Protein AF-A0A6N6ZM08-F1 (afdb_monomer)

Solvent-accessible surface area (backbone atoms only — not comparable to full-atom values): 27248 Å² total; per-residue (Å²): 134,88,54,73,43,80,46,26,15,31,57,34,25,29,55,39,53,45,38,71,24,47,36,36,29,24,38,85,35,72,57,19,32,62,27,51,52,51,48,44,51,41,34,75,71,62,45,54,21,80,83,68,47,56,37,46,71,41,80,42,96,35,34,44,46,14,32,50,53,40,52,53,41,39,45,55,29,48,45,38,37,39,42,27,18,17,71,39,45,61,44,26,45,74,43,42,35,51,39,26,73,65,50,39,52,33,44,38,42,28,20,21,9,22,53,66,71,100,54,81,44,67,30,10,16,39,44,32,59,62,71,43,67,80,36,57,40,25,34,38,42,20,45,42,37,56,38,26,27,53,45,40,45,36,42,47,32,20,9,45,72,42,22,42,16,26,39,37,32,31,30,11,52,77,21,32,63,35,71,43,82,30,76,59,84,49,70,67,58,54,55,72,61,44,56,65,65,38,51,50,54,47,38,74,63,22,62,37,91,93,61,69,73,90,77,91,73,90,71,57,86,89,50,43,62,65,61,64,57,67,51,50,68,46,56,71,47,31,57,59,38,43,42,52,30,29,49,55,44,17,77,74,68,73,54,80,68,54,50,43,43,59,52,56,36,82,67,11,35,38,34,39,37,31,54,27,45,63,36,53,43,40,46,56,41,26,53,60,41,34,77,70,72,42,46,28,27,31,36,37,43,25,43,64,29,63,68,56,50,69,58,47,57,72,46,49,45,90,53,47,46,26,37,39,24,46,28,38,46,82,57,90,92,52,98,60,45,73,63,34,48,54,54,51,50,41,44,51,49,34,31,74,73,68,74,42,83,72,49,52,74,47,75,46,70,47,35,55,53,53,39,84,77,50,52,71,56,49,51,50,54,58,55,70,59,51,82,73,79,74,88,68,94,66,88,67,90,75,76,96,73,92,78,86,90,80,82,94,76,81,95,71,88,83,78,87,86,83,92,83,88,83,85,88,88,88,87,90,84,87,89,84,88,80,88,85,88,88,84,85,88,85,89,82,90,82,89,82,88,87,84,82,86,84,88,81,87,83,80,83,83,86,89,82,82,83,81,83,82,85,85,81,83,84,82,87,84,90,133

Mean predicted aligned error: 10.99 Å

Foldseek 3Di:
DFDKDFFFLLVLLLVLQQQLFQEEEEEDDPPNNVSLVVLVVCLVVCNAHLVSHRHHYHYDPALLRSLVVQLQCLQQLGAYEYEDEAPSLVSNLVSLLQQQLVLGFHEYEYQYFDHADVHDFSFWFNASVLVNQPSQAWEFFDAASQSSNLVSLLSNLLCLVLSHYHYYYATRPLRRVDTDIYGDDDSVLSVVLHDPVSSVVSNVSHADPVDHDDPDDDDDPVCPVVSSCVCVVSQVCSQVSSQVSQVSSCVSPVDHDHQKAKAADLLAQEEEEEEHNLQVQLNVLRVVVVVVVHRYMYIYHGTPPPDPLVSNVVNDRLNHQEYEYEHRHDDPPDPADDRLVSNQVSLVVCCVVVVHPRHHYHYYYDQHSNDDDHSVNSVVSRVVRDDDPDPDPDPPDDDDDDDDDDDDDDDDDDDDDDDDDDDDDDDDDDDDDDDDDDDDDDDDDDDDDDDDDDDDDDDDDDDDDDDDDDDDDDDDDDD

pLDDT: mean 85.56, std 25.7, range [22.48, 98.94]

Secondary structure (DSSP, 8-state):
---EEEE-HHHHHHHHHHHH-SEEEE---TTTHHHHHHHHHHHHTT---TTSPPPEEEE-SSHHHHHHHHHHHHHTT--EEEEE-HHHHHHHHHHHHHHHHTT---EEEEEE-PPPSSS---S--SHHHHHTTTSS-EEEEESSHHHHHHHHHHHHHHHHHH---EEEEEETTTTTT--EEEEPPPHHHHHHHS-HHHHHHHHHTS--TTS----S----TTTHHHHHHTTHHHHHHHHHHHHHHHHHHHHHHS----SEEEEE-TT-SEEEEE-STHHHHHHHHHHHHHTTT--EEEEEESEEES--HHHHHHHS-TT--EEEEEESS--TT-SS-HHHHHHHHHHHHHHHTTSS---EEEEEE--GGG----HHHHHHHHHHTSPPPP---------------------PPPPPPPP---------------------------------------PPPPP-PPPPPP---------

Structure (mmCIF, N/CA/C/O backbone):
da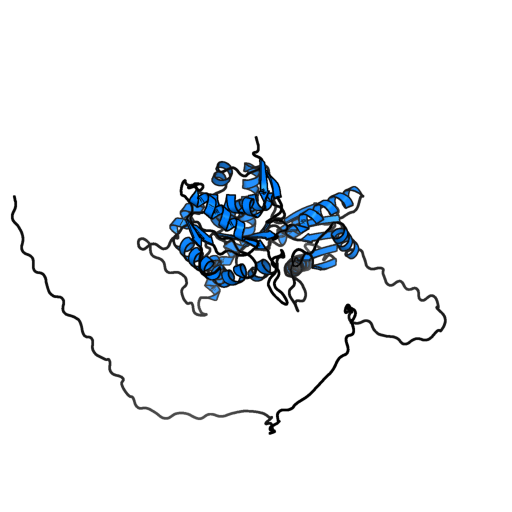ta_AF-A0A6N6ZM08-F1
#
_entry.id   AF-A0A6N6ZM08-F1
#
loop_
_atom_site.group_PDB
_atom_site.id
_atom_site.type_symbol
_atom_site.label_atom_id
_atom_site.label_alt_id
_atom_site.label_comp_id
_atom_site.label_asym_id
_atom_site.label_entity_id
_atom_site.label_seq_id
_atom_site.pdbx_PDB_ins_code
_atom_site.Cartn_x
_atom_site.Cartn_y
_atom_site.Cartn_z
_atom_site.occupancy
_atom_site.B_iso_or_equiv
_atom_site.auth_seq_id
_atom_site.auth_comp_id
_atom_site.auth_asym_id
_atom_site.auth_atom_id
_atom_site.pdbx_PDB_model_num
ATOM 1 N N . MET A 1 1 ? -27.361 -0.158 -12.030 1.00 67.06 1 MET A N 1
ATOM 2 C CA . MET A 1 1 ? -26.776 1.065 -12.622 1.00 67.06 1 MET A CA 1
ATOM 3 C C . MET A 1 1 ? -25.633 1.485 -11.723 1.00 67.06 1 MET A C 1
ATOM 5 O O . MET A 1 1 ? -25.826 1.449 -10.518 1.00 67.06 1 MET A O 1
ATOM 9 N N . SER A 1 2 ? -24.465 1.803 -12.277 1.00 84.75 2 SER A N 1
ATOM 10 C CA . SER A 1 2 ? -23.317 2.241 -11.477 1.00 84.75 2 SER A CA 1
ATOM 11 C C . SER A 1 2 ? -23.476 3.705 -11.074 1.00 84.75 2 SER A C 1
ATOM 13 O O . SER A 1 2 ? -23.732 4.548 -11.936 1.00 84.75 2 SER A O 1
ATOM 15 N N . THR A 1 3 ? -23.317 4.007 -9.787 1.00 95.12 3 THR A N 1
ATOM 16 C CA . THR A 1 3 ? -23.244 5.385 -9.290 1.00 95.12 3 THR A CA 1
ATOM 17 C C . THR A 1 3 ? -21.863 5.948 -9.600 1.00 95.12 3 THR A C 1
ATOM 19 O O . THR A 1 3 ? -20.847 5.297 -9.351 1.00 95.12 3 THR A O 1
ATOM 22 N N . PHE A 1 4 ? -21.816 7.156 -10.155 1.00 97.31 4 PHE A N 1
ATOM 23 C CA . PHE A 1 4 ? -20.567 7.857 -10.436 1.00 97.31 4 PHE A CA 1
ATOM 24 C C . PHE A 1 4 ? -20.397 9.035 -9.486 1.00 97.31 4 PHE A C 1
ATOM 26 O O . PHE A 1 4 ? -21.364 9.740 -9.201 1.00 97.31 4 PHE A O 1
ATOM 33 N N . LEU A 1 5 ? -19.163 9.266 -9.052 1.00 97.69 5 LEU A N 1
ATOM 34 C CA . LEU A 1 5 ? -18.771 10.383 -8.196 1.00 97.69 5 LEU A CA 1
ATOM 35 C C . LEU A 1 5 ? -17.642 11.156 -8.870 1.00 97.69 5 LEU A C 1
ATOM 37 O O . LEU A 1 5 ? -16.822 10.557 -9.562 1.00 97.69 5 LEU A O 1
ATOM 41 N N . THR A 1 6 ? -17.597 12.468 -8.662 1.00 98.44 6 THR A N 1
ATOM 42 C CA . THR A 1 6 ? -16.500 13.328 -9.126 1.00 98.44 6 THR A CA 1
ATOM 43 C C . THR A 1 6 ? -15.793 13.876 -7.898 1.00 98.44 6 THR A C 1
ATOM 45 O O . THR A 1 6 ? -16.205 14.904 -7.368 1.00 98.44 6 THR A O 1
ATOM 48 N N . ILE A 1 7 ? -14.792 13.142 -7.421 1.00 98.44 7 ILE A N 1
ATOM 49 C CA . ILE A 1 7 ? -14.123 13.379 -6.135 1.00 98.44 7 ILE A CA 1
ATOM 50 C C . ILE A 1 7 ? -12.613 13.187 -6.284 1.00 98.44 7 ILE A C 1
ATOM 52 O O . ILE A 1 7 ? -12.157 12.674 -7.311 1.00 98.44 7 ILE A O 1
ATOM 56 N N . ASP A 1 8 ? -11.840 13.611 -5.285 1.00 98.62 8 ASP A N 1
ATOM 57 C CA . ASP A 1 8 ? -10.393 13.388 -5.252 1.00 98.62 8 ASP A CA 1
ATOM 58 C C . ASP A 1 8 ? -9.990 12.084 -4.540 1.00 98.62 8 ASP A C 1
ATOM 60 O O . ASP A 1 8 ? -10.821 11.369 -3.971 1.00 98.62 8 ASP A O 1
ATOM 64 N N . GLY A 1 9 ? -8.697 11.741 -4.600 1.00 98.62 9 GLY A N 1
ATOM 65 C CA . GLY A 1 9 ? -8.162 10.534 -3.962 1.00 98.62 9 GLY A CA 1
ATOM 66 C C . GLY A 1 9 ? -8.294 10.527 -2.437 1.00 98.62 9 GLY A C 1
ATOM 67 O O . GLY A 1 9 ? -8.484 9.461 -1.849 1.00 98.62 9 GLY A O 1
ATOM 68 N N . ASN A 1 10 ? -8.224 11.697 -1.793 1.00 98.75 10 ASN A N 1
ATOM 69 C CA . ASN A 1 10 ? -8.414 11.817 -0.350 1.00 98.75 10 ASN A CA 1
ATOM 70 C C . ASN A 1 10 ? -9.860 11.487 0.038 1.00 98.75 10 ASN A C 1
ATOM 72 O O . ASN A 1 10 ? -10.079 10.623 0.884 1.00 98.75 10 ASN A O 1
ATOM 76 N N . GLU A 1 11 ? -10.850 12.117 -0.590 1.00 98.75 11 GLU A N 1
ATOM 77 C CA . GLU A 1 11 ? -12.266 11.853 -0.329 1.00 98.75 11 GLU A CA 1
ATOM 78 C C . GLU A 1 11 ? -12.625 10.395 -0.660 1.00 98.75 11 GLU A C 1
ATOM 80 O O . GLU A 1 11 ? -13.296 9.720 0.123 1.00 98.75 11 GLU A O 1
ATOM 85 N N . ALA A 1 12 ? -12.107 9.864 -1.772 1.00 98.75 12 ALA A N 1
ATOM 86 C CA . ALA A 1 12 ? -12.284 8.471 -2.174 1.00 98.75 12 ALA A CA 1
ATOM 87 C C . ALA A 1 12 ? -11.826 7.472 -1.093 1.00 98.75 12 ALA A C 1
ATOM 89 O O . ALA A 1 12 ? -12.580 6.559 -0.737 1.00 98.75 12 ALA A O 1
ATOM 90 N N . ALA A 1 13 ? -10.623 7.660 -0.541 1.00 98.81 13 ALA A N 1
ATOM 91 C CA . ALA A 1 13 ? -10.096 6.819 0.531 1.00 98.81 13 ALA A CA 1
ATOM 92 C C . ALA A 1 13 ? -10.826 7.055 1.865 1.00 98.81 13 ALA A C 1
ATOM 94 O O . ALA A 1 13 ? -11.192 6.093 2.546 1.00 98.81 13 ALA A O 1
ATOM 95 N N . ALA A 1 14 ? -11.089 8.318 2.222 1.00 98.75 14 ALA A N 1
ATOM 96 C CA . ALA A 1 14 ? -11.765 8.692 3.462 1.00 98.75 14 ALA A CA 1
ATOM 97 C C . ALA A 1 14 ? -13.173 8.093 3.550 1.00 98.75 14 ALA A C 1
ATOM 99 O O . ALA A 1 14 ? -13.533 7.567 4.601 1.00 98.75 14 ALA A O 1
ATOM 100 N N . ARG A 1 15 ? -13.944 8.083 2.451 1.00 98.50 15 ARG A N 1
ATOM 101 C CA . ARG A 1 15 ? -15.291 7.483 2.406 1.00 98.50 15 ARG A CA 1
ATOM 102 C C . ARG A 1 15 ? -15.273 6.016 2.834 1.00 98.50 15 ARG A C 1
ATOM 104 O O . ARG A 1 15 ? -16.092 5.599 3.650 1.00 98.50 15 ARG A O 1
ATOM 111 N N . MET A 1 16 ? -14.330 5.227 2.316 1.00 98.62 16 MET A N 1
ATOM 112 C CA . MET A 1 16 ? -14.207 3.813 2.689 1.00 98.62 16 MET A CA 1
ATOM 113 C C . MET A 1 16 ? -13.666 3.646 4.110 1.00 98.62 16 MET A C 1
ATOM 115 O O . MET A 1 16 ? -14.196 2.838 4.873 1.00 98.62 16 MET A O 1
ATOM 119 N N . ALA A 1 17 ? -12.663 4.440 4.493 1.00 98.56 17 ALA A N 1
ATOM 120 C CA . ALA A 1 17 ? -12.096 4.428 5.838 1.00 98.56 17 ALA A CA 1
ATOM 121 C C . ALA A 1 17 ? -13.156 4.732 6.912 1.00 98.56 17 ALA A C 1
ATOM 123 O O . ALA A 1 17 ? -13.224 4.032 7.923 1.00 98.56 17 ALA A O 1
ATOM 124 N N . TYR A 1 18 ? -14.018 5.720 6.663 1.00 98.75 18 TYR A N 1
ATOM 125 C CA . TYR A 1 18 ? -15.110 6.124 7.545 1.00 98.75 18 TYR A CA 1
ATOM 126 C C . TYR A 1 18 ? -16.176 5.038 7.686 1.00 98.75 18 TYR A C 1
ATOM 128 O O . TYR A 1 18 ? -16.533 4.647 8.797 1.00 98.75 18 TYR A O 1
ATOM 136 N N . LEU A 1 19 ? -16.644 4.492 6.560 1.00 98.31 19 LEU A N 1
ATOM 137 C CA . LEU A 1 19 ? -17.652 3.431 6.549 1.00 98.31 19 LEU A CA 1
ATOM 138 C C . LEU A 1 19 ? -17.183 2.168 7.289 1.00 98.31 19 LEU A C 1
ATOM 140 O O . LEU A 1 19 ? -17.995 1.488 7.916 1.00 98.31 19 LEU A O 1
ATOM 144 N N . CYS A 1 20 ? -15.888 1.858 7.237 1.00 97.94 20 CYS A N 1
ATOM 145 C CA . CYS A 1 20 ? -15.344 0.602 7.748 1.00 97.94 20 CYS A CA 1
ATOM 146 C C . CYS A 1 20 ? -14.839 0.640 9.200 1.00 97.94 20 CYS A C 1
ATOM 148 O O . CYS A 1 20 ? -14.413 -0.404 9.700 1.00 97.94 20 CYS A O 1
ATOM 150 N N . ASN A 1 21 ? -14.833 1.794 9.874 1.00 98.44 21 ASN A N 1
ATOM 151 C CA . ASN A 1 21 ? -14.195 1.942 11.186 1.00 98.44 21 ASN A CA 1
ATOM 152 C C . ASN A 1 21 ? -15.101 2.621 12.226 1.00 98.44 21 ASN A C 1
ATOM 154 O O . ASN A 1 21 ? -16.093 3.272 11.910 1.00 98.44 21 ASN A O 1
ATOM 158 N N . GLU A 1 22 ? -14.767 2.422 13.500 1.00 98.19 22 GLU A N 1
ATOM 159 C CA . GLU A 1 22 ? -15.479 2.967 14.665 1.00 98.19 22 GLU A CA 1
ATOM 160 C C . GLU A 1 22 ? -14.703 4.122 15.313 1.00 98.19 22 GLU A C 1
ATOM 162 O O . GLU A 1 22 ? -15.303 5.022 15.900 1.00 98.19 22 GLU A O 1
ATOM 167 N N . VAL A 1 23 ? -13.370 4.103 15.218 1.00 98.31 23 VAL A N 1
ATOM 168 C CA . VAL A 1 23 ? -12.476 5.113 15.797 1.00 98.31 23 VAL A CA 1
ATOM 169 C C . VAL A 1 23 ? -11.513 5.629 14.735 1.00 98.31 23 VAL A C 1
ATOM 171 O O . VAL A 1 23 ? -10.851 4.848 14.054 1.00 98.31 23 VAL A O 1
ATOM 174 N N . ILE A 1 24 ? -11.387 6.947 14.624 1.00 98.50 24 ILE A N 1
ATOM 175 C CA . ILE A 1 24 ? -10.445 7.587 13.706 1.00 98.50 24 ILE A CA 1
ATOM 176 C C . ILE A 1 24 ? -9.606 8.579 14.508 1.00 98.50 24 ILE A C 1
ATOM 178 O O . ILE A 1 24 ? -10.067 9.661 14.868 1.00 98.50 24 ILE A O 1
ATOM 182 N N . ALA A 1 25 ? -8.376 8.182 14.836 1.00 98.38 25 ALA A N 1
ATOM 183 C CA . ALA A 1 25 ? -7.432 9.045 15.542 1.00 98.38 25 ALA A CA 1
ATOM 184 C C . ALA A 1 25 ? -6.601 9.814 14.513 1.00 98.38 25 ALA A C 1
ATOM 186 O O . ALA A 1 25 ? -5.943 9.194 13.679 1.00 98.38 25 ALA A O 1
ATOM 187 N N . ILE A 1 26 ? -6.619 11.142 14.554 1.00 98.25 26 ILE A N 1
ATOM 188 C CA . ILE A 1 26 ? -6.033 11.994 13.515 1.00 98.25 26 ILE A CA 1
ATOM 189 C C . ILE A 1 26 ? -5.057 13.020 14.086 1.00 98.25 26 ILE A C 1
ATOM 191 O O . ILE A 1 26 ? -5.063 13.338 15.277 1.00 98.25 26 ILE A O 1
ATOM 195 N N . TYR A 1 27 ? -4.219 13.539 13.197 1.00 98.69 27 TYR A N 1
ATOM 196 C CA . TYR A 1 27 ? -3.485 14.782 13.372 1.00 98.69 27 TYR A CA 1
ATOM 197 C C . TYR A 1 27 ? -3.251 15.391 11.981 1.00 98.69 27 TYR A C 1
ATOM 199 O O . TYR A 1 27 ? -2.894 14.649 11.058 1.00 98.69 27 TYR A O 1
ATOM 207 N N . PRO A 1 28 ? -3.485 16.697 11.784 1.00 98.25 28 PRO A N 1
ATOM 208 C CA . PRO A 1 28 ? -3.449 17.296 10.458 1.00 98.25 28 PRO A CA 1
ATOM 209 C C . PRO A 1 28 ? -2.017 17.415 9.923 1.00 98.25 28 PRO A C 1
ATOM 211 O O . PRO A 1 28 ? -1.143 18.028 10.533 1.00 98.25 28 PRO A O 1
ATOM 214 N N . ILE A 1 29 ? -1.796 16.888 8.719 1.00 98.38 29 ILE A N 1
ATOM 215 C CA . ILE A 1 29 ? -0.562 17.064 7.953 1.00 98.38 29 ILE A CA 1
ATOM 216 C C . ILE A 1 29 ? -0.865 17.023 6.451 1.00 98.38 29 ILE A C 1
ATOM 218 O O . ILE A 1 29 ? -1.464 16.081 5.936 1.00 98.38 29 ILE A O 1
ATOM 222 N N . THR A 1 30 ? -0.452 18.050 5.706 1.00 98.31 30 THR A N 1
ATOM 223 C CA . THR A 1 30 ? -0.605 18.090 4.241 1.00 98.31 30 THR A CA 1
ATOM 224 C C . THR A 1 30 ? 0.185 16.947 3.589 1.00 98.31 30 THR A C 1
ATOM 226 O O . THR A 1 30 ? 1.324 16.729 4.000 1.00 98.31 30 THR A O 1
ATOM 229 N N . PRO A 1 31 ? -0.301 16.259 2.542 1.00 98.19 31 PRO A N 1
ATOM 230 C CA . PRO A 1 31 ? -1.586 16.420 1.860 1.00 98.19 31 PRO A CA 1
ATOM 231 C C . PRO A 1 31 ? -2.680 15.446 2.339 1.00 98.19 31 PRO A C 1
ATOM 233 O O . PRO A 1 31 ? -3.612 15.188 1.583 1.00 98.19 31 PRO A O 1
ATOM 236 N N . SER A 1 32 ? -2.576 14.881 3.549 1.00 98.06 32 SER A N 1
ATOM 237 C CA . SER A 1 32 ? -3.558 13.928 4.093 1.00 98.06 32 SER A CA 1
ATOM 238 C C . SER A 1 32 ? -4.654 14.562 4.958 1.00 98.06 32 SER A C 1
ATOM 240 O O . SER A 1 32 ? -5.632 13.880 5.249 1.00 98.06 32 SER A O 1
ATOM 242 N N . SER A 1 33 ? -4.516 15.831 5.373 1.00 97.62 33 SER A N 1
ATOM 243 C CA . SER A 1 33 ? -5.459 16.503 6.290 1.00 97.62 33 SER A CA 1
ATOM 244 C C . SER A 1 33 ? -6.922 16.398 5.856 1.00 97.62 33 SER A C 1
ATOM 246 O O . SER A 1 33 ? -7.762 16.050 6.682 1.00 97.62 33 SER A O 1
ATOM 248 N N . ASN A 1 34 ? -7.211 16.579 4.561 1.00 97.38 34 ASN A N 1
ATOM 249 C CA . ASN A 1 34 ? -8.570 16.510 4.020 1.00 97.38 34 ASN A CA 1
ATOM 250 C C . ASN A 1 34 ? -9.284 15.192 4.348 1.00 97.38 34 ASN A C 1
ATOM 252 O O . ASN A 1 34 ? -10.486 15.197 4.567 1.00 97.38 34 ASN A O 1
ATOM 256 N N . MET A 1 35 ? -8.568 14.062 4.437 1.00 98.75 35 MET A N 1
ATOM 257 C CA . MET A 1 35 ? -9.201 12.796 4.825 1.00 98.75 35 MET A CA 1
ATOM 258 C C . MET A 1 35 ? -9.759 12.841 6.254 1.00 98.75 35 MET A C 1
ATOM 260 O O . MET A 1 35 ? -10.843 12.321 6.511 1.00 98.75 35 MET A O 1
ATOM 264 N N . GLY A 1 36 ? -9.026 13.472 7.177 1.00 98.19 36 GLY A N 1
ATOM 265 C CA . GLY A 1 36 ? -9.472 13.678 8.554 1.00 98.19 36 GLY A CA 1
ATOM 266 C C . GLY A 1 36 ? -10.593 14.710 8.652 1.00 98.19 36 GLY A C 1
ATOM 267 O O . GLY A 1 36 ? -11.552 14.478 9.377 1.00 98.19 36 GLY A O 1
ATOM 268 N N . GLU A 1 37 ? -10.501 15.798 7.886 1.00 98.44 37 GLU A N 1
ATOM 269 C CA . GLU A 1 37 ? -11.520 16.857 7.829 1.00 98.44 37 GLU A CA 1
ATOM 270 C C . GLU A 1 37 ? -12.865 16.324 7.312 1.00 98.44 37 GLU A C 1
ATOM 272 O O . GLU A 1 37 ? -13.892 16.552 7.946 1.00 98.44 37 GLU A O 1
ATOM 277 N N . TRP A 1 38 ? -12.867 15.538 6.229 1.00 98.31 38 TRP A N 1
ATOM 278 C CA . TRP A 1 38 ? -14.085 14.900 5.719 1.00 98.31 38 TRP A CA 1
ATOM 279 C C . TRP A 1 38 ? -14.696 13.925 6.727 1.00 98.31 38 TRP A C 1
ATOM 281 O O . TRP A 1 38 ? -15.908 13.920 6.935 1.00 98.31 38 TRP A O 1
ATOM 291 N N . ALA A 1 39 ? -13.860 13.117 7.385 1.00 98.38 39 ALA A N 1
ATOM 292 C CA . ALA A 1 39 ? -14.323 12.202 8.419 1.00 98.38 39 ALA A CA 1
ATOM 293 C C . ALA A 1 39 ? -14.948 12.946 9.615 1.00 98.38 39 ALA A C 1
ATOM 295 O O . ALA A 1 39 ? -15.972 12.504 10.139 1.00 98.38 39 ALA A O 1
ATOM 296 N N . ASP A 1 40 ? -14.361 14.072 10.029 1.00 98.44 40 ASP A N 1
ATOM 297 C CA . ASP A 1 40 ? -14.907 14.939 11.078 1.00 98.44 40 ASP A CA 1
ATOM 298 C C . ASP A 1 40 ? -16.241 15.564 10.668 1.00 98.44 40 ASP A C 1
ATOM 300 O O . ASP A 1 40 ? -17.217 15.484 11.415 1.00 98.44 40 ASP A O 1
ATOM 304 N N . GLU A 1 41 ? -16.336 16.076 9.440 1.00 98.62 41 GLU A N 1
ATOM 305 C CA . GLU A 1 41 ? -17.574 16.642 8.913 1.00 98.62 41 GLU A CA 1
ATOM 306 C C . GLU A 1 41 ? -18.710 15.607 8.875 1.00 98.62 41 GLU A C 1
ATOM 308 O O . GLU A 1 41 ? -19.810 15.874 9.370 1.00 98.62 41 GLU A O 1
ATOM 313 N N . TRP A 1 42 ? -18.464 14.404 8.346 1.00 98.69 42 TRP A N 1
ATOM 314 C CA . TRP A 1 42 ? -19.481 13.349 8.301 1.00 98.69 42 TRP A CA 1
ATOM 315 C C . TRP A 1 42 ? -19.917 12.917 9.705 1.00 98.69 42 TRP A C 1
ATOM 317 O O . TRP A 1 42 ? -21.107 12.696 9.941 1.00 98.69 42 TRP A O 1
ATOM 327 N N . ALA A 1 43 ? -18.985 12.844 10.664 1.00 98.50 43 ALA A N 1
ATOM 328 C CA . ALA A 1 43 ? -19.312 12.554 12.059 1.00 98.50 43 ALA A CA 1
ATOM 329 C C . ALA A 1 43 ? -20.153 13.667 12.703 1.00 98.50 43 ALA A C 1
ATOM 331 O O . ALA A 1 43 ? -21.149 13.369 13.366 1.00 98.50 43 ALA A O 1
ATOM 332 N N . ALA A 1 44 ? -19.820 14.937 12.462 1.00 98.44 44 ALA A N 1
ATOM 333 C CA . ALA A 1 44 ? -20.584 16.086 12.947 1.00 98.44 44 ALA A CA 1
ATOM 334 C C . ALA A 1 44 ? -22.009 16.136 12.363 1.00 98.44 44 ALA A C 1
ATOM 336 O O . ALA A 1 44 ? -22.947 16.559 13.041 1.00 98.44 44 ALA A O 1
ATOM 337 N N . GLN A 1 45 ? -22.190 15.651 11.132 1.00 98.50 45 GLN A N 1
ATOM 338 C CA . GLN A 1 45 ? -23.495 15.487 10.482 1.00 98.50 45 GLN A CA 1
ATOM 339 C C . GLN A 1 45 ? -24.274 14.250 10.967 1.00 98.50 45 GLN A C 1
ATOM 341 O O . GLN A 1 45 ? -25.411 14.036 10.543 1.00 98.50 45 GLN A O 1
ATOM 346 N N . GLY A 1 46 ? -23.693 13.430 11.847 1.00 98.19 46 GLY A N 1
ATOM 347 C CA . GLY A 1 46 ? -24.320 12.217 12.365 1.00 98.19 46 GLY A CA 1
ATOM 348 C C . GLY A 1 46 ? -24.421 11.087 11.338 1.00 98.19 46 GLY A C 1
ATOM 349 O O . GLY A 1 46 ? -25.308 10.240 11.459 1.00 98.19 46 GLY A O 1
ATOM 350 N N . GLN A 1 47 ? -23.550 11.066 10.323 1.00 98.31 47 GLN A N 1
ATOM 351 C CA . GLN A 1 47 ? -23.548 9.989 9.337 1.00 98.31 47 GLN A CA 1
ATOM 352 C C . GLN A 1 47 ? -23.097 8.667 9.989 1.00 98.31 47 GLN A C 1
ATOM 354 O O . GLN A 1 47 ? -22.085 8.625 10.688 1.00 98.31 47 GLN A O 1
ATOM 359 N N . PRO A 1 48 ? -23.834 7.560 9.805 1.00 98.25 48 PRO A N 1
ATOM 360 C CA . PRO A 1 48 ? -23.430 6.275 10.356 1.00 98.25 48 PRO A CA 1
ATOM 361 C C . PRO A 1 48 ? -22.390 5.568 9.476 1.00 98.25 48 PRO A C 1
ATOM 363 O O . PRO A 1 48 ? -22.388 5.688 8.251 1.00 98.25 48 PRO A O 1
ATOM 366 N N . ASN A 1 49 ? -21.559 4.739 10.104 1.00 97.94 49 ASN A N 1
ATOM 367 C CA . ASN A 1 49 ? -20.746 3.729 9.434 1.00 97.94 49 ASN A CA 1
ATOM 368 C C . ASN A 1 49 ? -21.589 2.507 9.011 1.00 97.94 49 ASN A C 1
ATOM 370 O O . ASN A 1 49 ? -22.814 2.479 9.172 1.00 97.94 49 ASN A O 1
ATOM 374 N N . LEU A 1 50 ? -20.943 1.448 8.506 1.00 97.25 50 LEU A N 1
ATOM 375 C CA . LEU A 1 50 ? -21.632 0.241 8.017 1.00 97.25 50 LEU A CA 1
ATOM 376 C C . LEU A 1 50 ? -22.496 -0.481 9.066 1.00 97.25 50 LEU A C 1
ATOM 378 O O . LEU A 1 50 ? -23.379 -1.255 8.675 1.00 97.25 50 LEU A O 1
ATOM 382 N N . TRP A 1 51 ? -22.263 -0.230 10.358 1.00 95.44 51 TRP A N 1
ATOM 383 C CA . TRP A 1 51 ? -22.974 -0.835 11.489 1.00 95.44 51 TRP A CA 1
ATOM 384 C C . TRP A 1 51 ? -23.919 0.135 12.209 1.00 95.44 51 TRP A C 1
ATOM 386 O O . TRP A 1 51 ? -24.415 -0.187 13.286 1.00 95.44 51 TRP A O 1
ATOM 396 N N . GLY A 1 52 ? -24.195 1.309 11.634 1.00 96.06 52 GLY A N 1
ATOM 397 C CA . GLY A 1 52 ? -25.146 2.263 12.213 1.00 96.06 52 GLY A CA 1
ATOM 398 C C . GLY A 1 52 ? -24.574 3.139 13.331 1.00 96.06 52 GLY A C 1
ATOM 399 O O . GLY A 1 52 ? -25.317 3.922 13.917 1.00 96.06 52 GLY A O 1
ATOM 400 N N . ALA A 1 53 ? -23.279 3.027 13.638 1.00 95.81 53 ALA A N 1
ATOM 401 C CA . ALA A 1 53 ? -22.614 3.861 14.633 1.00 95.81 53 ALA A CA 1
ATOM 402 C C . ALA A 1 53 ? -21.939 5.058 13.957 1.00 95.81 53 ALA A C 1
ATOM 404 O O . ALA A 1 53 ? -21.362 4.908 12.885 1.00 95.81 53 ALA A O 1
ATOM 405 N N . VAL A 1 54 ? -21.966 6.231 14.589 1.00 98.44 54 VAL A N 1
ATOM 406 C CA . VAL A 1 54 ? -21.182 7.387 14.128 1.00 98.44 54 VAL A CA 1
ATOM 407 C C . VAL A 1 54 ? -19.726 7.187 14.575 1.00 98.44 54 VAL A C 1
ATOM 409 O O . VAL A 1 54 ? -19.496 7.071 15.785 1.00 98.44 54 VAL A O 1
ATOM 412 N N . PRO A 1 55 ? -18.743 7.112 13.654 1.00 98.38 55 PRO A N 1
ATOM 413 C CA . PRO A 1 55 ? -17.331 7.007 14.004 1.00 98.38 55 PRO A CA 1
ATOM 414 C C . PRO A 1 55 ? -16.882 8.127 14.937 1.00 98.38 55 PRO A C 1
ATOM 416 O O . PRO A 1 55 ? -17.219 9.297 14.754 1.00 98.38 55 PRO A O 1
ATOM 419 N N . ARG A 1 56 ? -16.073 7.775 15.935 1.00 98.19 56 ARG A N 1
ATOM 420 C CA . ARG A 1 56 ? -15.487 8.747 16.854 1.00 98.19 56 ARG A CA 1
ATOM 421 C C . ARG A 1 56 ? -14.187 9.289 16.275 1.00 98.19 56 ARG A C 1
ATOM 423 O O . ARG A 1 56 ? -13.194 8.560 16.208 1.00 98.19 56 ARG A O 1
ATOM 430 N N . ILE A 1 57 ? -14.189 10.571 15.932 1.00 98.25 57 ILE A N 1
ATOM 431 C CA . ILE A 1 57 ? -13.003 11.291 15.464 1.00 98.25 57 ILE A CA 1
ATOM 432 C C . ILE A 1 57 ? -12.280 11.894 16.670 1.00 98.25 57 ILE A C 1
ATOM 434 O O . ILE A 1 57 ? -12.911 12.445 17.574 1.00 98.25 57 ILE A O 1
ATOM 438 N N . ILE A 1 58 ? -10.962 11.706 16.742 1.00 97.50 58 ILE A N 1
ATOM 439 C CA . ILE A 1 58 ? -10.141 12.168 17.865 1.00 97.50 58 ILE A CA 1
ATOM 440 C C . ILE A 1 58 ? -8.878 12.818 17.314 1.00 97.50 58 ILE A C 1
ATOM 442 O O . ILE A 1 58 ? -7.979 12.125 16.837 1.00 97.50 58 ILE A O 1
ATOM 446 N N . GLU A 1 59 ? -8.791 14.139 17.414 1.00 98.38 59 GLU A N 1
ATOM 447 C CA . GLU A 1 59 ? -7.548 14.858 17.157 1.00 98.38 59 GLU A CA 1
ATOM 448 C C . GLU A 1 59 ? -6.598 14.707 18.353 1.00 98.38 59 GLU A C 1
ATOM 450 O O . GLU A 1 59 ? -6.966 14.948 19.505 1.00 98.38 59 GLU A O 1
ATOM 455 N N . MET A 1 60 ? -5.371 14.271 18.079 1.00 98.56 60 MET A N 1
ATOM 456 C CA . MET A 1 60 ? -4.328 14.103 19.091 1.00 98.56 60 MET A CA 1
ATOM 457 C C . MET A 1 60 ? -3.353 15.286 19.084 1.00 98.56 60 MET A C 1
ATOM 459 O O . MET A 1 60 ? -3.439 16.185 18.264 1.00 98.56 60 MET A O 1
ATOM 463 N N . GLN A 1 61 ? -2.381 15.302 19.995 1.00 98.25 61 GLN A N 1
ATOM 464 C CA . GLN A 1 61 ? -1.361 16.359 20.053 1.00 98.25 61 GLN A CA 1
ATOM 465 C C . GLN A 1 61 ? -0.266 16.236 18.975 1.00 98.25 61 GLN A C 1
ATOM 467 O O . GLN A 1 61 ? 0.494 17.178 18.761 1.00 98.25 61 GLN A O 1
ATOM 472 N N . SER A 1 62 ? -0.127 15.049 18.376 1.00 98.31 62 SER A N 1
ATOM 473 C CA . SER A 1 62 ? 0.795 14.727 17.280 1.00 98.31 62 SER A CA 1
ATOM 474 C C . SER A 1 62 ? 0.420 13.385 16.650 1.00 98.31 62 SER A C 1
ATOM 476 O O . SER A 1 62 ? -0.316 12.596 17.251 1.00 98.31 62 SER A O 1
ATOM 478 N N . GLU A 1 63 ? 1.002 13.055 15.498 1.00 98.38 63 GLU A N 1
ATOM 479 C CA . GLU A 1 63 ? 0.851 11.745 14.858 1.00 98.38 63 GLU A CA 1
ATOM 480 C C . GLU A 1 63 ? 1.365 10.596 15.734 1.00 98.38 63 GLU A C 1
ATOM 482 O O . GLU A 1 63 ? 0.797 9.508 15.726 1.00 98.38 63 GLU A O 1
ATOM 487 N N . GLY A 1 64 ? 2.389 10.834 16.561 1.00 98.31 64 GLY A N 1
ATOM 488 C CA . GLY A 1 64 ? 2.838 9.848 17.550 1.00 98.31 64 GLY A CA 1
ATOM 489 C C . GLY A 1 64 ? 1.775 9.571 18.622 1.00 98.31 64 GLY A C 1
ATOM 490 O O . GLY A 1 64 ? 1.599 8.427 19.047 1.00 98.31 64 GLY A O 1
ATOM 491 N N . GLY A 1 65 ? 1.026 10.606 19.021 1.00 98.44 65 GLY A N 1
ATOM 492 C CA . GLY A 1 65 ? -0.150 10.482 19.883 1.00 98.44 65 GLY A CA 1
ATOM 493 C C . GLY A 1 65 ? -1.301 9.746 19.196 1.00 98.44 65 GLY A C 1
ATOM 494 O O . GLY A 1 65 ? -1.874 8.838 19.795 1.00 98.44 65 GLY A O 1
ATOM 495 N N . ALA A 1 66 ? -1.584 10.076 17.931 1.00 98.50 66 ALA A N 1
ATOM 496 C CA . ALA A 1 66 ? -2.574 9.383 17.100 1.00 98.50 66 ALA A CA 1
ATOM 497 C C . ALA A 1 66 ? -2.261 7.892 16.969 1.00 98.50 66 ALA A C 1
ATOM 499 O O . ALA A 1 66 ? -3.132 7.058 17.206 1.00 98.50 66 ALA A O 1
ATOM 500 N N . ALA A 1 67 ? -1.002 7.545 16.710 1.00 98.50 67 ALA A N 1
ATOM 501 C CA . ALA A 1 67 ? -0.556 6.166 16.606 1.00 98.50 67 ALA A CA 1
ATOM 502 C C . ALA A 1 67 ? -0.741 5.381 17.917 1.00 98.50 67 ALA A C 1
ATOM 504 O O . ALA A 1 67 ? -1.195 4.238 17.894 1.00 98.50 67 ALA A O 1
ATOM 505 N N . GLY A 1 68 ? -0.430 5.993 19.066 1.00 98.12 68 GLY A N 1
ATOM 506 C CA . GLY A 1 68 ? -0.616 5.370 20.380 1.00 98.12 68 GLY A CA 1
ATOM 507 C C . GLY A 1 68 ? -2.089 5.224 20.777 1.00 98.12 68 GLY A C 1
ATOM 508 O O . GLY A 1 68 ? -2.496 4.169 21.264 1.00 98.12 68 GLY A O 1
ATOM 509 N N . ALA A 1 69 ? -2.907 6.252 20.528 1.00 98.19 69 ALA A N 1
ATOM 510 C CA . ALA A 1 69 ? -4.351 6.196 20.752 1.00 98.19 69 ALA A CA 1
ATOM 511 C C . ALA A 1 69 ? -5.004 5.109 19.889 1.00 98.19 69 ALA A C 1
ATOM 513 O O . ALA A 1 69 ? -5.816 4.328 20.386 1.00 98.19 69 ALA A O 1
ATOM 514 N N . LEU A 1 70 ? -4.587 5.010 18.623 1.00 97.25 70 LEU A N 1
ATOM 515 C CA . LEU A 1 70 ? -5.042 3.974 17.709 1.00 97.25 70 LEU A CA 1
ATOM 516 C C . LEU A 1 70 ? -4.614 2.578 18.177 1.00 97.25 70 LEU A C 1
ATOM 518 O O . LEU A 1 70 ? -5.446 1.677 18.212 1.00 97.25 70 LEU A O 1
ATOM 522 N N . HIS A 1 71 ? -3.362 2.386 18.607 1.00 98.38 71 HIS A N 1
ATOM 523 C CA . HIS A 1 71 ? -2.921 1.101 19.171 1.00 98.38 71 HIS A CA 1
ATOM 524 C C . HIS A 1 71 ? -3.773 0.691 20.386 1.00 98.38 71 HIS A C 1
ATOM 526 O O . HIS A 1 71 ? -4.208 -0.460 20.484 1.00 98.38 71 HIS A O 1
ATOM 532 N N . GLY A 1 72 ? -4.096 1.639 21.269 1.00 97.69 72 GLY A N 1
ATOM 533 C CA . GLY A 1 72 ? -5.022 1.424 22.384 1.00 97.69 72 GLY A CA 1
ATOM 534 C C . GLY A 1 72 ? -6.433 1.020 21.934 1.00 97.69 72 GLY A C 1
ATOM 535 O O . GLY A 1 72 ? -6.972 0.031 22.425 1.00 97.69 72 GLY A O 1
ATOM 536 N N . ALA A 1 73 ? -7.013 1.734 20.966 1.00 97.56 73 ALA A N 1
ATOM 537 C CA . ALA A 1 73 ? -8.348 1.437 20.436 1.00 97.56 73 ALA A CA 1
ATOM 538 C C . ALA A 1 73 ? -8.421 0.061 19.747 1.00 97.56 73 ALA A C 1
ATOM 540 O O . ALA A 1 73 ? -9.364 -0.702 19.944 1.00 97.56 73 ALA A O 1
ATOM 541 N N . LEU A 1 74 ? -7.397 -0.298 18.973 1.00 97.81 74 LEU A N 1
ATOM 542 C CA . LEU A 1 74 ? -7.342 -1.594 18.302 1.00 97.81 74 LEU A CA 1
ATOM 543 C C . LEU A 1 74 ? -7.209 -2.745 19.308 1.00 97.81 74 LEU A C 1
ATOM 545 O O . LEU A 1 74 ? -7.833 -3.794 19.151 1.00 97.81 74 LEU A O 1
ATOM 549 N N . THR A 1 75 ? -6.417 -2.558 20.368 1.00 96.62 75 THR A N 1
ATOM 550 C CA . THR A 1 75 ? -6.245 -3.580 21.413 1.00 96.62 75 THR A CA 1
ATOM 551 C C . THR A 1 75 ? -7.462 -3.722 22.327 1.00 96.62 75 THR A C 1
ATOM 553 O O . THR A 1 75 ? -7.639 -4.795 22.908 1.00 96.62 75 THR A O 1
ATOM 556 N N . SER A 1 76 ? -8.343 -2.718 22.400 1.00 95.62 76 SER A N 1
ATOM 557 C CA . SER A 1 76 ? -9.664 -2.826 23.037 1.00 95.62 76 SER A CA 1
ATOM 558 C C . SER A 1 76 ? -10.747 -3.423 22.126 1.00 95.62 76 SER A C 1
ATOM 560 O O . SER A 1 76 ? -11.891 -3.560 22.551 1.00 95.62 76 SER A O 1
ATOM 562 N N . GLY A 1 77 ? -10.394 -3.835 20.901 1.00 96.00 77 GLY A N 1
ATOM 563 C CA . GLY A 1 77 ? -11.287 -4.534 19.973 1.00 96.00 77 GLY A CA 1
ATOM 564 C C . GLY A 1 77 ? -12.096 -3.631 19.047 1.00 96.00 77 GLY A C 1
ATOM 565 O O . GLY A 1 77 ? -12.893 -4.154 18.269 1.00 96.00 77 GLY A O 1
ATOM 566 N N . ALA A 1 78 ? -11.900 -2.312 19.100 1.00 97.31 78 ALA A N 1
ATOM 567 C CA . ALA A 1 78 ? -12.502 -1.412 18.126 1.00 97.31 78 ALA A CA 1
ATOM 568 C C . ALA A 1 78 ? -11.836 -1.582 16.753 1.00 97.31 78 ALA A C 1
ATOM 570 O O . ALA A 1 78 ? -10.649 -1.918 16.650 1.00 97.31 78 ALA A O 1
ATOM 571 N N . LEU A 1 79 ? -12.598 -1.324 15.695 1.00 98.06 79 LEU A N 1
ATOM 572 C CA . LEU A 1 79 ? -12.049 -1.097 14.362 1.00 98.06 79 LEU A CA 1
ATOM 573 C C . LEU A 1 79 ? -11.598 0.357 14.267 1.00 98.06 79 LEU A C 1
ATOM 575 O O . LEU A 1 79 ? -12.387 1.273 14.513 1.00 98.06 79 LEU A O 1
ATOM 579 N N . GLY A 1 80 ? -10.325 0.569 13.947 1.00 97.94 80 GLY A N 1
ATOM 580 C CA . GLY A 1 80 ? -9.746 1.901 13.920 1.00 97.94 80 GLY A CA 1
ATOM 581 C C . GLY A 1 80 ? -8.840 2.152 12.725 1.00 97.94 80 GLY A C 1
ATOM 582 O O . GLY A 1 80 ? -8.179 1.245 12.219 1.00 97.94 80 GLY A O 1
ATOM 583 N N . THR A 1 81 ? -8.770 3.417 12.321 1.00 98.75 81 THR A N 1
ATOM 584 C CA . THR A 1 81 ? -7.903 3.890 11.236 1.00 98.75 81 THR A CA 1
ATOM 585 C C . THR A 1 81 ? -7.323 5.273 11.549 1.00 98.75 81 THR A C 1
ATOM 587 O O . THR A 1 81 ? -7.633 5.890 12.573 1.00 98.75 81 THR A O 1
ATOM 590 N N . SER A 1 82 ? -6.424 5.735 10.685 1.00 98.75 82 SER A N 1
ATOM 591 C CA . SER A 1 82 ? -5.834 7.067 10.722 1.00 98.75 82 SER A CA 1
ATOM 592 C C . SER A 1 82 ? -5.388 7.491 9.320 1.00 98.75 82 SER A C 1
ATOM 594 O O . SER A 1 82 ? -5.284 6.671 8.401 1.00 98.75 82 SER A O 1
ATOM 596 N N . PHE A 1 83 ? -5.093 8.780 9.188 1.00 98.81 83 PHE A N 1
ATOM 597 C CA . PHE A 1 83 ? -4.624 9.433 7.974 1.00 98.81 83 PHE A CA 1
ATOM 598 C C . PHE A 1 83 ? -3.323 10.168 8.288 1.00 98.81 83 PHE A C 1
ATOM 600 O O . PHE A 1 83 ? -3.252 10.894 9.279 1.00 98.81 83 PHE A O 1
ATOM 607 N N . THR A 1 84 ? -2.281 9.984 7.478 1.00 98.88 84 THR A N 1
ATOM 608 C CA . THR A 1 84 ? -1.001 10.677 7.700 1.00 98.88 84 THR A CA 1
ATOM 609 C C . THR A 1 84 ? -0.163 10.787 6.424 1.00 98.88 84 THR A C 1
ATOM 611 O O . THR A 1 84 ? -0.533 10.269 5.372 1.00 98.88 84 THR A O 1
ATOM 614 N N . ALA A 1 85 ? 0.975 11.472 6.511 1.00 98.81 85 ALA A N 1
ATOM 615 C CA . ALA A 1 85 ? 1.951 11.623 5.439 1.00 98.81 85 ALA A CA 1
ATOM 616 C C . ALA A 1 85 ? 3.321 12.022 6.013 1.00 98.81 85 ALA A C 1
ATOM 618 O O . ALA A 1 85 ? 3.403 12.620 7.086 1.00 98.81 85 ALA A O 1
ATOM 619 N N . SER A 1 86 ? 4.407 11.768 5.279 1.00 98.75 86 SER A N 1
ATOM 620 C CA . SER A 1 86 ? 5.734 12.357 5.513 1.00 98.75 86 SER A CA 1
ATOM 621 C C . SER A 1 86 ? 6.212 12.269 6.969 1.00 98.75 86 SER A C 1
ATOM 623 O O . SER A 1 86 ? 6.368 11.179 7.519 1.00 98.75 86 SER A O 1
ATOM 625 N N . GLN A 1 87 ? 6.464 13.412 7.613 1.00 98.69 87 GLN A N 1
ATOM 626 C CA . GLN A 1 87 ? 6.954 13.482 8.987 1.00 98.69 87 GLN A CA 1
ATOM 627 C C . GLN A 1 87 ? 6.009 12.812 9.976 1.00 98.69 87 GLN A C 1
ATOM 629 O O . GLN A 1 87 ? 6.476 12.179 10.919 1.00 98.69 87 GLN A O 1
ATOM 634 N N . GLY A 1 88 ? 4.707 12.928 9.736 1.00 98.69 88 GLY A N 1
ATOM 635 C CA . GLY A 1 88 ? 3.696 12.303 10.563 1.00 98.69 88 GLY A CA 1
ATOM 636 C C . GLY A 1 88 ? 3.813 10.789 10.542 1.00 98.69 88 GLY A C 1
ATOM 637 O O . GLY A 1 88 ? 3.865 10.153 11.594 1.00 98.69 88 GLY A O 1
ATOM 638 N N . LEU A 1 89 ? 4.008 10.216 9.352 1.00 98.81 89 LEU A N 1
ATOM 639 C CA . LEU A 1 89 ? 4.234 8.783 9.198 1.00 98.81 89 LEU A CA 1
ATOM 640 C C . LEU A 1 89 ? 5.504 8.314 9.933 1.00 98.81 89 LEU A C 1
ATOM 642 O O . LEU A 1 89 ? 5.502 7.240 10.535 1.00 98.81 89 LEU A O 1
ATOM 646 N N . LEU A 1 90 ? 6.568 9.126 9.976 1.00 98.81 90 LEU A N 1
ATOM 647 C CA . LEU A 1 90 ? 7.759 8.787 10.769 1.00 98.81 90 LEU A CA 1
ATOM 648 C C . LEU A 1 90 ? 7.454 8.667 12.269 1.00 98.81 90 LEU A C 1
ATOM 650 O O . LEU A 1 90 ? 8.031 7.813 12.944 1.00 98.81 90 LEU A O 1
ATOM 654 N N . LEU A 1 91 ? 6.532 9.479 12.794 1.00 98.75 91 LEU A N 1
ATOM 655 C CA . LEU A 1 91 ? 6.105 9.405 14.195 1.00 98.75 91 LEU A CA 1
ATOM 656 C C . LEU A 1 91 ? 5.197 8.195 14.478 1.00 98.75 91 LEU A C 1
ATOM 658 O O . LEU A 1 91 ? 5.101 7.766 15.629 1.00 98.75 91 LEU A O 1
ATOM 662 N N . PHE A 1 92 ? 4.592 7.596 13.447 1.00 98.75 92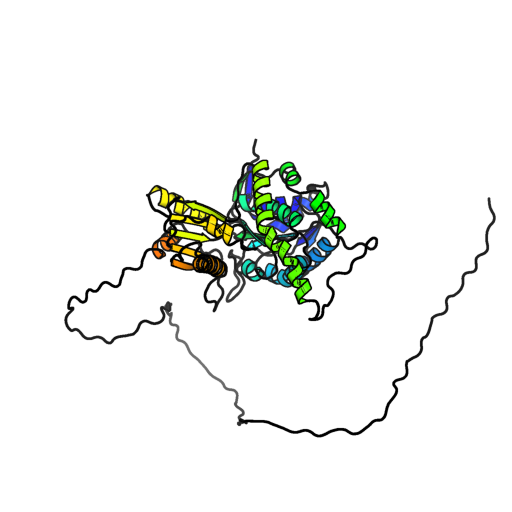 PHE A N 1
ATOM 663 C CA . PHE A 1 92 ? 3.859 6.331 13.562 1.00 98.75 92 PHE A CA 1
ATOM 664 C C . PHE A 1 92 ? 4.785 5.116 13.722 1.00 98.75 92 PHE A C 1
ATOM 666 O O . PHE A 1 92 ? 4.386 4.146 14.373 1.00 98.75 92 PHE A O 1
ATOM 673 N N . ILE A 1 93 ? 6.012 5.152 13.178 1.00 98.88 93 ILE A N 1
ATOM 674 C CA . ILE A 1 93 ? 6.925 3.991 13.081 1.00 98.88 93 ILE A CA 1
ATOM 675 C C . ILE A 1 93 ? 7.021 3.164 14.377 1.00 98.88 93 ILE A C 1
ATOM 677 O O . ILE A 1 93 ? 6.848 1.944 14.292 1.00 98.88 93 ILE A O 1
ATOM 681 N N . PRO A 1 94 ? 7.244 3.748 15.575 1.00 98.75 94 PRO A N 1
ATOM 682 C CA . PRO A 1 94 ? 7.358 2.958 16.802 1.00 98.75 94 PRO A CA 1
ATOM 683 C C . PRO A 1 94 ? 6.106 2.124 17.111 1.00 98.75 94 PRO A C 1
ATOM 685 O O . PRO A 1 94 ? 6.214 0.964 17.507 1.00 98.75 94 PRO A O 1
ATOM 688 N N . ASN A 1 95 ? 4.916 2.690 16.889 1.00 98.69 95 ASN A N 1
ATOM 689 C CA . ASN A 1 95 ? 3.651 1.987 17.094 1.00 98.69 95 ASN A CA 1
ATOM 690 C C . ASN A 1 95 ? 3.363 0.988 15.970 1.00 98.69 95 ASN A C 1
ATOM 692 O O . ASN A 1 95 ? 2.822 -0.076 16.248 1.00 98.69 95 ASN A O 1
ATOM 696 N N . LEU A 1 96 ? 3.778 1.260 14.727 1.00 98.69 96 LEU A N 1
ATOM 697 C CA . LEU A 1 96 ? 3.616 0.307 13.622 1.00 98.69 96 LEU A CA 1
ATOM 698 C C . LEU A 1 96 ? 4.316 -1.027 13.913 1.00 98.69 96 LEU A C 1
ATOM 700 O O . LEU A 1 96 ? 3.716 -2.079 13.705 1.00 98.69 96 LEU A O 1
ATOM 704 N N . TYR A 1 97 ? 5.525 -1.001 14.489 1.00 98.75 97 TYR A N 1
ATOM 705 C CA . TYR A 1 97 ? 6.201 -2.224 14.946 1.00 98.75 97 TYR A CA 1
ATOM 706 C C . TYR A 1 97 ? 5.391 -2.992 16.000 1.00 98.75 97 TYR A C 1
ATOM 708 O O . TYR A 1 97 ? 5.361 -4.223 15.982 1.00 98.75 97 TYR A O 1
ATOM 716 N N . LYS A 1 98 ? 4.729 -2.284 16.924 1.00 98.44 98 LYS A N 1
ATOM 717 C CA . LYS A 1 98 ? 3.900 -2.902 17.969 1.00 98.44 98 LYS A CA 1
ATOM 718 C C . LYS A 1 98 ? 2.627 -3.505 17.390 1.00 98.44 98 LYS A C 1
ATOM 720 O O . LYS A 1 98 ? 2.336 -4.665 17.665 1.00 98.44 98 LYS A O 1
ATOM 725 N N . ILE A 1 99 ? 1.918 -2.756 16.551 1.00 98.38 99 ILE A N 1
ATOM 726 C CA . ILE A 1 99 ? 0.676 -3.194 15.911 1.00 98.38 99 ILE A CA 1
ATOM 727 C C . ILE A 1 99 ? 0.939 -4.410 15.006 1.00 98.38 99 ILE A C 1
ATOM 729 O O . ILE A 1 99 ? 0.220 -5.407 15.097 1.00 98.38 99 ILE A O 1
ATOM 733 N N . ALA A 1 100 ? 2.011 -4.381 14.204 1.00 98.44 100 ALA A N 1
ATOM 734 C CA . ALA A 1 100 ? 2.410 -5.502 13.351 1.00 98.44 100 ALA A CA 1
ATOM 735 C C . ALA A 1 100 ? 2.898 -6.715 14.154 1.00 98.44 100 ALA A C 1
ATOM 737 O O . ALA A 1 100 ? 2.512 -7.846 13.860 1.00 98.44 100 ALA A O 1
ATOM 738 N N . GLY A 1 101 ? 3.703 -6.495 15.198 1.00 97.88 101 GLY A N 1
ATOM 739 C CA . GLY A 1 101 ? 4.181 -7.562 16.083 1.00 97.88 101 GLY A CA 1
ATOM 740 C C . GLY A 1 101 ? 3.062 -8.252 16.871 1.00 97.88 101 GLY A C 1
ATOM 741 O O . GLY A 1 101 ? 3.192 -9.419 17.233 1.00 97.88 101 GLY A O 1
ATOM 742 N N . GLU A 1 102 ? 1.950 -7.558 17.109 1.00 97.69 102 GLU A N 1
ATOM 743 C CA . GLU A 1 102 ? 0.766 -8.098 17.785 1.00 97.69 102 GLU A CA 1
ATOM 744 C C . GLU A 1 102 ? -0.245 -8.746 16.821 1.00 97.69 102 GLU A C 1
ATOM 746 O O . GLU A 1 102 ? -1.235 -9.323 17.281 1.00 97.69 102 GLU A O 1
ATOM 751 N N . LEU A 1 103 ? 0.025 -8.725 15.505 1.00 97.94 103 LEU A N 1
ATOM 752 C CA . LEU A 1 103 ? -0.876 -9.225 14.457 1.00 97.94 103 LEU A CA 1
ATOM 753 C C . LEU A 1 103 ? -2.284 -8.641 14.630 1.00 97.94 103 LEU A C 1
ATOM 755 O O . LEU A 1 103 ? -3.278 -9.372 14.796 1.00 97.94 103 LEU A O 1
ATOM 759 N N . THR A 1 104 ? -2.323 -7.312 14.694 1.00 97.69 104 THR A N 1
ATOM 760 C CA . THR A 1 104 ? -3.532 -6.529 14.925 1.00 97.69 104 THR A CA 1
ATOM 761 C C . THR A 1 104 ? -3.989 -5.904 13.605 1.00 97.69 104 THR A C 1
ATOM 763 O O . THR A 1 104 ? -3.229 -5.129 13.017 1.00 97.69 104 THR A O 1
ATOM 766 N N . PRO A 1 105 ? -5.205 -6.230 13.130 1.00 97.50 105 PRO A N 1
ATOM 767 C CA . PRO A 1 105 ? -5.713 -5.728 11.862 1.00 97.50 105 PRO A CA 1
ATOM 768 C C . PRO A 1 105 ? -5.991 -4.225 11.947 1.00 97.50 105 PRO A C 1
ATOM 770 O O . PRO A 1 105 ? -6.682 -3.774 12.858 1.00 97.50 105 PRO A O 1
ATOM 773 N N . PHE A 1 106 ? -5.451 -3.459 11.003 1.00 96.56 106 PHE A N 1
ATOM 774 C CA . PHE A 1 106 ? -5.757 -2.039 10.821 1.00 96.56 106 PHE A CA 1
ATOM 775 C C . PHE A 1 106 ? -5.260 -1.567 9.455 1.00 96.56 106 PHE A C 1
ATOM 777 O O . PHE A 1 106 ? -4.329 -2.155 8.893 1.00 96.56 106 PHE A O 1
ATOM 784 N N . VAL A 1 107 ? -5.850 -0.483 8.951 1.00 98.88 107 VAL A N 1
ATOM 785 C CA . VAL A 1 107 ? -5.371 0.201 7.747 1.00 98.88 107 VAL A CA 1
ATOM 786 C C . VAL A 1 107 ? -4.961 1.633 8.084 1.00 98.88 107 VAL A C 1
ATOM 788 O O . VAL A 1 107 ? -5.750 2.387 8.655 1.00 98.88 107 VAL A O 1
ATOM 791 N N . LEU A 1 108 ? -3.730 2.004 7.726 1.00 98.94 108 LEU A N 1
ATOM 792 C CA . LEU A 1 108 ? -3.247 3.385 7.704 1.00 98.94 108 LEU A CA 1
ATOM 793 C C . LEU A 1 108 ? -3.342 3.916 6.282 1.00 98.94 108 LEU A C 1
ATOM 795 O O . LEU A 1 108 ? -2.768 3.318 5.372 1.00 98.94 108 LEU A O 1
ATOM 799 N N . HIS A 1 109 ? -4.009 5.047 6.100 1.00 98.94 109 HIS A N 1
ATOM 800 C CA . HIS A 1 109 ? -4.119 5.692 4.799 1.00 98.94 109 HIS A CA 1
ATOM 801 C C . HIS A 1 109 ? -3.093 6.817 4.673 1.00 98.94 109 HIS A C 1
ATOM 803 O O . HIS A 1 109 ? -3.066 7.743 5.487 1.00 98.94 109 HIS A O 1
ATOM 809 N N . VAL A 1 110 ? -2.229 6.723 3.660 1.00 98.94 110 VAL A N 1
ATOM 810 C CA . VAL A 1 110 ? -1.093 7.631 3.483 1.00 98.94 110 VAL A CA 1
ATOM 811 C C . VAL A 1 110 ? -1.140 8.317 2.125 1.00 98.94 110 VAL A C 1
ATOM 813 O O . VAL A 1 110 ? -0.993 7.678 1.085 1.00 98.94 110 VAL A O 1
ATOM 816 N N . ALA A 1 111 ? -1.258 9.643 2.142 1.00 98.81 111 ALA A N 1
ATOM 817 C CA . ALA A 1 111 ? -0.999 10.459 0.961 1.00 98.81 111 ALA A CA 1
ATOM 818 C C . ALA A 1 111 ? 0.520 10.697 0.866 1.00 98.81 111 ALA A C 1
ATOM 820 O O . ALA A 1 111 ? 1.036 11.668 1.422 1.00 98.81 111 ALA A O 1
ATOM 821 N N . ALA A 1 112 ? 1.229 9.765 0.219 1.00 98.88 112 ALA A N 1
ATOM 822 C CA . ALA A 1 112 ? 2.686 9.635 0.253 1.00 98.88 112 ALA A CA 1
ATOM 823 C C . ALA A 1 112 ? 3.384 10.939 -0.147 1.00 98.88 112 ALA A C 1
ATOM 825 O O . ALA A 1 112 ? 3.083 11.526 -1.194 1.00 98.88 112 ALA A O 1
ATOM 826 N N . ARG A 1 113 ? 4.294 11.409 0.708 1.00 98.75 113 ARG A N 1
ATOM 827 C CA . ARG A 1 113 ? 4.896 12.742 0.644 1.00 98.75 113 ARG A CA 1
ATOM 828 C C . ARG A 1 113 ? 6.380 12.705 0.995 1.00 98.75 113 ARG A C 1
ATOM 830 O O . ARG A 1 113 ? 6.805 12.049 1.942 1.00 98.75 113 ARG A O 1
ATOM 837 N N . ALA A 1 114 ? 7.139 13.549 0.300 1.00 98.69 114 ALA A N 1
ATOM 838 C CA . ALA A 1 114 ? 8.549 13.798 0.549 1.00 98.69 114 ALA A CA 1
ATOM 839 C C . ALA A 1 114 ? 8.878 14.033 2.033 1.00 98.69 114 ALA A C 1
ATOM 841 O O . ALA A 1 114 ? 8.224 14.821 2.728 1.00 98.69 114 ALA A O 1
ATOM 842 N N . LEU A 1 115 ? 9.940 13.391 2.516 1.00 98.62 115 LEU A N 1
ATOM 843 C CA . LEU A 1 115 ? 10.560 13.716 3.795 1.00 98.62 115 LEU A CA 1
ATOM 844 C C . LEU A 1 115 ? 11.413 14.984 3.678 1.00 98.62 115 LEU A C 1
ATOM 846 O O . LEU A 1 115 ? 12.167 15.178 2.720 1.00 98.62 115 LEU A O 1
ATOM 850 N N . ALA A 1 116 ? 11.335 15.834 4.698 1.00 98.31 116 ALA A N 1
ATOM 851 C CA . ALA A 1 116 ? 12.208 16.980 4.857 1.00 98.31 116 ALA A CA 1
ATOM 852 C C . ALA A 1 116 ? 13.652 16.498 5.048 1.00 98.31 116 ALA A C 1
ATOM 854 O O . ALA A 1 116 ? 13.972 15.796 6.007 1.00 98.31 116 ALA A O 1
ATOM 855 N N . THR A 1 117 ? 14.523 16.872 4.113 1.00 97.88 117 THR A N 1
ATOM 856 C CA . THR A 1 117 ? 15.951 16.524 4.134 1.00 97.88 117 THR A CA 1
ATOM 857 C C . THR A 1 117 ? 16.791 17.797 4.152 1.00 97.88 117 THR A C 1
ATOM 859 O O . THR A 1 117 ? 16.966 18.407 5.198 1.00 97.88 117 THR A O 1
ATOM 862 N N . HIS A 1 118 ? 17.270 18.241 2.990 1.00 97.81 118 HIS A N 1
ATOM 863 C CA . HIS A 1 118 ? 17.912 19.548 2.827 1.00 97.81 118 HIS A CA 1
ATOM 864 C C . HIS A 1 118 ? 16.897 20.705 2.834 1.00 97.81 118 HIS A C 1
ATOM 866 O O . HIS A 1 118 ? 17.263 21.843 3.107 1.00 97.81 118 HIS A O 1
ATOM 872 N N . ALA A 1 119 ? 15.634 20.408 2.521 1.00 97.94 119 ALA A N 1
ATOM 873 C CA . ALA A 1 119 ? 14.501 21.322 2.549 1.00 97.94 119 ALA A CA 1
ATOM 874 C C . ALA A 1 119 ? 13.215 20.536 2.850 1.00 97.94 119 ALA A C 1
ATOM 876 O O . ALA A 1 119 ? 13.153 19.325 2.613 1.00 97.94 119 ALA A O 1
ATOM 877 N N . LEU A 1 120 ? 12.193 21.230 3.357 1.00 98.38 120 LEU A N 1
ATOM 878 C CA . LEU A 1 120 ? 10.831 20.706 3.451 1.00 98.38 120 LEU A CA 1
ATOM 879 C C . LEU A 1 120 ? 10.201 20.664 2.054 1.00 98.38 120 LEU A C 1
ATOM 881 O O . LEU A 1 120 ? 10.325 21.614 1.284 1.00 98.38 120 LEU A O 1
ATOM 885 N N . SER A 1 121 ? 9.455 19.603 1.770 1.00 98.19 121 SER A N 1
ATOM 886 C CA . SER A 1 121 ? 8.524 19.559 0.650 1.00 98.19 121 SER A CA 1
ATOM 887 C C . SER A 1 121 ? 7.203 18.964 1.117 1.00 98.19 121 SER A C 1
ATOM 889 O O . SER A 1 121 ? 7.179 17.933 1.789 1.00 98.19 121 SER A O 1
ATOM 891 N N . ILE A 1 122 ? 6.101 19.623 0.764 1.00 98.25 122 ILE A N 1
ATOM 892 C CA . ILE A 1 122 ? 4.752 19.093 0.996 1.00 98.25 122 ILE A CA 1
ATOM 893 C C . ILE A 1 122 ? 4.318 18.126 -0.112 1.00 98.25 122 ILE A C 1
ATOM 895 O O . ILE A 1 122 ? 3.274 17.499 0.003 1.00 98.25 122 ILE A O 1
ATOM 899 N N . PHE A 1 123 ? 5.103 18.003 -1.180 1.00 98.62 123 PHE A N 1
ATOM 900 C CA . PHE A 1 123 ? 4.720 17.312 -2.404 1.00 98.62 123 PHE A CA 1
ATOM 901 C C . PHE A 1 123 ? 5.052 15.815 -2.399 1.00 98.62 123 PHE A C 1
ATOM 903 O O . PHE A 1 123 ? 5.854 15.333 -1.598 1.00 98.62 123 PHE A O 1
ATOM 910 N N . GLY A 1 124 ? 4.411 15.079 -3.306 1.00 98.19 124 GLY A N 1
ATOM 911 C CA . GLY A 1 124 ? 4.329 13.625 -3.298 1.00 98.19 124 GLY A CA 1
ATOM 912 C C . GLY A 1 124 ? 5.557 12.898 -3.832 1.00 98.19 124 GLY A C 1
ATOM 913 O O . GLY A 1 124 ? 5.969 13.101 -4.978 1.00 98.19 124 GLY A O 1
ATOM 914 N N . ASP A 1 125 ? 6.086 11.992 -3.017 1.00 98.56 125 ASP A N 1
ATOM 915 C CA . ASP A 1 125 ? 6.993 10.903 -3.380 1.00 98.56 125 ASP A CA 1
ATOM 916 C C . ASP A 1 125 ? 6.889 9.794 -2.313 1.00 98.56 125 ASP A C 1
ATOM 918 O O . ASP A 1 125 ? 6.103 9.927 -1.381 1.00 98.56 125 ASP A O 1
ATOM 922 N N . HIS A 1 126 ? 7.607 8.679 -2.456 1.00 98.88 126 HIS A N 1
ATOM 923 C CA . HIS A 1 126 ? 7.475 7.503 -1.580 1.00 98.88 126 HIS A CA 1
ATOM 924 C C . HIS A 1 126 ? 8.484 7.463 -0.428 1.00 98.88 126 HIS A C 1
ATOM 926 O O . HIS A 1 126 ? 8.612 6.431 0.228 1.00 98.88 126 HIS A O 1
ATOM 932 N N . SER A 1 127 ? 9.259 8.523 -0.185 1.00 98.75 127 SER A N 1
ATOM 933 C CA . SER A 1 127 ? 10.328 8.486 0.829 1.00 98.75 127 SER A CA 1
ATOM 934 C C . SER A 1 127 ? 9.827 8.166 2.243 1.00 98.75 127 SER A C 1
ATOM 936 O O . SER A 1 127 ? 10.518 7.484 3.000 1.00 98.75 127 SER A O 1
ATOM 938 N N . ASP A 1 128 ? 8.614 8.588 2.581 1.00 98.69 128 ASP A N 1
ATOM 939 C CA . ASP A 1 128 ? 7.954 8.321 3.855 1.00 98.69 128 ASP A CA 1
ATOM 940 C C . ASP A 1 128 ? 7.481 6.867 3.993 1.00 98.69 128 ASP A C 1
ATOM 942 O O . ASP A 1 128 ? 7.798 6.194 4.978 1.00 98.69 128 ASP A O 1
ATOM 946 N N . VAL A 1 129 ? 6.799 6.337 2.979 1.00 98.75 129 VAL A N 1
ATOM 947 C CA . VAL A 1 129 ? 6.351 4.939 2.935 1.00 98.75 129 VAL A CA 1
ATOM 948 C C . VAL A 1 129 ? 7.553 3.993 2.931 1.00 98.75 129 VAL A C 1
ATOM 950 O O . VAL A 1 129 ? 7.568 2.996 3.658 1.00 98.75 129 VAL A O 1
ATOM 953 N N . MET A 1 130 ? 8.612 4.327 2.186 1.00 98.75 130 MET A N 1
ATOM 954 C CA . MET A 1 130 ? 9.841 3.529 2.148 1.00 98.75 130 MET A CA 1
ATOM 955 C C . MET A 1 130 ? 10.587 3.515 3.486 1.00 98.75 130 MET A C 1
ATOM 957 O O . MET A 1 130 ? 11.260 2.521 3.782 1.00 98.75 130 MET A O 1
ATOM 961 N N . ALA A 1 131 ? 10.426 4.541 4.330 1.00 98.69 131 ALA A N 1
ATOM 962 C CA . ALA A 1 131 ? 10.945 4.543 5.700 1.00 98.69 131 ALA A CA 1
ATOM 963 C C . ALA A 1 131 ? 10.207 3.548 6.619 1.00 98.69 131 ALA A C 1
ATOM 965 O O . ALA A 1 131 ? 10.760 3.111 7.628 1.00 98.69 131 ALA A O 1
ATOM 966 N N . CYS A 1 132 ? 8.991 3.130 6.251 1.00 98.50 132 CYS A N 1
ATOM 967 C CA . CYS A 1 132 ? 8.180 2.179 7.014 1.00 98.50 132 CYS A CA 1
ATOM 968 C C . CYS A 1 132 ? 8.309 0.724 6.541 1.00 98.50 132 CYS A C 1
ATOM 970 O O . CYS A 1 132 ? 7.747 -0.168 7.168 1.00 98.50 132 CYS A O 1
ATOM 972 N N . ARG A 1 133 ? 9.067 0.427 5.476 1.00 97.88 133 ARG A N 1
ATOM 973 C CA . ARG A 1 133 ? 9.098 -0.919 4.859 1.00 97.88 133 ARG A CA 1
ATOM 974 C C . ARG A 1 133 ? 9.568 -2.065 5.766 1.00 97.88 133 ARG A C 1
ATOM 976 O O . ARG A 1 133 ? 9.392 -3.227 5.410 1.00 97.88 133 ARG A O 1
ATOM 983 N N . ALA A 1 134 ? 10.202 -1.751 6.896 1.00 98.06 134 ALA A N 1
ATOM 984 C CA . ALA A 1 134 ? 10.715 -2.722 7.863 1.00 98.06 134 ALA A CA 1
ATOM 985 C C . ALA A 1 134 ? 9.802 -2.922 9.089 1.00 98.06 134 ALA A C 1
ATOM 987 O O . ALA A 1 134 ? 10.082 -3.794 9.909 1.00 98.06 134 ALA A O 1
ATOM 988 N N . THR A 1 135 ? 8.712 -2.156 9.227 1.00 98.75 135 THR A N 1
ATOM 989 C CA . THR A 1 135 ? 7.839 -2.201 10.418 1.00 98.75 135 THR A CA 1
ATOM 990 C C . THR A 1 135 ? 7.081 -3.519 10.574 1.00 98.75 135 THR A C 1
ATOM 992 O O . THR A 1 135 ? 6.635 -3.839 11.673 1.00 98.75 135 THR A O 1
ATOM 995 N N . GLY A 1 136 ? 6.939 -4.287 9.490 1.00 98.44 136 GLY A N 1
ATOM 996 C CA . GLY A 1 136 ? 6.043 -5.443 9.409 1.00 98.44 136 GLY A CA 1
ATOM 997 C C . GLY A 1 136 ? 4.648 -5.090 8.883 1.00 98.44 136 GLY A C 1
ATOM 998 O O . GLY A 1 136 ? 3.797 -5.962 8.759 1.00 98.44 136 GLY A O 1
ATOM 999 N N . CYS A 1 137 ? 4.380 -3.835 8.528 1.00 98.81 137 CYS A N 1
ATOM 1000 C CA . CYS A 1 137 ? 3.154 -3.525 7.802 1.00 98.81 137 CYS A CA 1
ATOM 1001 C C . CYS A 1 137 ? 3.233 -4.022 6.354 1.00 98.81 137 CYS A C 1
ATOM 1003 O O . CYS A 1 137 ? 4.277 -3.938 5.701 1.00 98.81 137 CYS A O 1
ATOM 1005 N N . ALA A 1 138 ? 2.102 -4.490 5.837 1.00 98.88 138 ALA A N 1
ATOM 1006 C CA . ALA A 1 138 ? 1.916 -4.630 4.406 1.00 98.88 138 ALA A CA 1
ATOM 1007 C C . ALA A 1 138 ? 1.852 -3.241 3.758 1.00 98.88 138 ALA A C 1
ATOM 1009 O O . ALA A 1 138 ? 1.328 -2.304 4.355 1.00 98.88 138 ALA A O 1
ATOM 1010 N N . LEU A 1 139 ? 2.386 -3.103 2.547 1.00 98.94 139 LEU A N 1
ATOM 1011 C CA . LEU A 1 139 ? 2.419 -1.845 1.802 1.00 98.94 139 LEU A CA 1
ATOM 1012 C C . LEU A 1 139 ? 1.635 -2.047 0.502 1.00 98.94 139 LEU A C 1
ATOM 1014 O O . LEU A 1 139 ? 2.098 -2.785 -0.371 1.00 98.94 139 LEU A O 1
ATOM 1018 N N . LEU A 1 140 ? 0.459 -1.423 0.402 1.00 98.94 140 LEU A N 1
ATOM 1019 C CA . LEU A 1 140 ? -0.459 -1.529 -0.736 1.00 98.94 140 LEU A CA 1
ATOM 1020 C C . LEU A 1 140 ? -0.593 -0.165 -1.424 1.00 98.94 140 LEU A C 1
ATOM 1022 O O . LEU A 1 140 ? -1.033 0.800 -0.801 1.00 98.94 140 LEU A O 1
ATOM 1026 N N . SER A 1 141 ? -0.205 -0.090 -2.694 1.00 98.88 141 SER A N 1
ATOM 1027 C CA . SER A 1 141 ? -0.177 1.138 -3.486 1.00 98.88 141 SER A CA 1
ATOM 1028 C C . SER A 1 141 ? -1.350 1.229 -4.448 1.00 98.88 141 SER A C 1
ATOM 1030 O O . SER A 1 141 ? -1.626 0.264 -5.159 1.00 98.88 141 SER A O 1
ATOM 1032 N N . SER A 1 142 ? -1.965 2.407 -4.504 1.00 98.88 142 SER A N 1
ATOM 1033 C CA . SER A 1 142 ? -2.959 2.787 -5.508 1.00 98.88 142 SER A CA 1
ATOM 1034 C C . SER A 1 142 ? -2.356 3.754 -6.523 1.00 98.88 142 SER A C 1
ATOM 1036 O O . SER A 1 142 ? -1.689 4.726 -6.155 1.00 98.88 142 SER A O 1
ATOM 1038 N N . ASN A 1 143 ? -2.626 3.518 -7.804 1.00 98.31 143 ASN A N 1
ATOM 1039 C CA . ASN A 1 143 ? -2.099 4.313 -8.911 1.00 98.31 143 ASN A CA 1
ATOM 1040 C C . ASN A 1 143 ? -3.045 5.453 -9.329 1.00 98.31 143 ASN A C 1
ATOM 1042 O O . ASN A 1 143 ? -2.599 6.433 -9.919 1.00 98.31 143 ASN A O 1
ATOM 1046 N N . SER A 1 144 ? -4.337 5.360 -9.007 1.00 98.75 144 SER A N 1
ATOM 1047 C CA . SER A 1 144 ? -5.367 6.325 -9.415 1.00 98.75 144 SER A CA 1
ATOM 1048 C C . SER A 1 144 ? -6.372 6.617 -8.297 1.00 98.75 144 SER A C 1
ATOM 1050 O O . SER A 1 144 ? -6.388 5.948 -7.263 1.00 98.75 144 SER A O 1
ATOM 1052 N N . VAL A 1 145 ? -7.242 7.608 -8.511 1.00 98.81 145 VAL A N 1
ATOM 1053 C CA . VAL A 1 145 ? -8.339 7.956 -7.586 1.00 98.81 145 VAL A CA 1
ATOM 1054 C C . VAL A 1 145 ? -9.324 6.792 -7.417 1.00 98.81 145 VAL A C 1
ATOM 1056 O O . VAL A 1 145 ? -9.784 6.523 -6.309 1.00 98.81 145 VAL A O 1
ATOM 1059 N N . GLN A 1 146 ? -9.619 6.061 -8.500 1.00 98.81 146 GLN A N 1
ATOM 1060 C CA . GLN A 1 146 ? -10.470 4.866 -8.450 1.00 98.81 146 GLN A CA 1
ATOM 1061 C C . GLN A 1 146 ? -9.824 3.775 -7.589 1.00 98.81 146 GLN A C 1
ATOM 1063 O O . GLN A 1 146 ? -10.480 3.220 -6.709 1.00 98.81 146 GLN A O 1
ATOM 1068 N N . GLU A 1 147 ? -8.532 3.506 -7.803 1.00 98.81 147 GLU A N 1
ATOM 1069 C CA . GLU A 1 147 ? -7.791 2.535 -6.994 1.00 98.81 147 GLU A CA 1
ATOM 1070 C C . GLU A 1 147 ? -7.695 2.977 -5.528 1.00 98.81 147 GLU A C 1
ATOM 1072 O O . GLU A 1 147 ? -7.822 2.137 -4.647 1.00 98.81 147 GLU A O 1
ATOM 1077 N N . ALA A 1 148 ? -7.579 4.279 -5.236 1.00 98.81 148 ALA A N 1
ATOM 1078 C CA . ALA A 1 148 ? -7.567 4.778 -3.860 1.00 98.81 148 ALA A CA 1
ATOM 1079 C C . ALA A 1 148 ? -8.864 4.437 -3.098 1.00 98.81 148 ALA A C 1
ATOM 1081 O O . ALA A 1 148 ? -8.803 4.062 -1.926 1.00 98.81 148 ALA A O 1
ATOM 1082 N N . GLN A 1 149 ? -10.032 4.499 -3.749 1.00 98.88 149 GLN A N 1
ATOM 1083 C CA . GLN A 1 149 ? -11.283 4.006 -3.157 1.00 98.88 149 GLN A CA 1
ATOM 1084 C C . GLN A 1 149 ? -11.238 2.485 -2.969 1.00 98.88 149 GLN A C 1
ATOM 1086 O O . GLN A 1 149 ? -11.505 1.964 -1.886 1.00 98.88 149 GLN A O 1
ATOM 1091 N N . ASP A 1 150 ? -10.918 1.764 -4.038 1.00 98.88 150 ASP A N 1
ATOM 1092 C CA . ASP A 1 150 ? -11.088 0.316 -4.086 1.00 98.88 150 ASP A CA 1
ATOM 1093 C C . ASP A 1 150 ? -10.096 -0.392 -3.145 1.00 98.88 150 ASP A C 1
ATOM 1095 O O . ASP A 1 150 ? -10.473 -1.285 -2.382 1.00 98.88 150 ASP A O 1
ATOM 1099 N N . PHE A 1 151 ? -8.844 0.068 -3.104 1.00 98.94 151 PHE A N 1
ATOM 1100 C CA . PHE A 1 151 ? -7.802 -0.476 -2.235 1.00 98.94 151 PHE A CA 1
ATOM 1101 C C . PHE A 1 151 ? -7.937 -0.044 -0.785 1.00 98.94 151 PHE A C 1
ATOM 1103 O O . PHE A 1 151 ? -7.473 -0.779 0.085 1.00 98.94 151 PHE A O 1
ATOM 1110 N N . ALA A 1 152 ? -8.632 1.057 -0.481 1.00 98.88 152 ALA A N 1
ATOM 1111 C CA . ALA A 1 152 ? -8.993 1.349 0.902 1.00 98.88 152 ALA A CA 1
ATOM 1112 C C . ALA A 1 152 ? -9.898 0.247 1.482 1.00 98.88 152 ALA A C 1
ATOM 1114 O O . ALA A 1 152 ? -9.655 -0.232 2.592 1.00 98.88 152 ALA A O 1
ATOM 1115 N N . LEU A 1 153 ? -10.880 -0.224 0.707 1.00 98.81 153 LEU A N 1
ATOM 1116 C CA . LEU A 1 153 ? -11.767 -1.310 1.122 1.00 98.81 153 LEU A CA 1
ATOM 1117 C C . LEU A 1 153 ? -11.090 -2.693 1.043 1.00 98.81 153 LEU A C 1
ATOM 1119 O O . LEU A 1 153 ? -11.209 -3.486 1.980 1.00 98.81 153 LEU A O 1
ATOM 1123 N N . ILE A 1 154 ? -10.345 -2.988 -0.030 1.00 98.94 154 ILE A N 1
ATOM 1124 C CA . ILE A 1 154 ? -9.600 -4.256 -0.162 1.00 98.94 154 ILE A CA 1
ATOM 1125 C C . ILE A 1 154 ? -8.573 -4.403 0.969 1.00 98.94 154 ILE A C 1
ATOM 1127 O O . ILE A 1 154 ? -8.473 -5.482 1.555 1.00 98.94 154 ILE A O 1
ATOM 1131 N N . ALA A 1 155 ? -7.856 -3.333 1.333 1.00 98.88 155 ALA A N 1
ATOM 1132 C CA . ALA A 1 155 ? -6.928 -3.342 2.464 1.00 98.88 155 ALA A CA 1
ATOM 1133 C C . ALA A 1 155 ? -7.636 -3.693 3.777 1.00 98.88 155 ALA A C 1
ATOM 1135 O O . ALA A 1 155 ? -7.114 -4.502 4.545 1.00 98.88 155 ALA A O 1
ATOM 1136 N N . GLN A 1 156 ? -8.829 -3.136 4.016 1.00 98.81 156 GLN A N 1
ATOM 1137 C CA . GLN A 1 156 ? -9.611 -3.424 5.218 1.00 98.81 156 GLN A CA 1
ATOM 1138 C C . GLN A 1 156 ? -10.033 -4.900 5.269 1.00 98.81 156 GLN A C 1
ATOM 1140 O O . GLN A 1 156 ? -9.866 -5.569 6.291 1.00 98.81 156 GLN A O 1
ATOM 1145 N N . ALA A 1 157 ? -10.541 -5.438 4.160 1.00 98.75 157 ALA A N 1
ATOM 1146 C CA . ALA A 1 157 ? -10.933 -6.842 4.084 1.00 98.75 157 ALA A CA 1
ATOM 1147 C C . ALA A 1 157 ? -9.727 -7.782 4.270 1.00 98.75 157 ALA A C 1
ATOM 1149 O O . ALA A 1 157 ? -9.802 -8.755 5.024 1.00 98.75 157 ALA A O 1
ATOM 1150 N N . ALA A 1 158 ? -8.599 -7.470 3.624 1.00 98.81 158 ALA A N 1
ATOM 1151 C CA . ALA A 1 158 ? -7.384 -8.271 3.704 1.00 98.81 158 ALA A CA 1
ATOM 1152 C C . ALA A 1 158 ? -6.746 -8.225 5.100 1.00 98.81 158 ALA A C 1
ATOM 1154 O O . ALA A 1 158 ? -6.344 -9.268 5.616 1.00 98.81 158 ALA A O 1
ATOM 1155 N N . THR A 1 159 ? -6.680 -7.052 5.744 1.00 98.81 159 THR A N 1
ATOM 1156 C CA . THR A 1 159 ? -6.109 -6.936 7.094 1.00 98.81 159 THR A CA 1
ATOM 1157 C C . THR A 1 159 ? -6.946 -7.701 8.114 1.00 98.81 159 THR A C 1
ATOM 1159 O O . THR A 1 159 ? -6.379 -8.409 8.939 1.00 98.81 159 THR A O 1
ATOM 1162 N N . LEU A 1 160 ? -8.281 -7.663 8.025 1.00 98.44 160 LEU A N 1
ATOM 1163 C CA . LEU A 1 160 ? -9.157 -8.419 8.926 1.00 98.44 160 LEU A CA 1
ATOM 1164 C C . LEU A 1 160 ? -8.954 -9.934 8.790 1.00 98.44 160 LEU A C 1
ATOM 1166 O O . LEU A 1 160 ? -8.825 -10.623 9.803 1.00 98.44 160 LEU A O 1
ATOM 1170 N N . ALA A 1 161 ? -8.866 -10.437 7.556 1.00 98.12 161 ALA A N 1
ATOM 1171 C CA . ALA A 1 161 ? -8.662 -11.858 7.283 1.00 98.12 161 ALA A CA 1
ATOM 1172 C C . ALA A 1 161 ? -7.239 -12.336 7.637 1.00 98.12 161 ALA A C 1
ATOM 1174 O O . ALA A 1 161 ? -7.058 -13.391 8.243 1.00 98.12 161 ALA A O 1
ATOM 1175 N N . GLY A 1 162 ? -6.220 -11.555 7.275 1.00 97.88 162 GLY A N 1
ATOM 1176 C CA . GLY A 1 162 ? -4.810 -11.938 7.384 1.00 97.88 162 GLY A CA 1
ATOM 1177 C C . GLY A 1 162 ? -4.082 -11.401 8.615 1.00 97.88 162 GLY A C 1
ATOM 1178 O O . GLY A 1 162 ? -2.929 -11.754 8.834 1.00 97.88 162 GLY A O 1
ATOM 1179 N N . ARG A 1 163 ? -4.717 -10.539 9.417 1.00 98.00 163 ARG A N 1
ATOM 1180 C CA . ARG A 1 163 ? -4.188 -9.910 10.645 1.00 98.00 163 ARG A CA 1
ATOM 1181 C C . ARG A 1 163 ? -2.911 -9.075 10.498 1.00 98.00 163 ARG A C 1
ATOM 1183 O O . ARG A 1 163 ? -2.413 -8.557 11.499 1.00 98.00 163 ARG A O 1
ATOM 1190 N N . ILE A 1 164 ? -2.381 -8.927 9.287 1.00 98.69 164 ILE A N 1
ATOM 1191 C CA . ILE A 1 164 ? -1.251 -8.044 9.005 1.00 98.69 164 ILE A CA 1
ATOM 1192 C C . ILE A 1 164 ? -1.787 -6.623 8.820 1.00 98.69 164 ILE A C 1
ATOM 1194 O O . ILE A 1 164 ? -2.684 -6.423 7.994 1.00 98.69 164 ILE A O 1
ATOM 1198 N N . PRO A 1 165 ? -1.270 -5.629 9.558 1.00 98.75 165 PRO A N 1
ATOM 1199 C CA . PRO A 1 165 ? -1.667 -4.243 9.359 1.00 98.75 165 PRO A CA 1
ATOM 1200 C C . PRO A 1 165 ? -1.202 -3.724 7.997 1.00 98.75 165 PRO A C 1
ATOM 1202 O O . PRO A 1 165 ? -0.097 -4.043 7.556 1.00 98.75 165 PRO A O 1
ATOM 1205 N N . VAL A 1 166 ? -2.021 -2.905 7.342 1.00 98.94 166 VAL A N 1
ATOM 1206 C CA . VAL A 1 166 ? -1.773 -2.424 5.977 1.00 98.94 166 VAL A CA 1
ATOM 1207 C C . VAL A 1 166 ? -1.554 -0.915 5.983 1.00 98.94 166 VAL A C 1
ATOM 1209 O O . VAL A 1 166 ? -2.360 -0.164 6.517 1.00 98.94 166 VAL A O 1
ATOM 1212 N N . ILE A 1 167 ? -0.486 -0.453 5.344 1.00 98.94 167 ILE A N 1
ATOM 1213 C CA . ILE A 1 167 ? -0.346 0.936 4.910 1.00 98.94 167 ILE A CA 1
ATOM 1214 C C . ILE A 1 167 ? -0.849 0.985 3.468 1.00 98.94 167 ILE A C 1
ATOM 1216 O O . ILE A 1 167 ? -0.168 0.524 2.549 1.00 98.94 167 ILE A O 1
ATOM 1220 N N . HIS A 1 168 ? -2.064 1.499 3.291 1.00 98.94 168 HIS A N 1
ATOM 1221 C CA . HIS A 1 168 ? -2.617 1.822 1.982 1.00 98.94 168 HIS A CA 1
ATOM 1222 C C . HIS A 1 168 ? -2.147 3.228 1.610 1.00 98.94 168 HIS A C 1
ATOM 1224 O O . HIS A 1 168 ? -2.445 4.187 2.322 1.00 98.94 168 HIS A O 1
ATOM 1230 N N . PHE A 1 169 ? -1.413 3.359 0.509 1.00 98.94 169 PHE A N 1
ATOM 1231 C CA . PHE A 1 169 ? -0.862 4.642 0.097 1.00 98.94 169 PHE A CA 1
ATOM 1232 C C . PHE A 1 169 ? -1.099 4.957 -1.375 1.00 98.94 169 PHE A C 1
ATOM 1234 O O . PHE A 1 169 ? -1.180 4.079 -2.232 1.00 98.94 169 PHE A O 1
ATOM 1241 N N . PHE A 1 170 ? -1.164 6.250 -1.651 1.00 98.94 170 PHE A N 1
ATOM 1242 C CA . PHE A 1 170 ? -1.297 6.837 -2.978 1.00 98.94 170 PHE A CA 1
ATOM 1243 C C . PHE A 1 170 ? -0.519 8.147 -3.020 1.00 98.94 170 PHE A C 1
ATOM 1245 O O . PHE A 1 170 ? -0.189 8.724 -1.983 1.00 98.94 170 PHE A O 1
ATOM 1252 N N . ASP A 1 171 ? -0.197 8.623 -4.219 1.00 98.88 171 ASP A N 1
ATOM 1253 C CA . ASP A 1 171 ? 0.756 9.719 -4.369 1.00 98.88 171 ASP A CA 1
ATOM 1254 C C . ASP A 1 171 ? 0.155 11.058 -3.917 1.00 98.88 171 ASP A C 1
ATOM 1256 O O . ASP A 1 171 ? -0.874 11.513 -4.430 1.00 98.88 171 ASP A O 1
ATOM 1260 N N . GLY A 1 172 ? 0.825 11.721 -2.972 1.00 98.69 172 GLY A N 1
ATOM 1261 C CA . GLY A 1 172 ? 0.430 13.032 -2.471 1.00 98.69 172 GLY A CA 1
ATOM 1262 C C . GLY A 1 172 ? 0.353 14.070 -3.591 1.00 98.69 172 GLY A C 1
ATOM 1263 O O . GLY A 1 172 ? 1.242 14.157 -4.442 1.00 98.69 172 GLY A O 1
ATOM 1264 N N . PHE A 1 173 ? -0.719 14.861 -3.594 1.00 98.50 173 PHE A N 1
ATOM 1265 C CA . PHE A 1 173 ? -1.149 15.758 -4.672 1.00 98.50 173 PHE A CA 1
ATOM 1266 C C . PHE A 1 173 ? -1.516 15.042 -5.975 1.00 98.50 173 PHE A C 1
ATOM 1268 O O . PHE A 1 173 ? -2.641 15.184 -6.438 1.00 98.50 173 PHE A O 1
ATOM 1275 N N . ARG A 1 174 ? -0.598 14.260 -6.557 1.00 98.38 174 ARG A N 1
ATOM 1276 C CA . ARG A 1 174 ? -0.764 13.655 -7.888 1.00 98.38 174 ARG A CA 1
ATOM 1277 C C . ARG A 1 174 ? -1.944 12.688 -7.974 1.00 98.38 174 ARG A C 1
ATOM 1279 O O . ARG A 1 174 ? -2.531 12.592 -9.039 1.00 98.38 174 ARG A O 1
ATOM 1286 N N . THR A 1 175 ? -2.283 12.015 -6.878 1.00 98.69 175 THR A N 1
ATOM 1287 C CA . THR A 1 175 ? -3.501 11.203 -6.745 1.00 98.69 175 THR A CA 1
ATOM 1288 C C . THR A 1 175 ? -4.411 11.775 -5.667 1.00 98.69 175 THR A C 1
ATOM 1290 O O . THR A 1 175 ? -5.618 11.855 -5.861 1.00 98.69 175 THR A O 1
ATOM 1293 N N . SER A 1 176 ? -3.850 12.218 -4.535 1.00 98.56 176 SER A N 1
ATOM 1294 C CA . SER A 1 176 ? -4.673 12.651 -3.400 1.00 98.56 176 SER A CA 1
ATOM 1295 C C . SER A 1 176 ? -5.528 13.893 -3.674 1.00 98.56 176 SER A C 1
ATOM 1297 O O . SER A 1 176 ? -6.559 14.042 -3.036 1.00 98.56 176 SER A O 1
ATOM 1299 N N . HIS A 1 177 ? -5.112 14.762 -4.604 1.00 98.62 177 HIS A N 1
ATOM 1300 C CA . HIS A 1 177 ? -5.826 15.991 -4.990 1.00 98.62 177 HIS A CA 1
ATOM 1301 C C . HIS A 1 177 ? -6.264 15.979 -6.464 1.00 98.62 177 HIS A C 1
ATOM 1303 O O . HIS A 1 177 ? -6.769 16.980 -6.974 1.00 98.62 177 HIS A O 1
ATOM 1309 N N . GLU A 1 178 ? -6.033 14.879 -7.184 1.00 98.44 178 GLU A N 1
ATOM 1310 C CA . GLU A 1 178 ? -6.555 14.735 -8.538 1.00 98.44 178 GLU A CA 1
ATOM 1311 C C . GLU A 1 178 ? -8.051 14.461 -8.441 1.00 98.44 178 GLU A C 1
ATOM 1313 O O . GLU A 1 178 ? -8.451 13.467 -7.848 1.00 98.44 178 GLU A O 1
ATOM 1318 N N . VAL A 1 179 ? -8.876 15.338 -9.011 1.00 98.44 179 VAL A N 1
ATOM 1319 C CA . VAL A 1 179 ? -10.321 15.118 -9.099 1.00 98.44 179 VAL A CA 1
ATOM 1320 C C . VAL A 1 179 ? -10.607 14.267 -10.328 1.00 98.44 179 VAL A C 1
ATOM 1322 O O . VAL A 1 179 ? -10.297 14.669 -11.451 1.00 98.44 179 VAL A O 1
ATOM 1325 N N . ALA A 1 180 ? -11.240 13.115 -10.124 1.00 98.31 180 ALA A N 1
ATOM 1326 C CA . ALA A 1 180 ? -11.589 12.192 -11.194 1.00 98.31 180 ALA A CA 1
ATOM 1327 C C . ALA A 1 180 ? -13.045 11.734 -11.084 1.00 98.31 180 ALA A C 1
ATOM 1329 O O . ALA A 1 180 ? -13.632 11.675 -10.003 1.00 98.31 180 ALA A O 1
ATOM 1330 N N . LYS A 1 181 ? -13.630 11.369 -12.229 1.00 98.44 181 LYS A N 1
ATOM 1331 C CA . LYS A 1 181 ? -14.913 10.667 -12.260 1.00 98.44 181 LYS A CA 1
ATOM 1332 C C . LYS A 1 181 ? -14.671 9.186 -11.971 1.00 98.44 181 LYS A C 1
ATOM 1334 O O . LYS A 1 181 ? -14.151 8.480 -12.831 1.00 98.44 181 LYS A O 1
ATOM 1339 N N . ILE A 1 182 ? -15.088 8.718 -10.801 1.00 98.44 182 ILE A N 1
ATOM 1340 C CA . ILE A 1 182 ? -14.950 7.324 -10.367 1.00 98.44 182 ILE A CA 1
ATOM 1341 C C . ILE A 1 182 ? -16.304 6.617 -10.297 1.00 98.44 182 ILE A C 1
ATOM 1343 O O . ILE A 1 182 ? -17.356 7.250 -10.181 1.00 98.44 182 ILE A O 1
ATOM 1347 N N . VAL A 1 183 ? -16.280 5.289 -10.343 1.00 98.38 183 VAL A N 1
ATOM 1348 C CA . VAL A 1 183 ? -17.411 4.431 -9.983 1.00 98.38 183 VAL A CA 1
ATOM 1349 C C . VAL A 1 183 ? -17.412 4.253 -8.469 1.00 98.38 183 VAL A C 1
ATOM 1351 O O . VAL A 1 183 ? -16.437 3.758 -7.898 1.00 98.38 183 VAL A O 1
ATOM 1354 N N . ALA A 1 184 ? -18.503 4.640 -7.815 1.00 97.81 184 ALA A N 1
ATOM 1355 C CA . ALA A 1 184 ? -18.642 4.518 -6.371 1.00 97.81 184 ALA A CA 1
ATOM 1356 C C . ALA A 1 184 ? -18.655 3.048 -5.930 1.00 97.81 184 ALA A C 1
ATOM 1358 O O . ALA A 1 184 ? -19.235 2.185 -6.593 1.00 97.81 184 ALA A O 1
ATOM 1359 N N . VAL A 1 185 ? -18.055 2.776 -4.773 1.00 97.88 185 VAL A N 1
ATOM 1360 C CA . VAL A 1 185 ? -18.369 1.579 -3.990 1.00 97.88 185 VAL A CA 1
ATOM 1361 C C . VAL A 1 185 ? -19.550 1.910 -3.085 1.00 97.88 185 VAL A C 1
ATOM 1363 O O . VAL A 1 185 ? -19.484 2.849 -2.287 1.00 97.88 185 VAL A O 1
ATOM 1366 N N . GLU A 1 186 ? -20.632 1.149 -3.235 1.00 95.69 186 GLU A N 1
ATOM 1367 C CA . GLU A 1 186 ? -21.843 1.301 -2.430 1.00 95.69 186 GLU A CA 1
ATOM 1368 C C . GLU A 1 186 ? -21.683 0.638 -1.048 1.00 95.69 186 GLU A C 1
ATOM 1370 O O . GLU A 1 186 ? -20.954 -0.355 -0.923 1.00 95.69 186 GLU A O 1
ATOM 1375 N N . PRO A 1 187 ? -22.386 1.115 -0.003 1.00 95.81 187 PRO A N 1
ATOM 1376 C CA . PRO A 1 187 ? -22.299 0.541 1.342 1.00 95.81 187 PRO A CA 1
ATOM 1377 C C . PRO A 1 187 ? -22.588 -0.965 1.406 1.00 95.81 187 PRO A C 1
ATOM 1379 O O . PRO A 1 187 ? -21.945 -1.679 2.172 1.00 95.81 187 PRO A O 1
ATOM 1382 N N . ASP A 1 188 ? -23.513 -1.472 0.587 1.00 96.19 188 ASP A N 1
ATOM 1383 C CA . ASP A 1 188 ? -23.837 -2.903 0.554 1.00 96.19 188 ASP A CA 1
ATOM 1384 C C . ASP A 1 188 ? -22.702 -3.740 -0.047 1.00 96.19 188 ASP A C 1
ATOM 1386 O O . ASP A 1 188 ? -22.392 -4.815 0.465 1.00 96.19 188 ASP A O 1
ATOM 1390 N N . THR A 1 189 ? -22.017 -3.219 -1.069 1.00 96.94 189 THR A N 1
ATOM 1391 C CA . THR A 1 189 ? -20.793 -3.818 -1.619 1.00 96.94 189 THR A CA 1
ATOM 1392 C C . THR A 1 189 ? -19.687 -3.841 -0.568 1.00 96.94 189 THR A C 1
ATOM 1394 O O . THR A 1 189 ? -19.040 -4.871 -0.379 1.00 96.94 189 THR A O 1
ATOM 1397 N N . ALA A 1 190 ? -19.493 -2.732 0.155 1.00 97.38 190 ALA A N 1
ATOM 1398 C CA . ALA A 1 190 ? -18.511 -2.663 1.231 1.00 97.38 190 ALA A CA 1
ATOM 1399 C C . ALA A 1 190 ? -18.819 -3.674 2.343 1.00 97.38 190 ALA A C 1
ATOM 1401 O O . ALA A 1 190 ? -17.941 -4.434 2.746 1.00 97.38 190 ALA A O 1
ATOM 1402 N N . ARG A 1 191 ? -20.082 -3.758 2.778 1.00 97.31 191 ARG A N 1
ATOM 1403 C CA . ARG A 1 191 ? -20.531 -4.733 3.779 1.00 97.31 191 ARG A CA 1
ATOM 1404 C C . ARG A 1 191 ? -20.320 -6.176 3.321 1.00 97.31 191 ARG A C 1
ATOM 1406 O O . ARG A 1 191 ? -19.903 -6.992 4.132 1.00 97.31 191 ARG A O 1
ATOM 1413 N N . ALA A 1 192 ? -20.582 -6.485 2.051 1.00 97.62 192 ALA A N 1
ATOM 1414 C CA . ALA A 1 192 ? -20.410 -7.831 1.503 1.00 97.62 192 ALA A CA 1
ATOM 1415 C C . ALA A 1 192 ? -18.938 -8.274 1.422 1.00 97.62 192 ALA A C 1
ATOM 1417 O O . ALA A 1 192 ? -18.660 -9.469 1.505 1.00 97.62 192 ALA A O 1
ATOM 1418 N N . LEU A 1 193 ? -17.993 -7.336 1.274 1.00 98.06 193 LEU A N 1
ATOM 1419 C CA . LEU A 1 193 ? -16.565 -7.666 1.237 1.00 98.06 193 LEU A CA 1
ATOM 1420 C C . LEU A 1 193 ? -15.968 -7.910 2.635 1.00 98.06 193 LEU A C 1
ATOM 1422 O O . LEU A 1 193 ? -14.992 -8.655 2.769 1.00 98.06 193 LEU A O 1
ATOM 1426 N N . LEU A 1 194 ? -16.520 -7.271 3.672 1.00 97.50 194 LEU A N 1
ATOM 1427 C CA . LEU A 1 194 ? -16.021 -7.384 5.042 1.00 97.50 194 LEU A CA 1
ATOM 1428 C C . LEU A 1 194 ? -16.552 -8.645 5.731 1.00 97.50 194 LEU A C 1
ATOM 1430 O O . LEU A 1 194 ? -17.750 -8.814 5.940 1.00 97.50 194 LEU A O 1
ATOM 1434 N N . ASP A 1 195 ? -15.631 -9.510 6.148 1.00 95.06 195 ASP A N 1
ATOM 1435 C CA . ASP A 1 195 ? -15.955 -10.764 6.823 1.00 95.06 195 ASP A CA 1
ATOM 1436 C C . ASP A 1 195 ? -16.375 -10.528 8.287 1.00 95.06 195 ASP A C 1
ATOM 1438 O O . ASP A 1 195 ? -15.580 -10.102 9.134 1.00 95.06 195 ASP A O 1
ATOM 1442 N N . ALA A 1 196 ? -17.641 -10.829 8.587 1.00 95.75 196 ALA A N 1
ATOM 1443 C CA . ALA A 1 196 ? -18.217 -10.700 9.919 1.00 95.75 196 ALA A CA 1
ATOM 1444 C C . ALA A 1 196 ? -17.534 -11.607 10.958 1.00 95.75 196 ALA A C 1
ATOM 1446 O O . ALA A 1 196 ? -17.378 -11.193 12.110 1.00 95.75 196 ALA A O 1
ATOM 1447 N N . GLU A 1 197 ? -17.085 -12.805 10.571 1.00 97.44 197 GLU A N 1
ATOM 1448 C CA . GLU A 1 197 ? -16.363 -13.710 11.469 1.00 97.44 197 GLU A CA 1
ATOM 1449 C C . GLU A 1 197 ? -14.972 -13.162 11.787 1.00 97.44 197 GLU A C 1
ATOM 1451 O O . GLU A 1 197 ? -14.551 -13.179 12.945 1.00 97.44 197 GLU A O 1
ATOM 1456 N N . ALA A 1 198 ? -14.281 -12.588 10.799 1.00 97.50 198 ALA A N 1
ATOM 1457 C CA . ALA A 1 198 ? -12.985 -11.946 11.012 1.00 97.50 198 ALA A CA 1
ATOM 1458 C C . ALA A 1 198 ? -13.085 -10.742 11.971 1.00 97.50 198 ALA A C 1
ATOM 1460 O O . ALA A 1 198 ? -12.243 -10.579 12.863 1.00 97.50 198 ALA A O 1
ATOM 1461 N N . ILE A 1 199 ? -14.147 -9.935 11.845 1.00 97.50 199 ILE A N 1
ATOM 1462 C CA . ILE A 1 199 ? -14.446 -8.825 12.765 1.00 97.50 199 ILE A CA 1
ATOM 1463 C C . ILE A 1 199 ? -14.755 -9.353 14.169 1.00 97.50 199 ILE A C 1
ATOM 1465 O O . ILE A 1 199 ? -14.193 -8.860 15.151 1.00 97.50 199 ILE A O 1
ATOM 1469 N N . ALA A 1 200 ? -15.614 -10.368 14.286 1.00 97.69 200 ALA A N 1
ATOM 1470 C CA . ALA A 1 200 ? -15.927 -10.992 15.568 1.00 97.69 200 ALA A CA 1
ATOM 1471 C C . ALA A 1 200 ? -14.664 -11.567 16.229 1.00 97.69 200 ALA A C 1
ATOM 1473 O O . ALA A 1 200 ? -14.447 -11.381 17.426 1.00 97.69 200 ALA A O 1
ATOM 1474 N N . ALA A 1 201 ? -13.777 -12.183 15.447 1.00 97.62 201 ALA A N 1
ATOM 1475 C CA . ALA A 1 201 ? -12.511 -12.711 15.926 1.00 97.62 201 ALA A CA 1
ATOM 1476 C C . ALA A 1 201 ? -11.563 -11.597 16.408 1.00 97.62 201 ALA A C 1
ATOM 1478 O O . ALA A 1 201 ? -10.862 -11.789 17.403 1.00 97.62 201 ALA A O 1
ATOM 1479 N N . HIS A 1 202 ? -11.529 -10.433 15.742 1.00 97.25 202 HIS A N 1
ATOM 1480 C CA . HIS A 1 202 ? -10.794 -9.250 16.222 1.00 97.25 202 HIS A CA 1
ATOM 1481 C C . HIS A 1 202 ? -11.307 -8.791 17.584 1.00 97.25 202 HIS A C 1
ATOM 1483 O O . HIS A 1 202 ? -10.522 -8.693 18.529 1.00 97.25 202 HIS A O 1
ATOM 1489 N N . ARG A 1 203 ? -12.627 -8.632 17.718 1.00 97.25 203 ARG A N 1
ATOM 1490 C CA . ARG A 1 203 ? -13.276 -8.247 18.981 1.00 97.25 203 ARG A CA 1
ATOM 1491 C C . ARG A 1 203 ? -13.044 -9.272 20.093 1.00 97.25 203 ARG A C 1
ATOM 1493 O O . ARG A 1 203 ? -12.747 -8.890 21.218 1.00 97.25 203 ARG A O 1
ATOM 1500 N N . ALA A 1 204 ? -13.082 -10.569 19.785 1.00 96.75 204 ALA A N 1
ATOM 1501 C CA . ALA A 1 204 ? -12.821 -11.638 20.754 1.00 96.75 204 ALA A CA 1
ATOM 1502 C C . ALA A 1 204 ? -11.381 -11.625 21.304 1.00 96.75 204 ALA A C 1
ATOM 1504 O O . ALA A 1 204 ? -11.111 -12.175 22.369 1.00 96.75 204 ALA A O 1
ATOM 1505 N N . ARG A 1 205 ? -10.442 -10.983 20.595 1.00 95.94 205 ARG A N 1
ATOM 1506 C CA . ARG A 1 205 ? -9.066 -10.755 21.058 1.00 95.94 205 ARG A CA 1
ATOM 1507 C C . ARG A 1 205 ? -8.914 -9.433 21.821 1.00 95.94 205 ARG A C 1
ATOM 1509 O O . ARG A 1 205 ? -7.782 -9.063 22.112 1.00 95.94 205 ARG A O 1
ATOM 1516 N N . ALA A 1 206 ? -9.974 -8.698 22.134 1.00 97.19 206 ALA A N 1
ATOM 1517 C CA . ALA A 1 206 ? -9.860 -7.461 22.900 1.00 97.19 206 ALA A CA 1
ATOM 1518 C C . ALA A 1 206 ? -9.293 -7.694 24.310 1.00 97.19 206 ALA A C 1
ATOM 1520 O O . ALA A 1 206 ? -9.520 -8.736 24.932 1.00 97.19 206 ALA A O 1
ATOM 1521 N N . LEU A 1 207 ? -8.589 -6.694 24.840 1.00 97.06 207 LEU A N 1
ATOM 1522 C CA . LEU A 1 207 ? -8.299 -6.618 26.268 1.00 97.06 207 LEU A CA 1
ATOM 1523 C C . LEU A 1 207 ? -9.613 -6.398 27.031 1.00 97.06 207 LEU A C 1
ATOM 1525 O O . LEU A 1 207 ? -10.283 -5.388 26.837 1.00 97.06 207 LEU A O 1
ATOM 1529 N N . SER A 1 208 ? -9.962 -7.339 27.908 1.00 96.62 208 SER A N 1
ATOM 1530 C CA . SER A 1 208 ? -11.168 -7.285 28.737 1.00 96.62 208 SER A CA 1
ATOM 1531 C C . SER A 1 208 ? -10.879 -7.834 30.136 1.00 96.62 208 SER A C 1
ATOM 1533 O O . SER A 1 208 ? -10.225 -8.875 30.239 1.00 96.62 208 SER A O 1
ATOM 1535 N N . PRO A 1 209 ? -11.376 -7.198 31.212 1.00 96.88 209 PRO A N 1
ATOM 1536 C CA . PRO A 1 209 ? -11.295 -7.748 32.566 1.00 96.88 209 PRO A CA 1
ATOM 1537 C C . PRO A 1 209 ? -11.981 -9.114 32.725 1.00 96.88 209 PRO A C 1
ATOM 1539 O O . PRO A 1 209 ? -11.564 -9.893 33.576 1.00 96.88 209 PRO A O 1
ATOM 1542 N N . GLU A 1 210 ? -12.988 -9.416 31.900 1.00 96.81 210 GLU A N 1
ATOM 1543 C CA . GLU A 1 210 ? -13.738 -10.684 31.941 1.00 96.81 210 GLU A CA 1
ATOM 1544 C C . GLU A 1 210 ? -12.952 -11.862 31.336 1.00 96.81 210 GLU A C 1
ATOM 1546 O O . GLU A 1 210 ? -13.191 -13.022 31.661 1.00 96.81 210 GLU A O 1
ATOM 1551 N N . HIS A 1 211 ? -11.991 -11.575 30.453 1.00 94.75 211 HIS A N 1
ATOM 1552 C CA . HIS A 1 211 ? -11.108 -12.566 29.832 1.00 94.75 211 HIS A CA 1
ATOM 1553 C C . HIS A 1 211 ? -9.694 -11.980 29.635 1.00 94.75 211 HIS A C 1
ATOM 1555 O O . HIS A 1 211 ? -9.259 -11.717 28.506 1.00 94.75 211 HIS A O 1
ATOM 1561 N N . PRO A 1 212 ? -8.966 -11.721 30.738 1.00 96.12 212 PRO A N 1
ATOM 1562 C CA . PRO A 1 212 ? -7.757 -10.915 30.706 1.00 96.12 212 PRO A CA 1
ATOM 1563 C C . PRO A 1 212 ? -6.595 -11.656 30.044 1.00 96.12 212 PRO A C 1
ATOM 1565 O O . PRO A 1 212 ? -6.359 -12.841 30.274 1.00 96.12 212 PRO A O 1
ATOM 1568 N N . VAL A 1 213 ? -5.814 -10.915 29.260 1.00 95.81 213 VAL A N 1
ATOM 1569 C CA . VAL A 1 213 ? -4.559 -11.377 28.655 1.00 95.81 213 VAL A CA 1
ATOM 1570 C C . VAL A 1 213 ? -3.476 -10.320 28.839 1.00 95.81 213 VAL A C 1
ATOM 1572 O O . VAL A 1 213 ? -3.767 -9.128 28.926 1.00 95.81 213 VAL A O 1
ATOM 1575 N N . ILE A 1 214 ? -2.214 -10.745 28.868 1.00 95.50 214 ILE A N 1
ATOM 1576 C CA . ILE A 1 214 ? -1.057 -9.843 28.932 1.00 95.50 214 ILE A CA 1
ATOM 1577 C C . ILE A 1 214 ? -0.465 -9.694 27.527 1.00 95.50 214 ILE A C 1
ATOM 1579 O O . ILE A 1 214 ? -0.299 -10.681 26.809 1.00 95.50 214 ILE A O 1
ATOM 1583 N N . ARG A 1 215 ? -0.124 -8.461 27.136 1.00 94.31 215 ARG A N 1
ATOM 1584 C CA . ARG A 1 215 ? 0.544 -8.124 25.867 1.00 94.31 215 ARG A CA 1
ATOM 1585 C C . ARG A 1 215 ? 1.694 -7.161 26.104 1.00 94.31 215 ARG A C 1
ATOM 1587 O O . ARG A 1 215 ? 1.722 -6.462 27.109 1.00 94.31 215 ARG A O 1
ATOM 1594 N N . GLY A 1 216 ? 2.639 -7.124 25.166 1.00 93.56 216 GLY A N 1
ATOM 1595 C CA . GLY A 1 216 ? 3.772 -6.200 25.240 1.00 93.56 216 GLY A CA 1
ATOM 1596 C C . GLY A 1 216 ? 4.731 -6.484 26.399 1.00 93.56 216 GLY A C 1
ATOM 1597 O O . GLY A 1 216 ? 5.275 -5.551 26.978 1.00 93.56 216 GLY A O 1
ATOM 1598 N N . THR A 1 217 ? 4.929 -7.758 26.746 1.00 97.50 217 THR A N 1
ATOM 1599 C CA . THR A 1 217 ? 5.901 -8.180 27.766 1.00 97.50 217 THR A CA 1
ATOM 1600 C C . THR A 1 217 ? 7.331 -7.796 27.383 1.00 97.50 217 THR A C 1
ATOM 1602 O O . THR A 1 217 ? 7.662 -7.750 26.200 1.00 97.50 217 THR A O 1
ATOM 1605 N N . SER A 1 218 ? 8.207 -7.651 28.377 1.00 97.88 218 SER A N 1
ATOM 1606 C CA . SER A 1 218 ? 9.657 -7.677 28.157 1.00 97.88 218 SER A CA 1
ATOM 1607 C C . SER A 1 218 ? 10.139 -9.127 28.057 1.00 97.88 218 SER A C 1
ATOM 1609 O O . SER A 1 218 ? 9.778 -9.947 28.902 1.00 97.88 218 SER A O 1
ATOM 1611 N N . GLN A 1 219 ? 10.914 -9.454 27.023 1.00 97.81 219 GLN A N 1
ATOM 1612 C CA . GLN A 1 219 ? 11.415 -10.806 26.766 1.00 97.81 219 GLN A CA 1
ATOM 1613 C C . GLN A 1 219 ? 12.941 -10.805 26.695 1.00 97.81 219 GLN A C 1
ATOM 1615 O O . GLN A 1 219 ? 13.540 -9.913 26.095 1.00 97.81 219 GLN A O 1
ATOM 1620 N N . ASN A 1 220 ? 13.553 -11.823 27.296 1.00 98.31 220 ASN A N 1
ATOM 1621 C CA . ASN A 1 220 ? 14.992 -12.042 27.246 1.00 98.31 220 ASN A CA 1
ATOM 1622 C C . ASN A 1 220 ? 15.402 -12.760 25.940 1.00 98.31 220 ASN A C 1
ATOM 1624 O O . ASN A 1 220 ? 14.545 -13.246 25.192 1.00 98.31 220 ASN A O 1
ATOM 1628 N N . PRO A 1 221 ? 16.716 -12.850 25.647 1.00 98.38 221 PRO A N 1
ATOM 1629 C CA . PRO A 1 221 ? 17.218 -13.515 24.440 1.00 98.38 221 PRO A CA 1
ATOM 1630 C C . PRO A 1 221 ? 16.879 -15.009 24.320 1.00 98.38 221 PRO A C 1
ATOM 1632 O O . PRO A 1 221 ? 17.016 -15.571 23.239 1.00 98.38 221 PRO A O 1
ATOM 1635 N N . ASP A 1 222 ? 16.462 -15.655 25.409 1.00 97.81 222 ASP A N 1
ATOM 1636 C CA . ASP A 1 222 ? 16.086 -17.071 25.460 1.00 97.81 222 ASP A CA 1
ATOM 1637 C C . ASP A 1 222 ? 14.807 -17.393 24.669 1.00 97.81 222 ASP A C 1
ATOM 1639 O O . ASP A 1 222 ? 14.692 -18.506 24.152 1.00 97.81 222 ASP A O 1
ATOM 1643 N N . VAL A 1 223 ? 13.876 -16.435 24.549 1.00 97.88 223 VAL A N 1
ATOM 1644 C CA . VAL A 1 223 ? 12.577 -16.628 23.871 1.00 97.88 223 VAL A CA 1
ATOM 1645 C C . VAL A 1 223 ? 12.249 -15.594 22.791 1.00 97.88 223 VAL A C 1
ATOM 1647 O O . VAL A 1 223 ? 11.370 -15.848 21.963 1.00 97.88 223 VAL A O 1
ATOM 1650 N N . PHE A 1 224 ? 12.913 -14.430 22.782 1.00 98.44 224 PHE A N 1
ATOM 1651 C CA . PHE A 1 224 ? 12.547 -13.325 21.886 1.00 98.44 224 PHE A CA 1
ATOM 1652 C C . PHE A 1 224 ? 12.631 -13.712 20.403 1.00 98.44 224 PHE A C 1
ATOM 1654 O O . PHE A 1 224 ? 11.724 -13.399 19.632 1.00 98.44 224 PHE A O 1
ATOM 1661 N N . PHE A 1 225 ? 13.689 -14.423 19.998 1.00 98.44 225 PHE A N 1
ATOM 1662 C CA . PHE A 1 225 ? 13.881 -14.802 18.596 1.00 98.44 225 PHE A CA 1
ATOM 1663 C C . PHE A 1 225 ? 12.764 -15.747 18.123 1.00 98.44 225 PHE A C 1
ATOM 1665 O O . PHE A 1 225 ? 12.094 -15.486 17.127 1.00 98.44 225 PHE A O 1
ATOM 1672 N N . GLN A 1 226 ? 12.475 -16.790 18.895 1.00 98.38 226 GLN A N 1
ATOM 1673 C CA . GLN A 1 226 ? 11.437 -17.772 18.589 1.00 98.38 226 GLN A CA 1
ATOM 1674 C C . GLN A 1 226 ? 10.047 -17.122 18.538 1.00 98.38 226 GLN A C 1
ATOM 1676 O O . GLN A 1 226 ? 9.243 -17.433 17.659 1.00 98.38 226 GLN A O 1
ATOM 1681 N N . ALA A 1 227 ? 9.761 -16.191 19.455 1.00 97.50 227 ALA A N 1
ATOM 1682 C CA . ALA A 1 227 ? 8.513 -15.436 19.445 1.00 97.50 227 ALA A CA 1
ATOM 1683 C C . ALA A 1 227 ? 8.394 -14.532 18.206 1.00 97.50 227 ALA A C 1
ATOM 1685 O O . ALA A 1 227 ? 7.303 -14.416 17.645 1.00 97.50 227 ALA A O 1
ATOM 1686 N N . ARG A 1 228 ? 9.503 -13.929 17.754 1.00 97.94 228 ARG A N 1
ATOM 1687 C CA . ARG A 1 228 ? 9.536 -13.045 16.582 1.00 97.94 228 ARG A CA 1
ATOM 1688 C C . ARG A 1 228 ? 9.301 -13.786 15.262 1.00 97.94 228 ARG A C 1
ATOM 1690 O O . ARG A 1 228 ? 8.606 -13.234 14.408 1.00 97.94 228 ARG A O 1
ATOM 1697 N N . GLU A 1 229 ? 9.818 -15.008 15.128 1.00 98.38 229 GLU A N 1
ATOM 1698 C CA . GLU A 1 229 ? 9.651 -15.872 13.942 1.00 98.38 229 GLU A CA 1
ATOM 1699 C C . GLU A 1 229 ? 8.265 -16.531 13.865 1.00 98.38 229 GLU A C 1
ATOM 1701 O O . GLU A 1 229 ? 7.813 -16.942 12.799 1.00 98.38 229 GLU A O 1
ATOM 1706 N N . ARG A 1 230 ? 7.526 -16.605 14.980 1.00 97.06 230 ARG A N 1
ATOM 1707 C CA . ARG A 1 230 ? 6.180 -17.206 15.007 1.00 97.06 230 ARG A CA 1
ATOM 1708 C C . ARG A 1 230 ? 5.187 -16.510 14.068 1.00 97.06 230 ARG A C 1
ATOM 1710 O O . ARG A 1 230 ? 4.175 -17.103 13.696 1.00 97.06 230 ARG A O 1
ATOM 1717 N N . ALA A 1 231 ? 5.448 -15.256 13.708 1.00 97.81 231 ALA A N 1
ATOM 1718 C CA . ALA A 1 231 ? 4.597 -14.506 12.798 1.00 97.81 231 ALA A CA 1
ATOM 1719 C C . ALA A 1 231 ? 4.768 -14.915 11.322 1.00 97.81 231 ALA A C 1
ATOM 1721 O O . ALA A 1 231 ? 3.875 -14.613 10.537 1.00 97.81 231 ALA A O 1
ATOM 1722 N N . ASN A 1 232 ? 5.845 -15.616 10.941 1.00 98.56 232 ASN A N 1
ATOM 1723 C CA . ASN A 1 232 ? 6.192 -15.882 9.536 1.00 98.56 232 ASN A CA 1
ATOM 1724 C C . ASN A 1 232 ? 5.045 -16.479 8.698 1.00 98.56 232 ASN A C 1
ATOM 1726 O O . ASN A 1 232 ? 4.772 -15.914 7.639 1.00 98.56 232 ASN A O 1
ATOM 1730 N N . PRO A 1 233 ? 4.280 -17.492 9.167 1.00 98.50 233 PRO A N 1
ATOM 1731 C CA . PRO A 1 233 ? 3.190 -18.061 8.369 1.00 98.50 233 PRO A CA 1
ATOM 1732 C C . PRO A 1 233 ? 2.102 -17.044 7.994 1.00 98.50 233 PRO A C 1
ATOM 1734 O O . PRO A 1 233 ? 1.479 -17.161 6.942 1.00 98.50 233 PRO A O 1
ATOM 1737 N N . TRP A 1 234 ? 1.881 -16.020 8.829 1.00 98.44 234 TRP A N 1
ATOM 1738 C CA . TRP A 1 234 ? 0.931 -14.949 8.519 1.00 98.44 234 TRP A CA 1
ATOM 1739 C C . TRP A 1 234 ? 1.423 -14.093 7.354 1.00 98.44 234 TRP A C 1
ATOM 1741 O O . TRP A 1 234 ? 0.643 -13.767 6.467 1.00 98.44 234 TRP A O 1
ATOM 1751 N N . TYR A 1 235 ? 2.716 -13.762 7.333 1.00 98.62 235 TYR A N 1
ATOM 1752 C CA . TYR A 1 235 ? 3.325 -12.966 6.267 1.00 98.62 235 TYR A CA 1
ATOM 1753 C C . TYR A 1 235 ? 3.464 -13.751 4.960 1.00 98.62 235 TYR A C 1
ATOM 1755 O O . TYR A 1 235 ? 3.250 -13.180 3.895 1.00 98.62 235 TYR A O 1
ATOM 1763 N N . GLU A 1 236 ? 3.783 -15.044 5.036 1.00 98.38 236 GLU A N 1
ATOM 1764 C CA . GLU A 1 236 ? 3.864 -15.942 3.877 1.00 98.38 236 GLU A CA 1
ATOM 1765 C C . GLU A 1 236 ? 2.500 -16.108 3.192 1.00 98.38 236 GLU A C 1
ATOM 1767 O O . GLU A 1 236 ? 2.414 -16.070 1.967 1.00 98.38 236 GLU A O 1
ATOM 1772 N N . ALA A 1 237 ? 1.420 -16.227 3.972 1.00 98.44 237 ALA A N 1
ATOM 1773 C CA . ALA A 1 237 ? 0.063 -16.363 3.444 1.00 98.44 237 ALA A CA 1
ATOM 1774 C C . ALA A 1 237 ? -0.547 -15.035 2.957 1.00 98.44 237 ALA A C 1
ATOM 1776 O O . ALA A 1 237 ? -1.455 -15.041 2.121 1.00 98.44 237 ALA A O 1
ATOM 1777 N N . PHE A 1 238 ? -0.077 -13.890 3.468 1.00 98.81 238 PHE A N 1
ATOM 1778 C CA . PHE A 1 238 ? -0.738 -12.599 3.258 1.00 98.81 238 PHE A CA 1
ATOM 1779 C C . PHE A 1 238 ? -0.887 -12.171 1.786 1.00 98.81 238 PHE A C 1
ATOM 1781 O O . PHE A 1 238 ? -1.959 -11.668 1.451 1.00 98.81 238 PHE A O 1
ATOM 1788 N N . PRO A 1 239 ? 0.086 -12.385 0.874 1.00 98.81 239 PRO A N 1
ATOM 1789 C CA . PRO A 1 239 ? -0.119 -12.104 -0.548 1.00 98.81 239 PRO A CA 1
ATOM 1790 C C . PRO A 1 239 ? -1.356 -12.810 -1.122 1.00 98.81 239 PRO A C 1
ATOM 1792 O O . PRO A 1 239 ? -2.159 -12.182 -1.808 1.00 98.81 239 PRO A O 1
ATOM 1795 N N . GLY A 1 240 ? -1.567 -14.084 -0.773 1.00 98.75 240 GLY A N 1
ATOM 1796 C CA . GLY A 1 240 ? -2.757 -14.836 -1.177 1.00 98.75 240 GLY A CA 1
ATOM 1797 C C . GLY A 1 240 ? -4.048 -14.276 -0.574 1.00 98.75 240 GLY A C 1
ATOM 1798 O O . GLY A 1 240 ? -5.067 -14.223 -1.255 1.00 98.75 240 GLY A O 1
ATOM 1799 N N . VAL A 1 241 ? -3.999 -13.784 0.669 1.00 98.81 241 VAL A N 1
ATOM 1800 C CA . VAL A 1 241 ? -5.139 -13.109 1.317 1.00 98.81 241 VAL A CA 1
ATOM 1801 C C . VAL A 1 241 ? -5.512 -11.819 0.582 1.00 98.81 241 VAL A C 1
ATOM 1803 O O . VAL A 1 241 ? -6.693 -11.571 0.344 1.00 98.81 241 VAL A O 1
ATOM 1806 N N . VAL A 1 242 ? -4.523 -11.008 0.192 1.00 98.88 242 VAL A N 1
ATOM 1807 C CA . VAL A 1 242 ? -4.764 -9.768 -0.563 1.00 98.88 242 VAL A CA 1
ATOM 1808 C C . VAL A 1 242 ? -5.320 -10.082 -1.952 1.00 98.88 242 VAL A C 1
ATOM 1810 O O . VAL A 1 242 ? -6.299 -9.456 -2.351 1.00 98.88 242 VAL A O 1
ATOM 1813 N N . GLN A 1 243 ? -4.762 -11.070 -2.661 1.00 98.81 243 GLN A N 1
ATOM 1814 C CA . GLN A 1 243 ? -5.287 -11.477 -3.968 1.00 98.81 243 GLN A CA 1
ATOM 1815 C C . GLN A 1 243 ? -6.727 -11.994 -3.848 1.00 98.81 243 GLN A C 1
ATOM 1817 O O . GLN A 1 243 ? -7.591 -11.535 -4.581 1.00 98.81 243 GLN A O 1
ATOM 1822 N N . GLY A 1 244 ? -7.031 -12.837 -2.855 1.00 98.75 244 GLY A N 1
ATOM 1823 C CA . GLY A 1 244 ? -8.402 -13.293 -2.613 1.00 98.75 244 GLY A CA 1
ATOM 1824 C C . GLY A 1 244 ? -9.372 -12.150 -2.277 1.00 98.75 244 GLY A C 1
ATOM 1825 O O . GLY A 1 244 ? -10.539 -12.190 -2.662 1.00 98.75 244 GLY A O 1
ATOM 1826 N N . ALA A 1 245 ? -8.910 -11.094 -1.598 1.00 98.81 245 ALA A N 1
ATOM 1827 C CA . ALA A 1 245 ? -9.715 -9.893 -1.381 1.00 98.81 245 ALA A CA 1
ATOM 1828 C C . ALA A 1 245 ? -9.953 -9.102 -2.683 1.00 98.81 245 ALA A C 1
ATOM 1830 O O . ALA A 1 245 ? -11.069 -8.624 -2.885 1.00 98.81 245 ALA A O 1
ATOM 1831 N N . MET A 1 246 ? -8.954 -9.004 -3.570 1.00 98.81 246 MET A N 1
ATOM 1832 C CA . MET A 1 246 ? -9.104 -8.421 -4.912 1.00 98.81 246 MET A CA 1
ATOM 1833 C C . MET A 1 246 ? -10.079 -9.226 -5.782 1.00 98.81 246 MET A C 1
ATOM 1835 O O . MET A 1 246 ? -10.931 -8.637 -6.443 1.00 98.81 246 MET A O 1
ATOM 1839 N N . ASP A 1 247 ? -10.008 -10.557 -5.738 1.00 98.75 247 ASP A N 1
ATOM 1840 C CA . ASP A 1 247 ? -10.874 -11.443 -6.522 1.00 98.75 247 ASP A CA 1
ATOM 1841 C C . ASP A 1 247 ? -12.341 -11.308 -6.078 1.00 98.75 247 ASP A C 1
ATOM 1843 O O . ASP A 1 247 ? -13.219 -11.048 -6.898 1.00 98.75 247 ASP A O 1
ATOM 1847 N N . ARG A 1 248 ? -12.610 -11.341 -4.763 1.00 98.56 248 ARG A N 1
ATOM 1848 C CA . ARG A 1 248 ? -13.966 -11.091 -4.232 1.00 98.56 248 ARG A CA 1
ATOM 1849 C C . ARG A 1 248 ? -14.472 -9.687 -4.557 1.00 98.56 248 ARG A C 1
ATOM 1851 O O . ARG A 1 248 ? -15.662 -9.490 -4.786 1.00 98.56 248 ARG A O 1
ATOM 1858 N N . PHE A 1 249 ? -13.587 -8.691 -4.567 1.00 98.69 249 PHE A N 1
ATOM 1859 C CA . PHE A 1 249 ? -13.954 -7.341 -4.982 1.00 98.69 249 PHE A CA 1
ATOM 1860 C C . PHE A 1 249 ? -14.356 -7.298 -6.462 1.00 98.69 249 PHE A C 1
ATOM 1862 O O . PHE A 1 249 ? -15.331 -6.630 -6.814 1.00 98.69 249 PHE A O 1
ATOM 1869 N N . CYS A 1 250 ? -13.659 -8.049 -7.318 1.00 98.44 250 CYS A N 1
ATOM 1870 C CA . CYS A 1 250 ? -14.025 -8.226 -8.718 1.00 98.44 250 CYS A CA 1
ATOM 1871 C C . CYS A 1 250 ? -15.398 -8.891 -8.861 1.00 98.44 250 CYS A C 1
ATOM 1873 O O . CYS A 1 250 ? -16.223 -8.386 -9.618 1.00 98.44 250 CYS A O 1
ATOM 1875 N N . ASP A 1 251 ? -15.694 -9.944 -8.098 1.00 98.31 251 ASP A N 1
ATOM 1876 C CA . ASP A 1 251 ? -17.009 -10.605 -8.134 1.00 98.31 251 ASP A CA 1
ATOM 1877 C C . ASP A 1 251 ? -18.160 -9.641 -7.800 1.00 98.31 251 ASP A C 1
ATOM 1879 O O . ASP A 1 251 ? -19.243 -9.718 -8.380 1.00 98.31 251 ASP A O 1
ATOM 1883 N N . LEU A 1 252 ? -17.919 -8.697 -6.884 1.00 97.62 252 LEU A N 1
ATOM 1884 C CA . LEU A 1 252 ? -18.920 -7.726 -6.441 1.00 97.62 252 LEU A CA 1
ATOM 1885 C C . LEU A 1 252 ? -19.040 -6.492 -7.349 1.00 97.62 252 LEU A C 1
ATOM 1887 O O . LEU A 1 252 ? -20.091 -5.850 -7.368 1.00 97.62 252 LEU A O 1
ATOM 1891 N N . THR A 1 253 ? -17.974 -6.113 -8.059 1.00 97.25 253 THR A N 1
ATOM 1892 C CA . THR A 1 253 ? -17.894 -4.806 -8.745 1.00 97.25 253 THR A CA 1
ATOM 1893 C C . THR A 1 253 ? -17.559 -4.872 -10.233 1.00 97.25 253 THR A C 1
ATOM 1895 O O . THR A 1 253 ? -17.707 -3.870 -10.936 1.00 97.25 253 THR A O 1
ATOM 1898 N N . GLY A 1 254 ? -17.076 -6.017 -10.712 1.00 97.31 254 GLY A N 1
ATOM 1899 C CA . GLY A 1 254 ? -16.515 -6.217 -12.047 1.00 97.31 254 GLY A CA 1
ATOM 1900 C C . GLY A 1 254 ? -15.115 -5.626 -12.255 1.00 97.31 254 GLY A C 1
ATOM 1901 O O . GLY A 1 254 ? -14.586 -5.730 -13.360 1.00 97.31 254 GLY A O 1
ATOM 1902 N N . ARG A 1 255 ? -14.507 -4.989 -11.242 1.00 97.69 255 ARG A N 1
ATOM 1903 C CA . ARG A 1 255 ? -13.157 -4.412 -11.341 1.00 97.69 255 ARG A CA 1
ATOM 1904 C C . ARG A 1 255 ? -12.118 -5.405 -10.843 1.00 97.69 255 ARG A C 1
ATOM 1906 O O . ARG A 1 255 ? -12.126 -5.792 -9.678 1.00 97.69 255 ARG A O 1
ATOM 1913 N N . HIS A 1 256 ? -11.236 -5.806 -11.747 1.00 97.62 256 HIS A N 1
ATOM 1914 C CA . HIS A 1 256 ? -10.232 -6.830 -11.513 1.00 97.62 256 HIS A CA 1
ATOM 1915 C C . HIS A 1 256 ? -8.873 -6.205 -11.180 1.00 97.62 256 HIS A C 1
ATOM 1917 O O . HIS A 1 256 ? -8.441 -5.280 -11.861 1.00 97.62 256 HIS A O 1
ATOM 1923 N N . TYR A 1 257 ? -8.177 -6.767 -10.190 1.00 98.50 257 TYR A N 1
ATOM 1924 C CA . TYR A 1 257 ? -6.841 -6.337 -9.781 1.00 98.50 257 TYR A CA 1
ATOM 1925 C C . TYR A 1 257 ? -5.930 -7.539 -9.532 1.00 98.50 257 TYR A C 1
ATOM 1927 O O . TYR A 1 257 ? -6.380 -8.617 -9.142 1.00 98.50 257 TYR A O 1
ATOM 1935 N N . ARG A 1 258 ? -4.623 -7.344 -9.722 1.00 98.44 258 ARG A N 1
ATOM 1936 C CA . ARG A 1 258 ? -3.590 -8.299 -9.293 1.00 98.44 258 ARG A CA 1
ATOM 1937 C C . ARG A 1 258 ? -2.560 -7.601 -8.425 1.00 98.44 258 ARG A C 1
ATOM 1939 O O . ARG A 1 258 ? -2.313 -6.408 -8.591 1.00 98.44 258 ARG A O 1
ATOM 1946 N N . LEU A 1 259 ? -1.883 -8.362 -7.566 1.00 98.69 259 LEU A N 1
ATOM 1947 C CA . LEU A 1 259 ? -0.753 -7.844 -6.776 1.00 98.69 259 LEU A CA 1
ATOM 1948 C C . LEU A 1 259 ? 0.338 -7.225 -7.666 1.00 98.69 259 LEU A C 1
ATOM 1950 O O . LEU A 1 259 ? 0.898 -6.173 -7.344 1.00 98.69 259 LEU A O 1
ATOM 1954 N N . TYR A 1 260 ? 0.595 -7.884 -8.797 1.00 98.75 260 TYR A N 1
ATOM 1955 C CA . TYR A 1 260 ? 1.472 -7.449 -9.875 1.00 98.75 260 TYR A CA 1
ATOM 1956 C C . TYR A 1 260 ? 0.721 -7.659 -11.183 1.00 98.75 260 TYR A C 1
ATOM 1958 O O . TYR A 1 260 ? 0.339 -8.781 -11.515 1.00 98.75 260 TYR A O 1
ATOM 1966 N N . GLU A 1 261 ? 0.475 -6.582 -11.912 1.00 98.25 261 GLU A N 1
ATOM 1967 C CA . GLU A 1 261 ? -0.277 -6.630 -13.164 1.00 98.25 261 GLU A CA 1
ATOM 1968 C C . GLU A 1 261 ? 0.513 -5.943 -14.269 1.00 98.25 261 GLU A C 1
ATOM 1970 O O . GLU A 1 261 ? 1.071 -4.851 -14.095 1.00 98.25 261 GLU A O 1
ATOM 1975 N N . TYR A 1 262 ? 0.591 -6.677 -15.371 1.00 98.69 262 TYR A N 1
ATOM 1976 C CA . TYR A 1 262 ? 1.366 -6.381 -16.553 1.00 98.69 262 TYR A CA 1
ATOM 1977 C C . TYR A 1 262 ? 0.450 -5.838 -17.647 1.00 98.69 262 TYR A C 1
ATOM 1979 O O . TYR A 1 262 ? -0.607 -6.407 -17.912 1.00 98.69 262 TYR A O 1
ATOM 1987 N N . GLU A 1 263 ? 0.896 -4.783 -18.318 1.00 98.31 263 GLU A N 1
ATOM 1988 C CA . GLU A 1 263 ? 0.243 -4.196 -19.485 1.00 98.31 263 GLU A CA 1
ATOM 1989 C C . GLU A 1 263 ? 1.298 -3.963 -20.576 1.00 98.31 263 GLU A C 1
ATOM 1991 O O . GLU A 1 263 ? 2.389 -3.463 -20.297 1.00 98.31 263 GLU A O 1
ATOM 1996 N N . GLY A 1 264 ? 0.997 -4.318 -21.827 1.00 98.19 264 GLY A N 1
ATOM 1997 C CA . GLY A 1 264 ? 1.915 -4.142 -22.956 1.00 98.19 264 GLY A CA 1
ATOM 1998 C C . GLY A 1 264 ? 1.909 -5.308 -23.937 1.00 98.19 264 GLY A C 1
ATOM 1999 O O . GLY A 1 264 ? 0.979 -6.117 -23.961 1.00 98.19 264 GLY A O 1
ATOM 2000 N N . ALA A 1 265 ? 2.949 -5.381 -24.766 1.00 98.19 265 ALA A N 1
ATOM 2001 C CA . ALA A 1 265 ? 3.105 -6.440 -25.756 1.00 98.19 265 ALA A CA 1
ATOM 2002 C C . ALA A 1 265 ? 3.311 -7.818 -25.082 1.00 98.19 265 ALA A C 1
ATOM 2004 O O . ALA A 1 265 ? 4.236 -7.965 -24.287 1.00 98.19 265 ALA A O 1
ATOM 2005 N N . PRO A 1 266 ? 2.544 -8.870 -25.427 1.00 97.94 266 PRO A N 1
ATOM 2006 C CA . PRO A 1 266 ? 2.742 -10.210 -24.857 1.00 97.94 266 PRO A CA 1
ATOM 2007 C C . PRO A 1 266 ? 4.157 -10.776 -25.058 1.00 97.94 266 PRO A C 1
ATOM 2009 O O . PRO A 1 266 ? 4.601 -11.619 -24.283 1.00 97.94 266 PRO A O 1
ATOM 2012 N N . ASP A 1 267 ? 4.862 -10.305 -26.090 1.00 97.88 267 ASP A N 1
ATOM 2013 C CA . ASP A 1 267 ? 6.247 -10.633 -26.419 1.00 97.88 267 ASP A CA 1
ATOM 2014 C C . ASP A 1 267 ? 7.224 -9.477 -26.117 1.00 97.88 267 ASP A C 1
ATOM 2016 O O . ASP A 1 267 ? 8.261 -9.346 -26.772 1.00 97.88 267 ASP A O 1
ATOM 2020 N N . ALA A 1 268 ? 6.918 -8.626 -25.129 1.00 98.38 268 ALA A N 1
ATOM 2021 C CA . ALA A 1 268 ? 7.773 -7.499 -24.766 1.00 98.38 268 ALA A CA 1
ATOM 2022 C C . ALA A 1 268 ? 9.206 -7.933 -24.427 1.00 98.38 268 ALA A C 1
ATOM 2024 O O . ALA A 1 268 ? 9.438 -8.882 -23.676 1.00 98.38 268 ALA A O 1
ATOM 2025 N N . GLU A 1 269 ? 10.173 -7.179 -24.946 1.00 98.06 269 GLU A N 1
ATOM 2026 C CA . GLU A 1 269 ? 11.605 -7.383 -24.704 1.00 98.06 269 GLU A CA 1
ATOM 2027 C C . GLU A 1 269 ? 12.127 -6.412 -23.634 1.00 98.06 269 GLU A C 1
ATOM 2029 O O . GLU A 1 269 ? 13.102 -6.702 -22.937 1.00 98.06 269 GLU A O 1
ATOM 2034 N N . ARG A 1 270 ? 11.454 -5.264 -23.475 1.00 98.50 270 ARG A N 1
ATOM 2035 C CA . ARG A 1 270 ? 11.800 -4.195 -22.531 1.00 98.50 270 ARG A CA 1
ATOM 2036 C C . ARG A 1 270 ? 10.611 -3.899 -21.623 1.00 98.50 270 ARG A C 1
ATOM 2038 O O . ARG A 1 270 ? 9.531 -3.584 -22.119 1.00 98.50 270 ARG A O 1
ATOM 2045 N N . VAL A 1 271 ? 10.809 -3.957 -20.308 1.00 98.88 271 VAL A N 1
ATOM 2046 C CA . VAL A 1 271 ? 9.739 -3.725 -19.325 1.00 98.88 271 VAL A CA 1
ATOM 2047 C C . VAL A 1 271 ? 10.136 -2.647 -18.319 1.00 98.88 271 VAL A C 1
ATOM 2049 O O . VAL A 1 271 ? 11.269 -2.620 -17.841 1.00 98.88 271 VAL A O 1
ATOM 2052 N N . VAL A 1 272 ? 9.203 -1.760 -17.975 1.00 98.88 272 VAL A N 1
ATOM 2053 C CA . VAL A 1 272 ? 9.345 -0.826 -16.848 1.00 98.88 272 VAL A CA 1
ATOM 2054 C C . VAL A 1 272 ? 8.564 -1.362 -15.649 1.00 98.88 272 VAL A C 1
ATOM 2056 O O . VAL A 1 272 ? 7.404 -1.735 -15.787 1.00 98.88 272 VAL A O 1
ATOM 2059 N N . VAL A 1 273 ? 9.184 -1.393 -14.471 1.00 98.94 273 VAL A N 1
ATOM 2060 C CA . VAL A 1 273 ? 8.562 -1.794 -13.200 1.00 98.94 273 VAL A CA 1
ATOM 2061 C C . VAL A 1 273 ? 8.494 -0.577 -12.286 1.00 98.94 273 VAL A C 1
ATOM 2063 O O . VAL A 1 273 ? 9.522 0.049 -12.028 1.00 98.94 273 VAL A O 1
ATOM 2066 N N . LEU A 1 274 ? 7.302 -0.231 -11.805 1.00 98.88 274 LEU A N 1
ATOM 2067 C CA . LEU A 1 274 ? 7.085 0.938 -10.947 1.00 98.88 274 LEU A CA 1
ATOM 2068 C C . LEU A 1 274 ? 5.788 0.828 -10.135 1.00 98.88 274 LEU A C 1
ATOM 2070 O O . LEU A 1 274 ? 5.030 -0.134 -10.272 1.00 98.88 274 LEU A O 1
ATOM 2074 N N . MET A 1 275 ? 5.547 1.820 -9.282 1.00 98.62 275 MET A N 1
ATOM 2075 C CA . MET A 1 275 ? 4.440 1.861 -8.326 1.00 98.62 275 MET A CA 1
ATOM 2076 C C . MET A 1 275 ? 3.833 3.267 -8.236 1.00 98.62 275 MET A C 1
ATOM 2078 O O . MET A 1 275 ? 4.529 4.256 -8.472 1.00 98.62 275 MET A O 1
ATOM 2082 N N . GLY A 1 276 ? 2.559 3.369 -7.861 1.00 98.38 276 GLY A N 1
ATOM 2083 C CA . GLY A 1 276 ? 1.842 4.637 -7.746 1.00 98.38 276 GLY A CA 1
ATOM 2084 C C . GLY A 1 276 ? 1.493 5.260 -9.101 1.00 98.38 276 GLY A C 1
ATOM 2085 O O . GLY A 1 276 ? 1.627 4.647 -10.159 1.00 98.38 276 GLY A O 1
ATOM 2086 N N . SER A 1 277 ? 1.083 6.528 -9.080 1.00 98.50 277 SER A N 1
ATOM 2087 C CA . SER A 1 277 ? 0.543 7.268 -10.238 1.00 98.50 277 SER A CA 1
ATOM 2088 C C . SER A 1 277 ? 1.432 7.279 -11.482 1.00 98.50 277 SER A C 1
ATOM 2090 O O . SER A 1 277 ? 0.931 7.343 -12.602 1.00 98.50 277 SER A O 1
ATOM 2092 N N . GLY A 1 278 ? 2.754 7.153 -11.322 1.00 98.25 278 GLY A N 1
ATOM 2093 C CA . GLY A 1 278 ? 3.669 7.047 -12.463 1.00 98.25 278 GLY A CA 1
ATOM 2094 C C . GLY A 1 278 ? 3.364 5.846 -13.364 1.00 98.25 278 GLY A C 1
ATOM 2095 O O . GLY A 1 278 ? 3.647 5.894 -14.562 1.00 98.25 278 GLY A O 1
ATOM 2096 N N . ALA A 1 279 ? 2.764 4.792 -12.806 1.00 98.44 279 ALA A N 1
ATOM 2097 C CA . ALA A 1 279 ? 2.366 3.604 -13.540 1.00 98.44 279 ALA A CA 1
ATOM 2098 C C . ALA A 1 279 ? 1.223 3.852 -14.535 1.00 98.44 279 ALA A C 1
ATOM 2100 O O . ALA A 1 279 ? 1.203 3.196 -15.574 1.00 98.44 279 ALA A O 1
ATOM 2101 N N . GLU A 1 280 ? 0.338 4.822 -14.280 1.00 98.44 280 GLU A N 1
ATOM 2102 C CA . GLU A 1 280 ? -0.718 5.208 -15.228 1.00 98.44 280 GLU A CA 1
ATOM 2103 C C . GLU A 1 280 ? -0.116 5.906 -16.451 1.00 98.44 280 GLU A C 1
ATOM 2105 O O . GLU A 1 280 ? -0.341 5.478 -17.583 1.00 98.44 280 GLU A O 1
ATOM 2110 N N . THR A 1 281 ? 0.766 6.893 -16.238 1.00 98.56 281 THR A N 1
ATOM 2111 C CA . THR A 1 281 ? 1.507 7.540 -17.336 1.00 98.56 281 THR A CA 1
ATOM 2112 C C . THR A 1 281 ? 2.334 6.527 -18.132 1.00 98.56 281 THR A C 1
ATOM 2114 O O . THR A 1 281 ? 2.421 6.602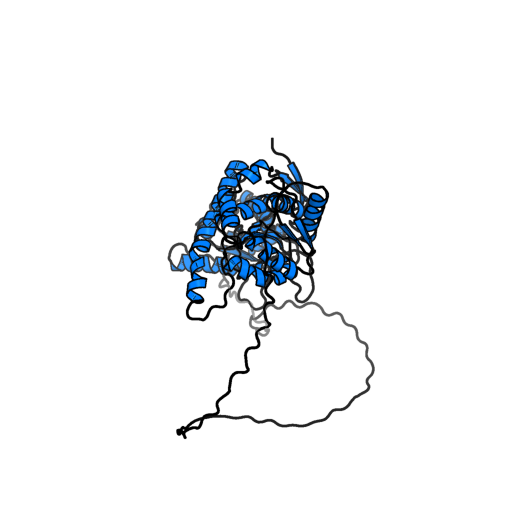 -19.362 1.00 98.56 281 THR A O 1
ATOM 2117 N N . ALA A 1 282 ? 2.962 5.567 -17.444 1.00 98.69 282 ALA A N 1
ATOM 2118 C CA . ALA A 1 282 ? 3.727 4.515 -18.097 1.00 98.69 282 ALA A CA 1
ATOM 2119 C C . ALA A 1 282 ? 2.833 3.579 -18.924 1.00 98.69 282 ALA A C 1
ATOM 2121 O O . ALA A 1 282 ? 3.201 3.263 -20.054 1.00 98.69 282 ALA A O 1
ATOM 2122 N N . GLY A 1 283 ? 1.659 3.199 -18.411 1.00 98.56 283 GLY A N 1
ATOM 2123 C CA . GLY A 1 283 ? 0.658 2.410 -19.135 1.00 98.56 283 GLY A CA 1
ATOM 2124 C C . GLY A 1 283 ? 0.173 3.099 -20.408 1.00 98.56 283 GLY A C 1
ATOM 2125 O O . GLY A 1 283 ? 0.221 2.499 -21.482 1.00 98.56 283 GLY A O 1
ATOM 2126 N N . GLU A 1 284 ? -0.182 4.386 -20.334 1.00 98.50 284 GLU A N 1
ATOM 2127 C CA . GLU A 1 284 ? -0.590 5.169 -21.511 1.00 98.50 284 GLU A CA 1
ATOM 2128 C C . GLU A 1 284 ? 0.531 5.238 -22.563 1.00 98.50 284 GLU A C 1
ATOM 2130 O O . GLU A 1 284 ? 0.308 5.026 -23.760 1.00 98.50 284 GLU A O 1
ATOM 2135 N N . THR A 1 285 ? 1.768 5.466 -22.115 1.00 98.75 285 THR A N 1
ATOM 2136 C CA . THR A 1 285 ? 2.935 5.520 -23.007 1.00 98.75 285 THR A CA 1
ATOM 2137 C C . THR A 1 285 ? 3.203 4.162 -23.661 1.00 98.75 285 THR A C 1
ATOM 2139 O O . THR A 1 285 ? 3.439 4.088 -24.868 1.00 98.75 285 THR A O 1
ATOM 2142 N N . VAL A 1 286 ? 3.125 3.071 -22.892 1.00 98.69 286 VAL A N 1
ATOM 2143 C CA . VAL A 1 286 ? 3.281 1.700 -23.397 1.00 98.69 286 VAL A CA 1
ATOM 2144 C C . VAL A 1 286 ? 2.195 1.365 -24.411 1.00 98.69 286 VAL A C 1
ATOM 2146 O O . VAL A 1 286 ? 2.518 0.802 -25.457 1.00 98.69 286 VAL A O 1
ATOM 2149 N N . ALA A 1 287 ? 0.940 1.748 -24.170 1.00 98.50 287 ALA A N 1
ATOM 2150 C CA . ALA A 1 287 ? -0.143 1.555 -25.132 1.00 98.50 287 ALA A CA 1
ATOM 2151 C C . ALA A 1 287 ? 0.152 2.280 -26.458 1.00 98.50 287 ALA A C 1
ATOM 2153 O O . ALA A 1 287 ? 0.033 1.693 -27.536 1.00 98.50 287 ALA A O 1
ATOM 2154 N N . HIS A 1 288 ? 0.630 3.527 -26.389 1.00 98.38 288 HIS A N 1
ATOM 2155 C CA . HIS A 1 288 ? 1.008 4.317 -27.563 1.00 98.38 288 HIS A CA 1
ATOM 2156 C C . HIS A 1 288 ? 2.177 3.715 -28.366 1.00 98.38 288 HIS A C 1
ATOM 2158 O O . HIS A 1 288 ? 2.162 3.749 -29.602 1.00 98.38 288 HIS A O 1
ATOM 2164 N N . MET A 1 289 ? 3.193 3.189 -27.676 1.00 98.25 289 MET A N 1
ATOM 2165 C CA . MET A 1 289 ? 4.370 2.553 -28.283 1.00 98.25 289 MET A CA 1
ATOM 2166 C C . MET A 1 289 ? 4.029 1.173 -28.864 1.00 98.25 289 MET A C 1
ATOM 2168 O O . MET A 1 289 ? 4.420 0.854 -29.986 1.00 98.25 289 MET A O 1
ATOM 2172 N N . THR A 1 290 ? 3.222 0.382 -28.154 1.00 97.94 290 THR A N 1
ATOM 2173 C CA . THR A 1 290 ? 2.764 -0.940 -28.613 1.00 97.94 290 THR A CA 1
ATOM 2174 C C . THR A 1 290 ? 1.896 -0.819 -29.866 1.00 97.94 290 THR A C 1
ATOM 2176 O O . THR A 1 290 ? 2.070 -1.585 -30.811 1.00 97.94 290 THR A O 1
ATOM 2179 N N . ALA A 1 291 ? 1.040 0.208 -29.954 1.00 97.81 291 ALA A N 1
ATOM 2180 C CA . ALA A 1 291 ? 0.271 0.512 -31.167 1.00 97.81 291 ALA A CA 1
ATOM 2181 C C . ALA A 1 291 ? 1.150 0.834 -32.398 1.00 97.81 291 ALA A C 1
ATOM 2183 O O . ALA A 1 291 ? 0.665 0.800 -33.527 1.00 97.81 291 ALA A O 1
ATOM 2184 N N . ARG A 1 292 ? 2.442 1.132 -32.197 1.00 97.31 292 ARG A N 1
ATOM 2185 C CA . ARG A 1 292 ? 3.453 1.347 -33.251 1.00 97.31 292 ARG A CA 1
ATOM 2186 C C . ARG A 1 292 ? 4.347 0.127 -33.490 1.00 97.31 292 ARG A C 1
ATOM 2188 O O . ARG A 1 292 ? 5.315 0.224 -34.238 1.00 97.31 292 ARG A O 1
ATOM 2195 N N . GLY A 1 293 ? 4.025 -1.009 -32.876 1.00 97.00 293 GLY A N 1
ATOM 2196 C CA . GLY A 1 293 ? 4.768 -2.258 -33.020 1.00 97.00 293 GLY A CA 1
ATOM 2197 C C . GLY A 1 293 ? 5.995 -2.373 -32.116 1.00 97.00 293 GLY A C 1
ATOM 2198 O O . GLY A 1 293 ? 6.800 -3.281 -32.311 1.00 97.00 293 GLY A O 1
ATOM 2199 N N . GLU A 1 294 ? 6.172 -1.485 -31.131 1.00 97.88 294 GLU A N 1
ATOM 2200 C CA . GLU A 1 294 ? 7.251 -1.651 -30.159 1.00 97.88 294 GLU A CA 1
ATOM 2201 C C . GLU A 1 294 ? 6.932 -2.747 -29.135 1.00 97.88 294 GLU A C 1
ATOM 2203 O O . GLU A 1 294 ? 5.855 -2.789 -28.546 1.00 97.88 294 GLU A O 1
ATOM 2208 N N . LYS A 1 295 ? 7.925 -3.595 -28.860 1.00 98.19 295 LYS A N 1
ATOM 2209 C CA . LYS A 1 295 ? 7.849 -4.689 -27.884 1.00 98.19 295 LYS A CA 1
ATOM 2210 C C . LYS A 1 295 ? 8.173 -4.215 -26.470 1.00 98.19 295 LYS A C 1
ATOM 2212 O O . LYS A 1 295 ? 9.231 -4.536 -25.916 1.00 98.19 295 LYS A O 1
ATOM 2217 N N . VAL A 1 296 ? 7.290 -3.397 -25.912 1.00 98.75 296 VAL A N 1
ATOM 2218 C CA . VAL A 1 296 ? 7.449 -2.800 -24.582 1.00 98.75 296 VAL A CA 1
ATOM 2219 C C . VAL A 1 296 ? 6.310 -3.183 -23.647 1.00 98.75 296 VAL A C 1
ATOM 2221 O O . VAL A 1 296 ? 5.209 -3.508 -24.089 1.00 98.75 296 VAL A O 1
ATOM 2224 N N . GLY A 1 297 ? 6.579 -3.140 -22.345 1.00 98.75 297 GLY A N 1
ATOM 2225 C CA . GLY A 1 297 ? 5.567 -3.357 -21.319 1.00 98.75 297 GLY A CA 1
ATOM 2226 C C . GLY A 1 297 ? 5.816 -2.574 -20.041 1.00 98.75 297 GLY A C 1
ATOM 2227 O O . GLY A 1 297 ? 6.918 -2.082 -19.789 1.00 98.75 297 GLY A O 1
ATOM 2228 N N . VAL A 1 298 ? 4.783 -2.495 -19.216 1.00 98.88 298 VAL A N 1
ATOM 2229 C CA . VAL A 1 298 ? 4.829 -1.966 -17.859 1.00 98.88 298 VAL A CA 1
ATOM 2230 C C . VAL A 1 298 ? 4.304 -3.020 -16.891 1.00 98.88 298 VAL A C 1
ATOM 2232 O O . VAL A 1 298 ? 3.315 -3.693 -17.158 1.00 98.88 298 VAL A O 1
ATOM 2235 N N . LEU A 1 299 ? 4.974 -3.168 -15.755 1.00 98.88 299 LEU A N 1
ATOM 2236 C CA . LEU A 1 299 ? 4.502 -3.949 -14.623 1.00 98.88 299 LEU A CA 1
ATOM 2237 C C . LEU A 1 299 ? 4.227 -2.985 -13.468 1.00 98.88 299 LEU A C 1
ATOM 2239 O O . LEU A 1 299 ? 5.164 -2.407 -12.909 1.00 98.88 299 LEU A O 1
ATOM 2243 N N . LYS A 1 300 ? 2.954 -2.821 -13.096 1.00 98.75 300 LYS A N 1
ATOM 2244 C CA . LYS A 1 300 ? 2.592 -1.993 -11.936 1.00 98.75 300 LYS A CA 1
ATOM 2245 C C . LYS A 1 300 ? 2.609 -2.843 -10.661 1.00 98.75 300 LYS A C 1
ATOM 2247 O O . LYS A 1 300 ? 2.057 -3.947 -10.610 1.00 98.75 300 LYS A O 1
ATOM 2252 N N . VAL A 1 301 ? 3.261 -2.348 -9.621 1.00 98.81 301 VAL A N 1
ATOM 2253 C CA . VAL A 1 301 ? 3.351 -3.020 -8.321 1.00 98.81 301 VAL A CA 1
ATOM 2254 C C . VAL A 1 301 ? 2.260 -2.468 -7.414 1.00 98.81 301 VAL A C 1
ATOM 2256 O O . VAL A 1 301 ? 2.278 -1.283 -7.104 1.00 98.81 301 VAL A O 1
ATOM 2259 N N . ARG A 1 302 ? 1.311 -3.315 -6.998 1.00 98.56 302 ARG A N 1
ATOM 2260 C CA . ARG A 1 302 ? 0.243 -2.934 -6.060 1.00 98.56 302 ARG A CA 1
ATOM 2261 C C . ARG A 1 302 ? 0.645 -3.334 -4.648 1.00 98.56 302 ARG A C 1
ATOM 2263 O O . ARG A 1 302 ? 0.750 -2.483 -3.773 1.00 98.56 302 ARG A O 1
ATOM 2270 N N . LEU A 1 303 ? 0.950 -4.617 -4.424 1.00 98.81 303 LEU A N 1
ATOM 2271 C CA . LEU A 1 303 ? 1.455 -5.098 -3.134 1.00 98.81 303 LEU A CA 1
ATOM 2272 C C . LEU A 1 303 ? 2.990 -5.081 -3.113 1.00 98.81 303 LEU A C 1
ATOM 2274 O O . LEU A 1 303 ? 3.653 -5.969 -3.653 1.00 98.81 303 LEU A O 1
ATOM 2278 N N . PHE A 1 304 ? 3.566 -4.074 -2.459 1.00 98.81 304 PHE A N 1
ATOM 2279 C CA . PHE A 1 304 ? 5.015 -3.961 -2.289 1.00 98.81 304 PHE A CA 1
ATOM 2280 C C . PHE A 1 304 ? 5.532 -4.769 -1.093 1.00 98.81 304 PHE A C 1
ATOM 2282 O O . PHE A 1 304 ? 6.643 -5.306 -1.131 1.00 98.81 304 PHE A O 1
ATOM 2289 N N . ARG A 1 305 ? 4.734 -4.887 -0.025 1.00 98.69 305 ARG A N 1
ATOM 2290 C CA . ARG A 1 305 ? 5.031 -5.754 1.125 1.00 98.69 305 ARG A CA 1
ATOM 2291 C C . ARG A 1 305 ? 3.781 -6.506 1.582 1.00 98.69 305 ARG A C 1
ATOM 2293 O O . ARG A 1 305 ? 2.742 -5.861 1.690 1.00 98.69 305 ARG A O 1
ATOM 2300 N N . PRO A 1 306 ? 3.886 -7.796 1.944 1.00 98.50 306 PRO A N 1
ATOM 2301 C CA . PRO A 1 306 ? 5.022 -8.692 1.705 1.00 98.50 306 PRO A CA 1
ATOM 2302 C C . PRO A 1 306 ? 5.316 -8.844 0.206 1.00 98.50 306 PRO A C 1
ATOM 2304 O O . PRO A 1 306 ? 4.402 -8.828 -0.612 1.00 98.50 306 PRO A O 1
ATOM 2307 N N . PHE A 1 307 ? 6.596 -8.923 -0.156 1.00 98.44 307 PHE A N 1
ATOM 2308 C CA . PHE A 1 307 ? 7.012 -8.970 -1.558 1.00 98.44 307 PHE A CA 1
ATOM 2309 C C . PHE A 1 307 ? 6.936 -10.411 -2.077 1.00 98.44 307 PHE A C 1
ATOM 2311 O O . PHE A 1 307 ? 7.762 -11.248 -1.713 1.00 98.44 307 PHE A O 1
ATOM 2318 N N . ALA A 1 308 ? 5.945 -10.710 -2.917 1.00 98.00 308 ALA A N 1
ATOM 2319 C CA . ALA A 1 308 ? 5.733 -12.034 -3.492 1.00 98.00 308 ALA A CA 1
ATOM 2320 C C . ALA A 1 308 ? 6.480 -12.169 -4.829 1.00 98.00 308 ALA A C 1
ATOM 2322 O O . ALA A 1 308 ? 5.903 -12.026 -5.908 1.00 98.00 308 ALA A O 1
ATOM 2323 N N . ALA A 1 309 ? 7.784 -12.446 -4.735 1.00 97.56 309 ALA A N 1
ATOM 2324 C CA . ALA A 1 309 ? 8.696 -12.558 -5.875 1.00 97.56 309 ALA A CA 1
ATOM 2325 C C . ALA A 1 309 ? 8.172 -13.483 -6.988 1.00 97.56 309 ALA A C 1
ATOM 2327 O O . ALA A 1 309 ? 8.187 -13.083 -8.150 1.00 97.56 309 ALA A O 1
ATOM 2328 N N . ASP A 1 310 ? 7.653 -14.664 -6.651 1.00 97.12 310 ASP A N 1
ATOM 2329 C CA . ASP A 1 310 ? 7.181 -15.633 -7.650 1.00 97.12 310 ASP A CA 1
ATOM 2330 C C . ASP A 1 310 ? 6.007 -15.091 -8.476 1.00 97.12 310 ASP A C 1
ATOM 2332 O O . ASP A 1 310 ? 5.979 -15.238 -9.699 1.00 97.12 310 ASP A O 1
ATOM 2336 N N . LEU A 1 311 ? 5.068 -14.391 -7.828 1.00 98.00 311 LEU A N 1
ATOM 2337 C CA . LEU A 1 311 ? 3.923 -13.773 -8.501 1.00 98.00 311 LEU A CA 1
ATOM 2338 C C . LEU A 1 311 ? 4.357 -12.599 -9.385 1.00 98.00 311 LEU 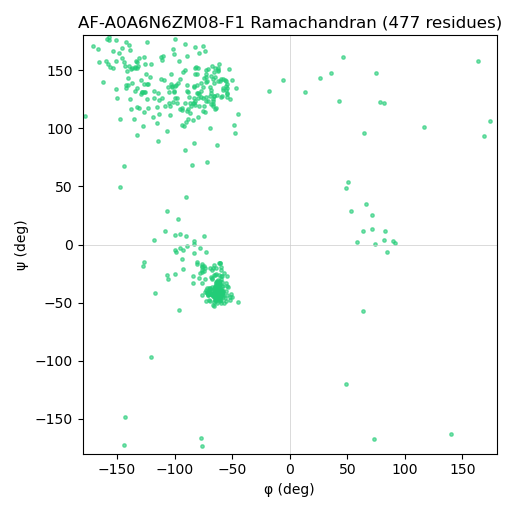A C 1
ATOM 2340 O O . LEU A 1 311 ? 3.832 -12.434 -10.485 1.00 98.00 311 LEU A O 1
ATOM 2344 N N . LEU A 1 312 ? 5.338 -11.806 -8.938 1.00 98.31 312 LEU A N 1
ATOM 2345 C CA . LEU A 1 312 ? 5.904 -10.723 -9.743 1.00 98.31 312 LEU A CA 1
ATOM 2346 C C . LEU A 1 312 ? 6.603 -11.270 -10.990 1.00 98.31 312 LEU A C 1
ATOM 2348 O O . LEU A 1 312 ? 6.391 -10.771 -12.093 1.00 98.31 312 LEU A O 1
ATOM 2352 N N . LEU A 1 313 ? 7.432 -12.302 -10.824 1.00 98.06 313 LEU A N 1
ATOM 2353 C CA . LEU A 1 313 ? 8.174 -12.907 -11.926 1.00 98.06 313 LEU A CA 1
ATOM 2354 C C . LEU A 1 313 ? 7.251 -13.622 -12.914 1.00 98.06 313 LEU A C 1
ATOM 2356 O O . LEU A 1 313 ? 7.505 -13.546 -14.115 1.00 98.06 313 LEU A O 1
ATOM 2360 N N . GLY A 1 314 ? 6.186 -14.264 -12.425 1.00 97.44 314 GLY A N 1
ATOM 2361 C CA . GLY A 1 314 ? 5.162 -14.904 -13.252 1.00 97.44 314 GLY A CA 1
ATOM 2362 C C . GLY A 1 314 ? 4.310 -13.921 -14.060 1.00 97.44 314 GLY A C 1
ATOM 2363 O O . GLY A 1 314 ? 3.753 -14.304 -15.085 1.00 97.44 314 GLY A O 1
ATOM 2364 N N . ALA A 1 315 ? 4.232 -12.654 -13.642 1.00 97.94 315 ALA A N 1
ATOM 2365 C CA . ALA A 1 315 ? 3.557 -11.600 -14.398 1.00 97.94 315 ALA A CA 1
ATOM 2366 C C . ALA A 1 315 ? 4.419 -11.016 -15.537 1.00 97.94 315 ALA A C 1
ATOM 2368 O O . ALA A 1 315 ? 3.885 -10.358 -16.428 1.00 97.94 315 ALA A O 1
ATOM 2369 N N . LEU A 1 316 ? 5.738 -11.239 -15.534 1.00 98.06 316 LEU A N 1
ATOM 2370 C CA . LEU A 1 316 ? 6.636 -10.751 -16.584 1.00 98.06 316 LEU A CA 1
ATOM 2371 C C . LEU A 1 316 ? 6.640 -11.692 -17.803 1.00 98.06 316 LEU A C 1
ATOM 2373 O O . LEU A 1 316 ? 6.839 -12.896 -17.628 1.00 98.06 316 LEU A O 1
ATOM 2377 N N . PRO A 1 317 ? 6.567 -11.170 -19.044 1.00 97.75 317 PRO A N 1
ATOM 2378 C CA . PRO A 1 317 ? 6.749 -11.979 -20.245 1.00 97.75 317 PRO A CA 1
ATOM 2379 C C . PRO A 1 317 ? 8.080 -12.739 -20.249 1.00 97.75 317 PRO A C 1
ATOM 2381 O O . PRO A 1 317 ? 9.130 -12.190 -19.890 1.00 97.75 317 PRO A O 1
ATOM 2384 N N . ALA A 1 318 ? 8.060 -13.987 -20.725 1.00 96.12 318 ALA A N 1
ATOM 2385 C CA . ALA A 1 318 ? 9.262 -14.815 -20.859 1.00 96.12 318 ALA A CA 1
ATOM 2386 C C . ALA A 1 318 ? 10.298 -14.207 -21.825 1.00 96.12 318 ALA A C 1
ATOM 2388 O O . ALA A 1 318 ? 11.495 -14.434 -21.674 1.00 96.12 318 ALA A O 1
ATOM 2389 N N . SER A 1 319 ? 9.842 -13.389 -22.777 1.00 97.38 319 SER A N 1
ATOM 2390 C CA . SER A 1 319 ? 10.661 -12.636 -23.733 1.00 97.38 319 SER A CA 1
ATOM 2391 C C . SER A 1 319 ? 11.409 -11.446 -23.124 1.00 97.38 319 SER A C 1
ATOM 2393 O O . SER A 1 319 ? 12.197 -10.820 -23.825 1.00 97.38 319 SER A O 1
ATOM 2395 N N . THR A 1 320 ? 11.183 -11.106 -21.851 1.00 98.06 320 THR A N 1
ATOM 2396 C CA . THR A 1 320 ? 11.782 -9.916 -21.229 1.00 98.06 320 THR A CA 1
ATOM 2397 C C . THR A 1 320 ? 13.305 -10.045 -21.142 1.00 98.06 320 THR A C 1
ATOM 2399 O O . THR A 1 320 ? 13.818 -10.885 -20.402 1.00 98.06 320 THR A O 1
ATOM 2402 N N . GLN A 1 321 ? 14.027 -9.165 -21.840 1.00 97.38 321 GLN A N 1
ATOM 2403 C CA . GLN A 1 321 ? 15.495 -9.123 -21.886 1.00 97.38 321 GLN A CA 1
ATOM 2404 C C . GLN A 1 321 ? 16.082 -7.959 -21.082 1.00 97.38 321 GLN A C 1
ATOM 2406 O O . GLN A 1 321 ? 17.221 -8.042 -20.615 1.00 97.38 321 GLN A O 1
ATOM 2411 N N . ALA A 1 322 ? 15.322 -6.874 -20.912 1.00 98.31 322 ALA A N 1
ATOM 2412 C CA . ALA A 1 322 ? 15.763 -5.691 -20.187 1.00 98.31 322 ALA A CA 1
ATOM 2413 C C . ALA A 1 322 ? 14.643 -5.096 -19.322 1.00 98.31 322 ALA A C 1
ATOM 2415 O O . ALA A 1 322 ? 13.497 -4.984 -19.758 1.00 98.31 322 ALA A O 1
ATOM 2416 N N . ILE A 1 323 ? 14.984 -4.696 -18.097 1.00 98.81 323 ILE A N 1
ATOM 2417 C CA . ILE A 1 323 ? 14.053 -4.152 -17.108 1.00 98.81 323 ILE A CA 1
ATOM 2418 C C . ILE A 1 323 ? 14.591 -2.831 -16.556 1.00 98.81 323 ILE A C 1
ATOM 2420 O O . ILE A 1 323 ? 15.738 -2.758 -16.113 1.00 98.81 323 ILE A O 1
ATOM 2424 N N . ALA A 1 324 ? 13.758 -1.792 -16.549 1.00 98.81 324 ALA A N 1
ATOM 2425 C CA . ALA A 1 324 ? 14.007 -0.571 -15.789 1.00 98.81 324 ALA A CA 1
ATOM 2426 C C . ALA A 1 324 ? 13.101 -0.560 -14.561 1.00 98.81 324 ALA A C 1
ATOM 2428 O O . ALA A 1 324 ? 11.882 -0.604 -14.701 1.00 98.81 324 ALA A O 1
ATOM 2429 N N . VAL A 1 325 ? 13.684 -0.483 -13.370 1.00 98.88 325 VAL A N 1
ATOM 2430 C CA . VAL A 1 325 ? 12.924 -0.350 -12.124 1.00 98.88 325 VAL A CA 1
ATOM 2431 C C . VAL A 1 325 ? 12.974 1.102 -11.679 1.00 98.88 325 VAL A C 1
ATOM 2433 O O . VAL A 1 325 ? 14.062 1.660 -11.530 1.00 98.88 325 VAL A O 1
ATOM 2436 N N . LEU A 1 326 ? 11.807 1.726 -11.525 1.00 98.88 326 LEU A N 1
ATOM 2437 C CA . LEU A 1 326 ? 11.686 3.137 -11.183 1.00 98.88 326 LEU A CA 1
ATOM 2438 C C . LEU A 1 326 ? 11.192 3.309 -9.751 1.00 98.88 326 LEU A C 1
ATOM 2440 O O . LEU A 1 326 ? 10.075 2.925 -9.410 1.00 98.88 326 LEU A O 1
ATOM 2444 N N . ASP A 1 327 ? 12.013 3.963 -8.941 1.00 98.88 327 ASP A N 1
ATOM 2445 C CA . ASP A 1 327 ? 11.715 4.284 -7.556 1.00 98.88 327 ASP A CA 1
ATOM 2446 C C . ASP A 1 327 ? 11.372 5.769 -7.408 1.00 98.88 327 ASP A C 1
ATOM 2448 O O . ASP A 1 327 ? 12.108 6.661 -7.846 1.00 98.88 327 ASP A O 1
ATOM 2452 N N . ARG A 1 328 ? 10.264 6.053 -6.722 1.00 98.56 328 ARG A N 1
ATOM 2453 C CA . ARG A 1 328 ? 9.854 7.418 -6.376 1.00 98.56 328 ARG A CA 1
ATOM 2454 C C . ARG A 1 328 ? 10.435 7.843 -5.026 1.00 98.56 328 ARG A C 1
ATOM 2456 O O . ARG A 1 328 ? 9.753 8.430 -4.201 1.00 98.56 328 ARG A O 1
ATOM 2463 N N . CYS A 1 329 ? 11.689 7.501 -4.753 1.00 98.50 329 CYS A N 1
ATOM 2464 C CA . CYS A 1 329 ? 12.389 7.897 -3.533 1.00 98.50 329 CYS A CA 1
ATOM 2465 C C . CYS A 1 329 ? 13.899 8.011 -3.788 1.00 98.50 329 CYS A C 1
ATOM 2467 O O . CYS A 1 329 ? 14.392 7.745 -4.886 1.00 98.50 329 CYS A O 1
ATOM 2469 N N . LYS A 1 330 ? 14.649 8.448 -2.776 1.00 98.56 330 LYS A N 1
ATOM 2470 C CA . LYS A 1 330 ? 16.111 8.473 -2.815 1.00 98.56 330 LYS A CA 1
ATOM 2471 C C . LYS A 1 330 ? 16.664 8.027 -1.471 1.00 98.56 330 LYS A C 1
ATOM 2473 O O . LYS A 1 330 ? 16.381 8.669 -0.465 1.00 98.56 330 LYS A O 1
ATOM 2478 N N . GLU A 1 331 ? 17.533 7.020 -1.483 1.00 98.12 331 GLU A N 1
ATOM 2479 C CA . GLU A 1 331 ? 18.324 6.605 -0.319 1.00 98.12 331 GLU A CA 1
ATOM 2480 C C . GLU A 1 331 ? 19.791 7.042 -0.516 1.00 98.12 331 GLU A C 1
ATOM 2482 O O . GLU A 1 331 ? 20.542 6.405 -1.260 1.00 98.12 331 GLU A O 1
ATOM 2487 N N . PRO A 1 332 ? 20.237 8.178 0.061 1.00 97.88 332 PRO A N 1
ATOM 2488 C CA . PRO A 1 332 ? 21.606 8.652 -0.122 1.00 97.88 332 PRO A CA 1
ATOM 2489 C C . PRO A 1 332 ? 22.639 7.635 0.381 1.00 97.88 332 PRO A C 1
ATOM 2491 O O . PRO A 1 332 ? 22.586 7.206 1.527 1.00 97.88 332 PRO A O 1
ATOM 2494 N N . GLY A 1 333 ? 23.600 7.282 -0.475 1.00 97.81 333 GLY A N 1
ATOM 2495 C CA . GLY A 1 333 ? 24.658 6.320 -0.148 1.00 97.81 333 GLY A CA 1
ATOM 2496 C C . GLY A 1 333 ? 24.272 4.853 -0.346 1.00 97.81 333 GLY A C 1
ATOM 2497 O O . GLY A 1 333 ? 25.146 3.997 -0.252 1.00 97.81 333 GLY A O 1
ATOM 2498 N N . ALA A 1 334 ? 23.009 4.556 -0.665 1.00 97.19 334 ALA A N 1
ATOM 2499 C CA . ALA A 1 334 ? 22.600 3.216 -1.052 1.00 97.19 334 ALA A CA 1
ATOM 2500 C C . ALA A 1 334 ? 23.113 2.863 -2.460 1.00 97.19 334 ALA A C 1
ATOM 2502 O O . ALA A 1 334 ? 23.165 3.702 -3.359 1.00 97.19 334 ALA A O 1
ATOM 2503 N N . ASP A 1 335 ? 23.426 1.589 -2.659 1.00 95.69 335 ASP A N 1
ATOM 2504 C CA . ASP A 1 335 ? 23.761 0.938 -3.934 1.00 95.69 335 ASP A CA 1
ATOM 2505 C C . ASP A 1 335 ? 22.539 0.691 -4.845 1.00 95.69 335 ASP A C 1
ATOM 2507 O O . ASP A 1 335 ? 22.641 0.051 -5.889 1.00 95.69 335 ASP A O 1
ATOM 2511 N N . GLY A 1 336 ? 21.375 1.215 -4.459 1.00 97.12 336 GLY A N 1
ATOM 2512 C CA . GLY A 1 336 ? 20.120 1.135 -5.194 1.00 97.12 336 GLY A CA 1
ATOM 2513 C C . GLY A 1 336 ? 18.928 1.469 -4.301 1.00 97.12 336 GLY A C 1
ATOM 2514 O O . GLY A 1 336 ? 19.016 1.366 -3.073 1.00 97.12 336 GLY A O 1
ATOM 2515 N N . GLU A 1 337 ? 17.825 1.869 -4.917 1.00 98.69 337 GLU A N 1
ATOM 2516 C CA .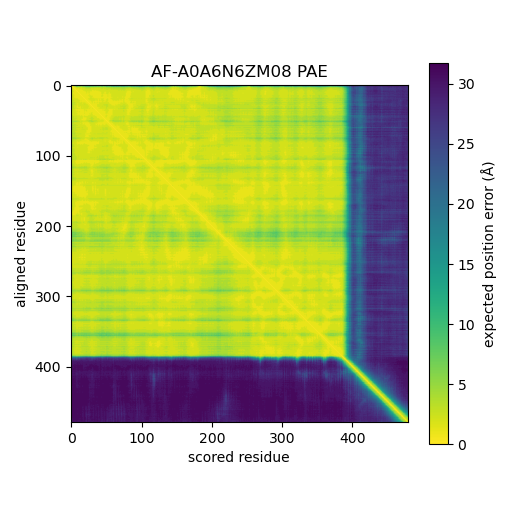 GLU A 1 337 ? 16.564 2.150 -4.233 1.00 98.69 337 GLU A CA 1
ATOM 2517 C C . GLU A 1 337 ? 15.776 0.864 -3.877 1.00 98.69 337 GLU A C 1
ATOM 2519 O O . GLU A 1 337 ? 16.112 -0.221 -4.368 1.00 98.69 337 GLU A O 1
ATOM 2524 N N . PRO A 1 338 ? 14.767 0.942 -2.982 1.00 98.69 338 PRO A N 1
ATOM 2525 C CA . PRO A 1 338 ? 14.093 -0.233 -2.431 1.00 98.69 338 PRO A CA 1
ATOM 2526 C C . PRO A 1 338 ? 13.462 -1.168 -3.469 1.00 98.69 338 PRO A C 1
ATOM 2528 O O . PRO A 1 338 ? 13.736 -2.368 -3.425 1.00 98.69 338 PRO A O 1
ATOM 2531 N N . LEU A 1 339 ? 12.654 -0.656 -4.406 1.00 98.81 339 LEU A N 1
ATOM 2532 C CA . LEU A 1 339 ? 11.978 -1.506 -5.387 1.00 98.81 339 LEU A CA 1
ATOM 2533 C C . LEU A 1 339 ? 12.984 -2.122 -6.359 1.00 98.81 339 LEU A C 1
ATOM 2535 O O . LEU A 1 339 ? 12.917 -3.323 -6.629 1.00 98.81 339 LEU A O 1
ATOM 2539 N N . TYR A 1 340 ? 13.954 -1.332 -6.830 1.00 98.81 340 TYR A N 1
ATOM 2540 C CA . TYR A 1 340 ? 15.067 -1.833 -7.635 1.00 98.81 340 TYR A CA 1
ATOM 2541 C C . TYR A 1 340 ? 15.775 -3.016 -6.968 1.00 98.81 340 TYR A C 1
ATOM 2543 O O . TYR A 1 340 ? 15.980 -4.048 -7.609 1.00 98.81 340 TYR A O 1
ATOM 2551 N N . LYS A 1 341 ? 16.102 -2.908 -5.676 1.00 98.69 341 LYS A N 1
ATOM 2552 C CA . LYS A 1 341 ? 16.780 -3.978 -4.931 1.00 98.69 341 LYS A CA 1
ATOM 2553 C C . LYS A 1 341 ? 15.940 -5.240 -4.796 1.00 98.69 341 LYS A C 1
ATOM 2555 O O . LYS A 1 341 ? 16.481 -6.334 -4.966 1.00 98.69 341 LYS A O 1
ATOM 2560 N N . ASP A 1 342 ? 14.646 -5.113 -4.519 1.00 98.69 342 ASP A N 1
ATOM 2561 C CA . ASP A 1 342 ? 13.759 -6.273 -4.384 1.00 98.69 342 ASP A CA 1
ATOM 2562 C C . ASP A 1 342 ? 13.591 -7.006 -5.721 1.00 98.69 342 ASP A C 1
ATOM 2564 O O . ASP A 1 342 ? 13.725 -8.229 -5.782 1.00 98.69 342 ASP A O 1
ATOM 2568 N N . VAL A 1 343 ? 13.378 -6.261 -6.811 1.00 98.75 343 VAL A N 1
ATOM 2569 C CA . VAL A 1 343 ? 13.253 -6.824 -8.164 1.00 98.75 343 VAL A CA 1
ATOM 2570 C C . VAL A 1 343 ? 14.562 -7.473 -8.610 1.00 98.75 343 VAL A C 1
ATOM 2572 O O . VAL A 1 343 ? 14.550 -8.602 -9.102 1.00 98.75 343 VAL A O 1
ATOM 2575 N N . LEU A 1 344 ? 15.701 -6.804 -8.403 1.00 98.56 344 LEU A N 1
ATOM 2576 C CA . LEU A 1 344 ? 17.017 -7.356 -8.725 1.00 98.56 344 LEU A CA 1
ATOM 2577 C C . LEU A 1 344 ? 17.277 -8.652 -7.949 1.00 98.56 344 LEU A C 1
ATOM 2579 O O . LEU A 1 344 ? 17.747 -9.629 -8.529 1.00 98.56 344 LEU A O 1
ATOM 2583 N N . THR A 1 345 ? 16.933 -8.680 -6.660 1.00 98.56 345 THR A N 1
ATOM 2584 C CA . THR A 1 345 ? 17.088 -9.868 -5.809 1.00 98.56 345 THR A CA 1
ATOM 2585 C C . THR A 1 345 ? 16.194 -11.015 -6.278 1.00 98.56 345 THR A C 1
ATOM 2587 O O . THR A 1 345 ? 16.660 -12.152 -6.349 1.00 98.56 345 THR A O 1
ATOM 2590 N N . ALA A 1 346 ? 14.936 -10.738 -6.634 1.00 98.50 346 ALA A N 1
ATOM 2591 C CA . ALA A 1 346 ? 14.017 -11.747 -7.158 1.00 98.50 346 ALA A CA 1
ATOM 2592 C C . ALA A 1 346 ? 14.531 -12.359 -8.470 1.00 98.50 346 ALA A C 1
ATOM 2594 O O . ALA A 1 346 ? 14.582 -13.581 -8.605 1.00 98.50 346 ALA A O 1
ATOM 2595 N N . LEU A 1 347 ? 14.980 -11.520 -9.409 1.00 98.56 347 LEU A N 1
ATOM 2596 C CA . LEU A 1 347 ? 15.553 -11.965 -10.682 1.00 98.56 347 LEU A CA 1
ATOM 2597 C C . LEU A 1 347 ? 16.841 -12.769 -10.482 1.00 98.56 347 LEU A C 1
ATOM 2599 O O . LEU A 1 347 ? 17.006 -13.814 -11.106 1.00 98.56 347 LEU A O 1
ATOM 2603 N N . ALA A 1 348 ? 17.729 -12.317 -9.594 1.00 98.38 348 ALA A N 1
ATOM 2604 C CA . ALA A 1 348 ? 18.986 -13.001 -9.311 1.00 98.38 348 ALA A CA 1
ATOM 2605 C C . ALA A 1 348 ? 18.763 -14.388 -8.691 1.00 98.38 348 ALA A C 1
ATOM 2607 O O . ALA A 1 348 ? 19.430 -15.340 -9.090 1.00 98.38 348 ALA A O 1
ATOM 2608 N N . ARG A 1 349 ? 17.806 -14.523 -7.760 1.00 98.12 349 ARG A N 1
ATOM 2609 C CA . ARG A 1 349 ? 17.422 -15.826 -7.192 1.00 98.12 349 ARG A CA 1
ATOM 2610 C C . ARG A 1 349 ? 16.854 -16.751 -8.260 1.00 98.12 349 ARG A C 1
ATOM 2612 O O . ARG A 1 349 ? 17.358 -17.850 -8.435 1.00 98.12 349 ARG A O 1
ATOM 2619 N N . ALA A 1 350 ? 15.898 -16.266 -9.048 1.00 97.69 350 ALA A N 1
ATOM 2620 C CA . ALA A 1 350 ? 15.308 -17.058 -10.122 1.00 97.69 350 ALA A CA 1
ATOM 2621 C C . ALA A 1 350 ? 16.337 -17.485 -11.185 1.00 97.69 350 ALA A C 1
ATOM 2623 O O . ALA A 1 350 ? 16.221 -18.571 -11.749 1.00 97.69 350 ALA A O 1
ATOM 2624 N N . ALA A 1 351 ? 17.360 -16.667 -11.443 1.00 97.44 351 ALA A N 1
ATOM 2625 C CA . ALA A 1 351 ? 18.476 -17.041 -12.306 1.00 97.44 351 ALA A CA 1
ATOM 2626 C C . ALA A 1 351 ? 19.396 -18.089 -11.674 1.00 97.44 351 ALA A C 1
ATOM 2628 O O . ALA A 1 351 ? 19.782 -19.039 -12.355 1.00 97.44 351 ALA A O 1
ATOM 2629 N N . ALA A 1 352 ? 19.719 -17.950 -10.387 1.00 97.75 352 ALA A N 1
ATOM 2630 C CA . ALA A 1 352 ? 20.517 -18.931 -9.655 1.00 97.75 352 ALA A CA 1
ATOM 2631 C C . ALA A 1 352 ? 19.821 -20.302 -9.575 1.00 97.75 352 ALA A C 1
ATOM 2633 O O . ALA A 1 352 ? 20.483 -21.328 -9.714 1.00 97.75 352 ALA A O 1
ATOM 2634 N N . ASP A 1 353 ? 18.494 -20.308 -9.440 1.00 97.31 353 ASP A N 1
ATOM 2635 C CA . ASP A 1 353 ? 17.667 -21.518 -9.378 1.00 97.31 353 ASP A CA 1
ATOM 2636 C C . ASP A 1 353 ? 17.322 -22.090 -10.770 1.00 97.31 353 ASP A C 1
ATOM 2638 O O . ASP A 1 353 ? 16.625 -23.097 -10.881 1.00 97.31 353 ASP A O 1
ATOM 2642 N N . GLY A 1 354 ? 17.792 -21.461 -11.856 1.00 95.31 354 GLY A N 1
ATOM 2643 C CA . GLY A 1 354 ? 17.545 -21.912 -13.231 1.00 95.31 354 GLY A CA 1
ATOM 2644 C C . GLY A 1 354 ? 16.107 -21.707 -13.729 1.00 95.31 354 GLY A C 1
ATOM 2645 O O . GLY A 1 354 ? 15.741 -22.253 -14.767 1.00 95.31 354 GLY A O 1
ATOM 2646 N N . ILE A 1 355 ? 15.297 -20.913 -13.022 1.00 94.94 355 ILE A N 1
ATOM 2647 C CA . ILE A 1 355 ? 13.896 -20.618 -13.361 1.00 94.94 355 ILE A CA 1
ATOM 2648 C C . ILE A 1 355 ? 13.810 -19.692 -14.583 1.00 94.94 355 ILE A C 1
ATOM 2650 O O . ILE A 1 355 ? 12.960 -19.884 -15.451 1.00 94.94 355 ILE A O 1
ATOM 2654 N N . ARG A 1 356 ? 14.680 -18.674 -14.671 1.00 94.12 356 ARG A N 1
ATOM 2655 C CA . ARG A 1 356 ? 14.753 -17.756 -15.824 1.00 94.12 356 ARG A CA 1
ATOM 2656 C C . ARG A 1 356 ? 16.148 -17.148 -15.985 1.00 94.12 356 ARG A C 1
ATOM 2658 O O . ARG A 1 356 ? 16.822 -16.950 -14.982 1.00 94.12 356 ARG A O 1
ATOM 2665 N N . PRO A 1 357 ? 16.585 -16.771 -17.198 1.00 94.81 357 PRO A N 1
ATOM 2666 C CA . PRO A 1 357 ? 17.837 -16.037 -17.360 1.00 94.81 357 PRO A CA 1
ATOM 2667 C C . PRO A 1 357 ? 17.763 -14.650 -16.705 1.00 94.81 357 PRO A C 1
ATOM 2669 O O . PRO A 1 357 ? 16.692 -14.040 -16.630 1.00 94.81 357 PRO A O 1
ATOM 2672 N N . MET A 1 358 ? 18.918 -14.141 -16.271 1.00 97.38 358 MET A N 1
ATOM 2673 C CA . MET A 1 358 ? 19.047 -12.794 -15.715 1.00 97.38 358 MET A CA 1
ATOM 2674 C C . MET A 1 358 ? 18.943 -11.747 -16.839 1.00 97.38 358 MET A C 1
ATOM 2676 O O . MET A 1 358 ? 19.836 -11.701 -17.691 1.00 97.38 358 MET A O 1
ATOM 2680 N N . PRO A 1 359 ? 17.897 -10.900 -16.872 1.00 96.75 359 PRO A N 1
ATOM 2681 C CA . PRO A 1 359 ? 17.825 -9.808 -17.834 1.00 96.75 359 PRO A CA 1
ATOM 2682 C C . PRO A 1 359 ? 18.799 -8.689 -17.447 1.00 96.75 359 PRO A C 1
ATOM 2684 O O . PRO A 1 359 ? 19.276 -8.606 -16.312 1.00 96.75 359 PRO A O 1
ATOM 2687 N N . ARG A 1 360 ? 19.049 -7.757 -18.368 1.00 97.38 360 ARG A N 1
ATOM 2688 C CA . ARG A 1 360 ? 19.690 -6.487 -18.008 1.00 97.38 360 ARG A CA 1
ATOM 2689 C C . ARG A 1 360 ? 18.738 -5.696 -17.111 1.00 97.38 360 ARG A C 1
ATOM 2691 O O . ARG A 1 360 ? 17.621 -5.409 -17.525 1.00 97.38 360 ARG A O 1
ATOM 2698 N N . VAL A 1 361 ? 19.181 -5.290 -15.925 1.00 98.19 361 VAL A N 1
ATOM 2699 C CA . VAL A 1 361 ? 18.369 -4.482 -14.999 1.00 98.19 361 VAL A CA 1
ATOM 2700 C C . VAL A 1 361 ? 19.042 -3.135 -14.765 1.00 98.19 361 VAL A C 1
ATOM 2702 O O . VAL A 1 361 ? 20.240 -3.083 -14.493 1.00 98.19 361 VAL A O 1
ATOM 2705 N N . ILE A 1 362 ? 18.281 -2.046 -14.868 1.00 98.19 362 ILE A N 1
ATOM 2706 C CA . ILE A 1 362 ? 18.717 -0.703 -14.464 1.00 98.19 362 ILE A CA 1
ATOM 2707 C C . ILE A 1 362 ? 17.771 -0.138 -13.403 1.00 98.19 362 ILE A C 1
ATOM 2709 O O . ILE A 1 362 ? 16.563 -0.364 -13.460 1.00 98.19 362 ILE A O 1
ATOM 2713 N N . GLY A 1 363 ? 18.324 0.605 -12.446 1.00 98.31 363 GLY A N 1
ATOM 2714 C CA . GLY A 1 363 ? 17.557 1.386 -11.476 1.00 98.31 363 GLY A CA 1
ATOM 2715 C C . GLY A 1 363 ? 17.445 2.845 -11.915 1.00 98.31 363 GLY A C 1
ATOM 2716 O O . GLY A 1 363 ? 18.416 3.430 -12.401 1.00 98.31 363 GLY A O 1
ATOM 2717 N N . GLY A 1 364 ? 16.268 3.438 -11.743 1.00 98.38 364 GLY A N 1
ATOM 2718 C CA . GLY A 1 364 ? 15.999 4.843 -12.022 1.00 98.38 364 GLY A CA 1
ATOM 2719 C C . GLY A 1 364 ? 15.222 5.497 -10.887 1.00 98.38 364 GLY A C 1
ATOM 2720 O O . GLY A 1 364 ? 14.451 4.850 -10.189 1.00 98.38 364 GLY A O 1
ATOM 2721 N N . ARG A 1 365 ? 15.409 6.807 -10.719 1.00 98.69 365 ARG A N 1
ATOM 2722 C CA . ARG A 1 365 ? 14.611 7.624 -9.799 1.00 98.69 365 ARG A CA 1
ATOM 2723 C C . ARG A 1 365 ? 13.753 8.594 -10.584 1.00 98.69 365 ARG A C 1
ATOM 2725 O O . ARG A 1 365 ? 14.229 9.171 -11.562 1.00 98.69 365 ARG A O 1
ATOM 2732 N N . TYR A 1 366 ? 12.537 8.831 -10.118 1.00 98.62 366 TYR A N 1
ATOM 2733 C CA . TYR A 1 366 ? 11.626 9.795 -10.728 1.00 98.62 366 TYR A CA 1
ATOM 2734 C C . TYR A 1 366 ? 10.763 10.482 -9.670 1.00 98.62 366 TYR A C 1
ATOM 2736 O O . TYR A 1 366 ? 10.746 10.077 -8.510 1.00 98.62 366 TYR A O 1
ATOM 2744 N N . GLY A 1 367 ? 10.058 11.542 -10.067 1.00 98.19 367 GLY A N 1
ATOM 2745 C CA . GLY A 1 367 ? 8.895 12.028 -9.324 1.00 98.19 367 GLY A CA 1
ATOM 2746 C C . GLY A 1 367 ? 9.127 12.553 -7.905 1.00 98.19 367 GLY A C 1
ATOM 2747 O O . GLY A 1 367 ? 8.143 12.739 -7.192 1.00 98.19 367 GLY A O 1
ATOM 2748 N N . LEU A 1 368 ? 10.378 12.776 -7.476 1.00 98.56 368 LEU A N 1
ATOM 2749 C CA . LEU A 1 368 ? 10.680 13.290 -6.134 1.00 98.56 368 LEU A CA 1
ATOM 2750 C C . LEU A 1 368 ? 9.994 14.640 -5.924 1.00 98.56 368 LEU A C 1
ATOM 2752 O O . LEU A 1 368 ? 10.094 15.510 -6.793 1.00 98.56 368 LEU A O 1
ATOM 2756 N N . ALA A 1 369 ? 9.322 14.812 -4.784 1.00 97.94 369 ALA A N 1
ATOM 2757 C CA . ALA A 1 369 ? 8.566 16.020 -4.456 1.00 97.94 369 ALA A CA 1
ATOM 2758 C C . ALA A 1 369 ? 7.612 16.490 -5.582 1.00 97.94 369 ALA A C 1
ATOM 2760 O O . ALA A 1 369 ? 7.618 17.660 -5.959 1.00 97.94 369 ALA A O 1
ATOM 2761 N N . SER A 1 370 ? 6.807 15.579 -6.139 1.00 98.25 370 SER A N 1
ATOM 2762 C CA . SER A 1 370 ? 5.913 15.823 -7.288 1.00 98.25 370 SER A CA 1
ATOM 2763 C C . SER A 1 370 ? 6.594 16.431 -8.515 1.00 98.25 370 SER A C 1
ATOM 2765 O O . SER A 1 370 ? 5.952 17.124 -9.303 1.00 98.25 370 SER A O 1
ATOM 2767 N N . LYS A 1 371 ? 7.889 16.167 -8.729 1.00 98.50 371 LYS A N 1
ATOM 2768 C CA . LYS A 1 371 ? 8.506 16.460 -10.023 1.00 98.50 371 LYS A CA 1
ATOM 2769 C C . LYS A 1 371 ? 7.713 15.750 -11.123 1.00 98.50 371 LYS A C 1
ATOM 2771 O O . LYS A 1 371 ? 7.423 14.564 -11.005 1.00 98.50 371 LYS A O 1
ATOM 2776 N N . GLU A 1 372 ? 7.399 16.478 -12.189 1.00 98.12 372 GLU A N 1
ATOM 2777 C CA . GLU A 1 372 ? 6.670 15.926 -13.330 1.00 98.12 372 GLU A CA 1
ATOM 2778 C C . GLU A 1 372 ? 7.285 14.625 -13.853 1.00 98.12 372 GLU A C 1
ATOM 2780 O O . GLU A 1 372 ? 8.510 14.486 -13.929 1.00 98.12 372 GLU A O 1
ATOM 2785 N N . PHE A 1 373 ? 6.410 13.700 -14.242 1.00 98.56 373 PHE A N 1
ATOM 2786 C CA . PHE A 1 373 ? 6.753 12.439 -14.883 1.00 98.56 373 PHE A CA 1
ATOM 2787 C C . PHE A 1 373 ? 5.844 12.255 -16.093 1.00 98.56 373 PHE A C 1
ATOM 2789 O O . PHE A 1 373 ? 4.702 11.820 -15.971 1.00 98.56 373 PHE A O 1
ATOM 2796 N N . THR A 1 374 ? 6.342 12.675 -17.255 1.00 98.56 374 THR A N 1
ATOM 2797 C CA . THR A 1 374 ? 5.564 12.775 -18.495 1.00 98.56 374 THR A CA 1
ATOM 2798 C C . THR A 1 374 ? 5.827 11.587 -19.428 1.00 98.56 374 THR A C 1
ATOM 2800 O O . THR A 1 374 ? 6.861 10.923 -19.289 1.00 98.56 374 THR A O 1
ATOM 2803 N N . PRO A 1 375 ? 4.975 11.347 -20.444 1.00 98.50 375 PRO A N 1
ATOM 2804 C CA . PRO A 1 375 ? 5.207 10.294 -21.436 1.00 98.50 375 PRO A CA 1
ATOM 2805 C C . PRO A 1 375 ? 6.580 10.367 -22.123 1.00 98.50 375 PRO A C 1
ATOM 2807 O O . PRO A 1 375 ? 7.232 9.347 -22.334 1.00 98.50 375 PRO A O 1
ATOM 2810 N N . GLY A 1 376 ? 7.088 11.576 -22.396 1.00 98.50 376 GLY A N 1
ATOM 2811 C CA . GLY A 1 376 ? 8.430 11.756 -22.964 1.00 98.50 376 GLY A CA 1
ATOM 2812 C C . GLY A 1 376 ? 9.554 11.272 -22.036 1.00 98.50 376 GLY A C 1
ATOM 2813 O O . GLY A 1 376 ? 10.566 10.753 -22.504 1.00 98.50 376 GLY A O 1
ATOM 2814 N N . MET A 1 377 ? 9.373 11.377 -20.714 1.00 98.69 377 MET A N 1
ATOM 2815 C CA . MET A 1 377 ? 10.321 10.820 -19.742 1.00 98.69 377 MET A CA 1
ATOM 2816 C C . MET A 1 377 ? 10.240 9.292 -19.696 1.00 98.69 377 MET A C 1
ATOM 2818 O O . MET A 1 377 ? 11.279 8.639 -19.644 1.00 98.69 377 MET A O 1
ATOM 2822 N N . VAL A 1 378 ? 9.037 8.714 -19.777 1.00 98.69 378 VAL A N 1
ATOM 2823 C CA . VAL A 1 378 ? 8.851 7.254 -19.882 1.00 98.69 378 VAL A CA 1
ATOM 2824 C C . VAL A 1 378 ? 9.531 6.715 -21.144 1.00 98.69 378 VAL A C 1
ATOM 2826 O O . VAL A 1 378 ? 10.274 5.735 -21.081 1.00 98.69 378 VAL A O 1
ATOM 2829 N N . GLN A 1 379 ? 9.360 7.388 -22.285 1.00 98.19 379 GLN A N 1
ATOM 2830 C CA . GLN A 1 379 ? 10.047 7.029 -23.525 1.00 98.19 379 GLN A CA 1
ATOM 2831 C C . GLN A 1 379 ? 11.575 7.073 -23.361 1.00 98.19 379 GLN A C 1
ATOM 2833 O O . GLN A 1 379 ? 12.271 6.166 -23.821 1.00 98.19 379 GLN A O 1
ATOM 2838 N N . ALA A 1 380 ? 12.111 8.081 -22.665 1.00 98.38 380 ALA A N 1
ATOM 2839 C CA . ALA A 1 380 ? 13.542 8.164 -22.373 1.00 98.38 380 ALA A CA 1
ATOM 2840 C C . ALA A 1 380 ? 14.037 6.990 -21.506 1.00 98.38 380 ALA A C 1
ATOM 2842 O O . ALA A 1 380 ? 15.144 6.492 -21.723 1.00 98.38 380 ALA A O 1
ATOM 2843 N N . VAL A 1 381 ? 13.215 6.491 -20.575 1.00 98.50 381 VAL A N 1
ATOM 2844 C CA . VAL A 1 381 ? 13.519 5.272 -19.805 1.00 98.50 381 VAL A CA 1
ATOM 2845 C C . VAL A 1 381 ? 13.599 4.051 -20.727 1.00 98.50 381 VAL A C 1
ATOM 2847 O O . VAL A 1 381 ? 14.572 3.300 -20.659 1.00 98.50 381 VAL A O 1
ATOM 2850 N N . PHE A 1 382 ? 12.645 3.872 -21.647 1.00 98.38 382 PHE A N 1
ATOM 2851 C CA . PHE A 1 382 ? 12.711 2.785 -22.634 1.00 98.38 382 PHE A CA 1
ATOM 2852 C C . PHE A 1 382 ? 13.901 2.909 -23.592 1.00 98.38 382 PHE A C 1
ATOM 2854 O O . PHE A 1 382 ? 14.465 1.889 -23.999 1.00 98.38 382 PHE A O 1
ATOM 2861 N N . ALA A 1 383 ? 14.313 4.131 -23.936 1.00 97.06 383 ALA A N 1
ATOM 2862 C CA . ALA A 1 383 ? 15.513 4.372 -24.729 1.00 97.06 383 ALA A CA 1
ATOM 2863 C C . ALA A 1 383 ? 16.788 3.958 -23.970 1.00 97.06 383 ALA A C 1
ATOM 2865 O O . ALA A 1 383 ? 17.670 3.338 -24.557 1.00 97.06 383 ALA A O 1
ATOM 2866 N N . ALA A 1 384 ? 16.863 4.196 -22.654 1.00 97.12 384 ALA A N 1
ATOM 2867 C CA . ALA A 1 384 ? 17.979 3.745 -21.811 1.00 97.12 384 ALA A CA 1
ATOM 2868 C C . ALA A 1 384 ? 18.081 2.207 -21.680 1.00 97.12 384 ALA A C 1
ATOM 2870 O O . ALA A 1 384 ? 19.136 1.672 -21.307 1.00 97.12 384 ALA A O 1
ATOM 2871 N N . LEU A 1 385 ? 17.001 1.482 -21.997 1.00 96.62 385 LEU A N 1
ATOM 2872 C CA . LEU A 1 385 ? 16.980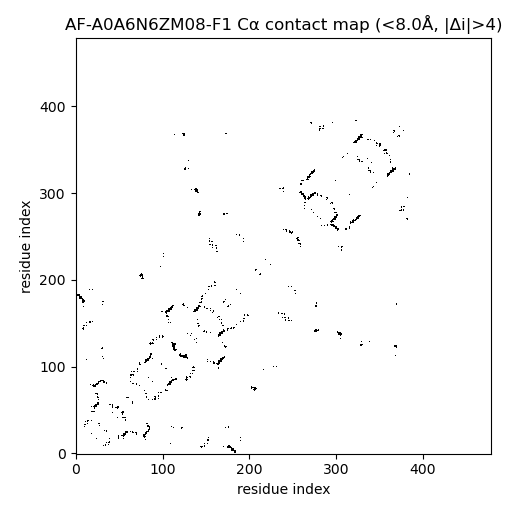 0.019 -22.043 1.00 96.62 385 LEU A CA 1
ATOM 2873 C C . LEU A 1 385 ? 17.557 -0.572 -23.333 1.00 96.62 385 LEU A C 1
ATOM 2875 O O . LEU A 1 385 ? 17.889 -1.758 -23.336 1.00 96.62 385 LEU A O 1
ATOM 2879 N N . LEU A 1 386 ? 17.731 0.229 -24.387 1.00 92.12 386 LEU A N 1
ATOM 2880 C CA . LEU A 1 386 ? 18.378 -0.236 -25.610 1.00 92.12 38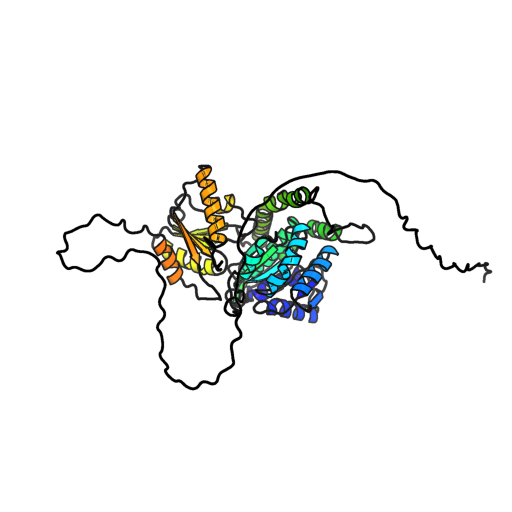6 LEU A CA 1
ATOM 2881 C C . LEU A 1 386 ? 19.832 -0.661 -25.332 1.00 92.12 386 LEU A C 1
ATOM 2883 O O . LEU A 1 386 ? 20.474 -0.116 -24.424 1.00 92.12 386 LEU A O 1
ATOM 2887 N N . PRO A 1 387 ? 20.366 -1.637 -26.090 1.00 79.94 387 PRO A N 1
ATOM 2888 C CA . PRO A 1 387 ? 21.773 -1.994 -26.010 1.00 79.94 387 PRO A CA 1
ATOM 2889 C C . PRO A 1 387 ? 22.641 -0.754 -26.227 1.00 79.94 387 PRO A C 1
ATOM 2891 O O . PRO A 1 387 ? 22.395 0.031 -27.145 1.00 79.94 387 PRO A O 1
ATOM 2894 N N . LEU A 1 388 ? 23.669 -0.577 -25.393 1.00 70.06 388 LEU A N 1
ATOM 2895 C CA . LEU A 1 388 ? 24.690 0.425 -25.683 1.00 70.06 388 LEU A CA 1
ATOM 2896 C C . LEU A 1 388 ? 25.345 0.059 -27.024 1.00 70.06 388 LEU A C 1
ATOM 2898 O O . LEU A 1 388 ? 25.571 -1.133 -27.263 1.00 70.06 388 LEU A O 1
ATOM 2902 N N . PRO A 1 389 ? 25.669 1.040 -27.887 1.00 60.00 389 PRO A N 1
ATOM 2903 C CA . PRO A 1 389 ? 26.466 0.765 -29.069 1.00 60.00 389 PRO A CA 1
ATOM 2904 C C . PRO A 1 389 ? 27.724 0.024 -28.620 1.00 60.00 389 PRO A C 1
ATOM 2906 O O . PRO A 1 389 ? 28.431 0.496 -27.724 1.00 60.00 389 PRO A O 1
ATOM 2909 N N . GLN A 1 390 ? 27.988 -1.148 -29.199 1.00 53.19 390 GLN A N 1
ATOM 2910 C CA . GLN A 1 390 ? 29.289 -1.779 -29.023 1.00 53.19 390 GLN A CA 1
ATOM 2911 C C . GLN A 1 390 ? 30.325 -0.742 -29.455 1.00 53.19 390 GLN A C 1
ATOM 2913 O O . GLN A 1 390 ? 30.162 -0.121 -30.508 1.00 53.19 390 GLN A O 1
ATOM 2918 N N . ALA A 1 391 ? 31.339 -0.498 -28.623 1.00 48.75 391 ALA A N 1
ATOM 2919 C CA . ALA A 1 391 ? 32.474 0.328 -29.006 1.00 48.75 391 ALA A CA 1
ATOM 2920 C C . ALA A 1 391 ? 33.178 -0.388 -30.166 1.00 48.75 391 ALA A C 1
ATOM 2922 O O . ALA A 1 391 ? 34.053 -1.222 -29.956 1.00 48.75 391 ALA A O 1
ATOM 2923 N N . GLY A 1 392 ? 32.693 -0.139 -31.380 1.00 43.59 392 GLY A N 1
ATOM 2924 C CA . GLY A 1 392 ? 33.162 -0.778 -32.589 1.00 43.59 392 GLY A CA 1
ATOM 2925 C C . GLY A 1 392 ? 34.615 -0.412 -32.815 1.00 43.59 392 GLY A C 1
ATOM 2926 O O . GLY A 1 392 ? 34.987 0.764 -32.797 1.00 43.59 392 GLY A O 1
ATOM 2927 N N . GLU A 1 393 ? 35.417 -1.448 -33.024 1.00 45.66 393 GLU A N 1
ATOM 2928 C CA . GLU A 1 393 ? 36.730 -1.402 -33.643 1.00 45.66 393 GLU A CA 1
ATOM 2929 C C . GLU A 1 393 ? 36.660 -0.568 -34.926 1.00 45.66 393 GLU A C 1
ATOM 2931 O O . GLU A 1 393 ? 36.265 -1.017 -35.996 1.00 45.66 393 GLU A O 1
ATOM 2936 N N . GLY A 1 394 ? 37.018 0.699 -34.779 1.00 42.19 394 GLY A N 1
ATOM 2937 C CA . GLY A 1 394 ? 37.068 1.687 -35.839 1.00 42.19 394 GLY A CA 1
ATOM 2938 C C . GLY A 1 394 ? 38.193 2.664 -35.554 1.00 42.19 394 GLY A C 1
ATOM 2939 O O . GLY A 1 394 ? 37.989 3.873 -35.580 1.00 42.19 394 GLY A O 1
ATOM 2940 N N . ARG A 1 395 ? 39.399 2.156 -35.257 1.00 42.06 395 ARG A N 1
ATOM 2941 C CA . ARG A 1 395 ? 40.624 2.950 -35.423 1.00 42.06 395 ARG A CA 1
ATOM 2942 C C . ARG A 1 395 ? 40.902 3.083 -36.922 1.00 42.06 395 ARG A C 1
ATOM 2944 O O . ARG A 1 395 ? 41.827 2.477 -37.445 1.00 42.06 395 ARG A O 1
ATOM 2951 N N . GLY A 1 396 ? 40.068 3.864 -37.602 1.00 37.59 396 GLY A N 1
ATOM 2952 C CA . GLY A 1 396 ? 40.480 4.554 -38.814 1.00 37.59 396 GLY A CA 1
ATOM 2953 C C . GLY A 1 396 ? 41.441 5.657 -38.391 1.00 37.59 396 GLY A C 1
ATOM 2954 O O . GLY A 1 396 ? 41.122 6.452 -37.509 1.00 37.59 396 GLY A O 1
ATOM 2955 N N . GLU A 1 397 ? 42.643 5.633 -38.952 1.00 45.72 397 GLU A N 1
ATOM 2956 C CA . GLU A 1 397 ? 43.724 6.581 -38.706 1.00 45.72 397 GLU A CA 1
ATOM 2957 C C . GLU A 1 397 ? 43.228 8.032 -38.785 1.00 45.72 397 GLU A C 1
ATOM 2959 O O . GLU A 1 397 ? 43.046 8.591 -39.864 1.00 45.72 397 GLU A O 1
ATOM 2964 N N . CYS A 1 398 ? 43.031 8.669 -37.630 1.00 34.03 398 CYS A N 1
ATOM 2965 C CA . CYS A 1 398 ? 42.956 10.119 -37.553 1.00 34.03 398 CYS A CA 1
ATOM 2966 C C . CYS A 1 398 ? 44.359 10.629 -37.224 1.00 34.03 398 CYS A C 1
ATOM 2968 O O . CYS A 1 398 ? 44.938 10.293 -36.187 1.00 34.03 398 CYS A O 1
ATOM 2970 N N . GLY A 1 399 ? 44.918 11.378 -38.173 1.00 33.56 399 GLY A N 1
ATOM 2971 C CA . GLY A 1 399 ? 46.275 11.897 -38.153 1.00 33.56 399 GLY A CA 1
ATOM 2972 C C . GLY A 1 399 ? 46.624 12.666 -36.880 1.00 33.56 399 GLY A C 1
ATOM 2973 O O . GLY A 1 399 ? 45.786 13.280 -36.224 1.00 33.56 399 GLY A O 1
ATOM 2974 N N . ARG A 1 400 ? 47.919 12.611 -36.562 1.00 39.16 400 ARG A N 1
ATOM 2975 C CA . ARG A 1 400 ? 48.581 13.289 -35.447 1.00 39.16 400 ARG A CA 1
ATOM 2976 C C . ARG A 1 400 ? 48.137 14.753 -35.315 1.00 39.16 400 ARG A C 1
ATOM 2978 O O . ARG A 1 400 ? 48.527 15.595 -36.115 1.00 39.16 400 ARG A O 1
ATOM 2985 N N . GLY A 1 401 ? 47.429 15.046 -34.233 1.00 31.45 401 GLY A N 1
ATOM 2986 C CA . GLY A 1 401 ? 47.269 16.375 -33.653 1.00 31.45 401 GLY A CA 1
ATOM 2987 C C . GLY A 1 401 ? 47.143 16.188 -32.147 1.00 31.45 401 GLY A C 1
ATOM 2988 O O . GLY A 1 401 ? 46.180 15.587 -31.686 1.00 31.45 401 GLY A O 1
ATOM 2989 N N . GLY A 1 402 ? 48.181 16.563 -31.399 1.00 38.34 402 GLY A N 1
ATOM 2990 C CA . GLY A 1 402 ? 48.298 16.246 -29.979 1.00 38.34 402 GLY A CA 1
ATOM 2991 C C . GLY A 1 402 ? 47.239 16.930 -29.119 1.00 38.34 402 GLY A C 1
ATOM 2992 O O . GLY A 1 402 ? 46.968 18.111 -29.307 1.00 38.34 402 GLY A O 1
ATOM 2993 N N . GLN A 1 403 ? 46.708 16.191 -28.144 1.00 32.91 403 GLN A N 1
ATOM 2994 C CA . GLN A 1 403 ? 46.194 16.714 -26.880 1.00 32.91 403 GLN A CA 1
ATOM 2995 C C . GLN A 1 403 ? 46.084 15.574 -25.856 1.00 32.91 403 GLN A C 1
ATOM 2997 O O . GLN A 1 403 ? 45.777 14.434 -26.200 1.00 32.91 403 GLN A O 1
ATOM 3002 N N . GLU A 1 404 ? 46.447 15.897 -24.616 1.00 32.56 404 GLU A N 1
ATOM 3003 C CA . GLU A 1 404 ? 46.600 15.001 -23.470 1.00 32.56 404 GLU A CA 1
ATOM 3004 C C . GLU A 1 404 ? 45.344 14.186 -23.141 1.00 32.56 404 GLU A C 1
ATOM 3006 O O . GLU A 1 404 ? 44.213 14.668 -23.181 1.00 32.56 404 GLU A O 1
ATOM 3011 N N . ALA A 1 405 ? 45.577 12.932 -22.759 1.00 31.97 405 ALA A N 1
ATOM 3012 C CA . ALA A 1 405 ? 44.562 11.997 -22.309 1.00 31.97 405 ALA A CA 1
ATOM 3013 C C . ALA A 1 405 ? 44.096 12.318 -20.878 1.00 31.97 405 ALA A C 1
ATOM 3015 O O . ALA A 1 405 ? 44.899 12.328 -19.946 1.00 31.97 405 ALA A O 1
ATOM 3016 N N . ALA A 1 406 ? 42.783 12.472 -20.691 1.00 31.80 406 ALA A N 1
ATOM 3017 C CA . ALA A 1 406 ? 42.127 12.402 -19.388 1.00 31.80 406 ALA A CA 1
ATOM 3018 C C . ALA A 1 406 ? 41.252 11.138 -19.315 1.00 31.80 406 ALA A C 1
ATOM 3020 O O . ALA A 1 406 ? 40.429 10.870 -20.188 1.00 31.80 406 ALA A O 1
ATOM 3021 N N . SER A 1 407 ? 41.482 10.343 -18.271 1.00 27.02 407 SER A N 1
ATOM 3022 C CA . SER A 1 407 ? 40.776 9.092 -17.953 1.00 27.02 407 SER A CA 1
ATOM 3023 C C . SER A 1 407 ? 39.297 9.308 -17.567 1.00 27.02 407 SER A C 1
ATOM 3025 O O . SER A 1 407 ? 38.962 10.371 -17.040 1.00 27.02 407 SER A O 1
ATOM 3027 N N . PRO A 1 408 ? 38.394 8.323 -17.768 1.00 31.83 408 PRO A N 1
ATOM 3028 C CA . PRO A 1 408 ? 36.982 8.494 -17.458 1.00 31.83 408 PRO A CA 1
ATOM 3029 C C . PRO A 1 408 ? 36.690 8.065 -16.014 1.00 31.83 408 PRO A C 1
ATOM 3031 O O . PRO A 1 408 ? 36.601 6.879 -15.703 1.00 31.83 408 PRO A O 1
ATOM 3034 N N . SER A 1 409 ? 36.485 9.033 -15.122 1.00 29.17 409 SER A N 1
ATOM 3035 C CA . SER A 1 409 ? 35.762 8.798 -13.871 1.00 29.17 409 SER A CA 1
ATOM 3036 C C . SER A 1 409 ? 34.883 10.003 -13.525 1.00 29.17 409 SER A C 1
ATOM 3038 O O . SER A 1 409 ? 35.314 11.146 -13.619 1.00 29.17 409 SER A O 1
ATOM 3040 N N . ALA A 1 410 ? 33.641 9.708 -13.132 1.00 30.73 410 ALA A N 1
ATOM 3041 C CA . ALA A 1 410 ? 32.662 10.601 -12.508 1.00 30.73 410 ALA A CA 1
ATOM 3042 C C . ALA A 1 410 ? 32.140 11.801 -13.336 1.00 30.73 410 ALA A C 1
ATOM 3044 O O . ALA A 1 410 ? 32.658 12.912 -13.281 1.00 30.73 410 ALA A O 1
ATOM 3045 N N . PHE A 1 411 ? 30.978 11.618 -13.975 1.00 27.53 411 PHE A N 1
ATOM 3046 C CA . PHE A 1 411 ? 30.113 12.731 -14.380 1.00 27.53 411 PHE A CA 1
ATOM 3047 C C . PHE A 1 411 ? 29.503 13.390 -13.125 1.00 27.53 411 PHE A C 1
ATOM 3049 O O . PHE A 1 411 ? 28.541 12.887 -12.545 1.00 27.53 411 PHE A O 1
ATOM 3056 N N . ARG A 1 412 ? 30.077 14.518 -12.687 1.00 30.02 412 ARG A N 1
ATOM 3057 C CA . ARG A 1 412 ? 29.421 15.499 -11.806 1.00 30.02 412 ARG A CA 1
ATOM 3058 C C . ARG A 1 412 ? 28.904 16.648 -12.666 1.00 30.02 412 ARG A C 1
ATOM 3060 O O . ARG A 1 412 ? 29.663 17.259 -13.408 1.00 30.02 412 ARG A O 1
ATOM 3067 N N . THR A 1 413 ? 27.618 16.948 -12.542 1.00 28.81 413 THR A N 1
ATOM 3068 C CA . THR A 1 413 ? 26.972 18.123 -13.135 1.00 28.81 413 THR A CA 1
ATOM 3069 C C . THR A 1 413 ? 27.502 19.402 -12.486 1.00 28.81 413 THR A C 1
ATOM 3071 O O . THR A 1 413 ? 27.370 19.575 -11.274 1.00 28.81 413 THR A O 1
ATOM 3074 N N . THR A 1 414 ? 28.088 20.297 -13.277 1.00 28.70 414 THR A N 1
ATOM 3075 C CA . THR A 1 414 ? 28.472 21.653 -12.871 1.00 28.70 414 THR A CA 1
ATOM 3076 C C . THR A 1 414 ? 27.301 22.618 -13.073 1.00 28.70 414 THR A C 1
ATOM 3078 O O . THR A 1 414 ? 26.711 22.695 -14.147 1.00 28.70 414 THR A O 1
ATOM 3081 N N . SER A 1 415 ? 26.951 23.356 -12.021 1.00 26.91 415 SER A N 1
ATOM 3082 C CA . SER A 1 415 ? 26.045 24.512 -12.046 1.00 26.91 415 SER A CA 1
ATOM 3083 C C . SER A 1 415 ? 26.844 25.817 -12.222 1.00 26.91 415 SER A C 1
ATOM 3085 O O . SER A 1 415 ? 27.977 25.883 -11.736 1.00 26.91 415 SER A O 1
ATOM 3087 N N . PRO A 1 416 ? 26.298 26.862 -12.875 1.00 34.66 416 PRO A N 1
ATOM 3088 C CA . PRO A 1 416 ? 27.039 28.088 -13.160 1.00 34.66 416 PRO A CA 1
ATOM 3089 C C . PRO A 1 416 ? 27.046 29.050 -11.960 1.00 34.66 416 PRO A C 1
ATOM 3091 O O . PRO A 1 416 ? 26.032 29.272 -11.302 1.00 34.66 416 PRO A O 1
ATOM 3094 N N .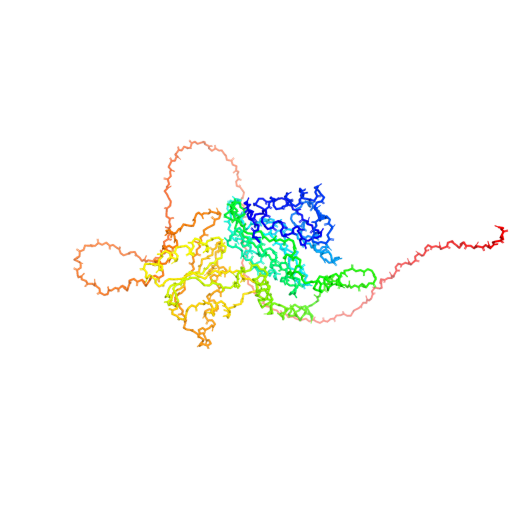 THR A 1 417 ? 28.212 29.630 -11.687 1.00 29.98 417 THR A N 1
ATOM 3095 C CA . THR A 1 417 ? 28.465 30.641 -10.652 1.00 29.98 417 THR A CA 1
ATOM 3096 C C . THR A 1 417 ? 28.054 32.043 -11.108 1.00 29.98 417 THR A C 1
ATOM 3098 O O . THR A 1 417 ? 28.393 32.454 -12.216 1.00 29.98 417 THR A O 1
ATOM 3101 N N . CYS A 1 418 ? 27.404 32.803 -10.223 1.00 25.81 418 CYS A N 1
ATOM 3102 C CA . CYS A 1 418 ? 27.130 34.238 -10.367 1.00 25.81 418 CYS A CA 1
ATOM 3103 C C . CYS A 1 418 ? 28.109 35.040 -9.474 1.00 25.81 418 CYS A C 1
ATOM 3105 O O . CYS A 1 418 ? 28.342 34.599 -8.344 1.00 25.81 418 CYS A O 1
ATOM 3107 N N . PRO A 1 419 ? 28.697 36.174 -9.912 1.00 34.56 419 PRO A N 1
ATOM 3108 C CA . PRO A 1 419 ? 29.684 36.905 -9.123 1.00 34.56 419 PRO A CA 1
ATOM 3109 C C . PRO A 1 419 ? 29.064 38.122 -8.425 1.00 34.56 419 PRO A C 1
ATOM 3111 O O . PRO A 1 419 ? 28.424 38.945 -9.071 1.00 34.56 419 PRO A O 1
ATOM 3114 N N . TRP A 1 420 ? 29.323 38.289 -7.128 1.00 25.50 420 TRP A N 1
ATOM 3115 C CA . TRP A 1 420 ? 29.227 39.591 -6.463 1.00 25.50 420 TRP A CA 1
ATOM 3116 C C . TRP A 1 420 ? 30.409 39.769 -5.508 1.00 25.50 420 TRP A C 1
ATOM 3118 O O . TRP A 1 420 ? 30.601 39.014 -4.557 1.00 25.50 420 TRP A O 1
ATOM 3128 N N . THR A 1 421 ? 31.228 40.766 -5.822 1.00 31.06 421 THR A N 1
ATOM 3129 C CA . THR A 1 421 ? 32.356 41.282 -5.046 1.00 31.06 421 THR A CA 1
ATOM 3130 C C . THR A 1 421 ? 31.886 42.381 -4.094 1.00 31.06 421 THR A C 1
ATOM 3132 O O . THR A 1 421 ? 31.162 43.276 -4.525 1.00 31.06 421 THR A O 1
ATOM 3135 N N . GLY A 1 422 ? 32.366 42.375 -2.846 1.00 25.73 422 GLY A N 1
ATOM 3136 C CA . GLY A 1 422 ? 32.238 43.515 -1.930 1.00 25.73 422 GLY A CA 1
ATOM 3137 C C . GLY A 1 422 ? 32.601 43.201 -0.472 1.00 25.73 422 GLY A C 1
ATOM 3138 O O . GLY A 1 422 ? 31.760 42.748 0.293 1.00 25.73 422 GLY A O 1
ATOM 3139 N N . THR A 1 423 ? 33.854 43.448 -0.088 1.00 28.14 423 THR A N 1
ATOM 3140 C CA . THR A 1 423 ? 34.354 43.682 1.295 1.00 28.14 423 THR A CA 1
ATOM 3141 C C . THR A 1 423 ? 33.963 45.106 1.769 1.00 28.14 423 THR A C 1
ATOM 3143 O O . THR A 1 423 ? 33.564 45.870 0.886 1.00 28.14 423 THR A O 1
ATOM 3146 N N . PRO A 1 424 ? 34.115 45.573 3.050 1.00 38.78 424 PRO A N 1
ATOM 3147 C CA . PRO A 1 424 ? 34.888 45.095 4.235 1.00 38.78 424 PRO A CA 1
ATOM 3148 C C . PRO A 1 424 ? 34.111 45.322 5.593 1.00 38.78 424 PRO A C 1
ATOM 3150 O O . PRO A 1 424 ? 32.886 45.368 5.529 1.00 38.78 424 PRO A O 1
ATOM 3153 N N . PRO A 1 425 ? 34.695 45.572 6.806 1.00 41.09 425 PRO A N 1
ATOM 3154 C CA . PRO A 1 425 ? 36.005 45.259 7.407 1.00 41.09 425 PRO A CA 1
ATOM 3155 C C . PRO A 1 425 ? 35.944 44.483 8.759 1.00 41.09 425 PRO A C 1
ATOM 3157 O O . PRO A 1 425 ? 34.908 44.250 9.370 1.00 41.09 425 PRO A O 1
ATOM 3160 N N . SER A 1 426 ? 37.145 44.121 9.210 1.00 30.28 426 SER A N 1
ATOM 3161 C CA . SER A 1 426 ? 37.596 43.383 10.398 1.00 30.28 426 SER A CA 1
ATOM 3162 C C . SER A 1 426 ? 37.515 44.095 11.763 1.00 30.28 426 SER A C 1
ATOM 3164 O O . SER A 1 426 ? 37.839 45.277 11.845 1.00 30.28 426 SER A O 1
ATOM 3166 N N . ALA A 1 427 ? 37.322 43.320 12.845 1.00 28.08 427 ALA A N 1
ATOM 3167 C CA . ALA A 1 427 ? 37.961 43.523 14.161 1.00 28.08 427 ALA A CA 1
ATOM 3168 C C . ALA A 1 427 ? 38.019 42.194 14.976 1.00 28.08 427 ALA A C 1
ATOM 3170 O O . ALA A 1 427 ? 37.199 41.312 14.720 1.00 28.08 427 ALA A O 1
ATOM 3171 N N . PRO A 1 428 ? 38.984 42.001 15.907 1.00 34.97 428 PRO A N 1
ATOM 3172 C CA . PRO A 1 428 ? 39.498 40.679 16.301 1.00 34.97 428 PRO A CA 1
ATOM 3173 C C . PRO A 1 428 ? 39.136 40.234 17.736 1.00 34.97 428 PRO A C 1
ATOM 3175 O O . PRO A 1 428 ? 38.887 41.064 18.605 1.00 34.97 428 PRO A O 1
ATOM 3178 N N . MET A 1 429 ? 39.223 38.926 18.021 1.00 28.64 429 MET A N 1
ATOM 3179 C CA . MET A 1 429 ? 39.331 38.387 19.391 1.00 28.64 429 MET A CA 1
ATOM 3180 C C . MET A 1 429 ? 40.264 37.159 19.465 1.00 28.64 429 MET A C 1
ATOM 3182 O O . MET A 1 429 ? 40.487 36.501 18.446 1.00 28.64 429 MET A O 1
ATOM 3186 N N . PRO A 1 430 ? 40.888 36.896 20.633 1.00 34.69 430 PRO A N 1
ATOM 3187 C CA . PRO A 1 430 ? 42.215 36.295 20.707 1.00 34.69 430 PRO A CA 1
ATOM 3188 C C . PRO A 1 430 ? 42.223 34.774 20.906 1.00 34.69 430 PRO A C 1
ATOM 3190 O O . PRO A 1 430 ? 41.289 34.168 21.423 1.00 34.69 430 PRO A O 1
ATOM 3193 N N . ARG A 1 431 ? 43.356 34.182 20.515 1.00 27.34 431 ARG A N 1
ATOM 3194 C CA . ARG A 1 431 ? 43.739 32.782 20.729 1.00 27.34 431 ARG A CA 1
ATOM 3195 C C . ARG A 1 431 ? 44.285 32.566 22.141 1.00 27.34 431 ARG A C 1
ATOM 3197 O O . ARG A 1 431 ? 45.064 33.385 22.623 1.00 27.34 431 ARG A O 1
ATOM 3204 N N . THR A 1 432 ? 44.038 31.384 22.698 1.00 28.61 432 THR A N 1
ATOM 3205 C CA . THR A 1 432 ? 44.930 30.741 23.672 1.00 28.61 432 THR A CA 1
ATOM 3206 C C . THR A 1 432 ? 45.271 29.323 23.200 1.00 28.61 432 THR A C 1
ATOM 3208 O O . THR A 1 432 ? 44.415 28.567 22.749 1.00 28.61 432 THR A O 1
ATOM 3211 N N . ASN A 1 433 ? 46.571 29.020 23.232 1.00 28.11 433 ASN A N 1
ATOM 3212 C CA . ASN A 1 433 ? 47.221 27.765 22.848 1.00 28.11 433 ASN A CA 1
ATOM 3213 C C . ASN A 1 433 ? 47.341 26.807 24.047 1.00 28.11 433 ASN A C 1
ATOM 3215 O O . ASN A 1 433 ? 47.584 27.261 25.163 1.00 28.11 433 ASN A O 1
ATOM 3219 N N . SER A 1 434 ? 47.314 25.497 23.780 1.00 27.86 434 SER A N 1
ATOM 3220 C CA . SER A 1 434 ? 48.263 24.459 24.266 1.00 27.86 434 SER A CA 1
ATOM 3221 C C . SER A 1 434 ? 47.736 23.077 23.811 1.00 27.86 434 SER A C 1
ATOM 3223 O O . SER A 1 434 ? 46.611 22.724 24.133 1.00 27.86 434 SER A O 1
ATOM 3225 N N . SER A 1 435 ? 48.314 22.376 22.817 1.00 28.12 435 SER A N 1
ATOM 3226 C CA . SER A 1 435 ? 49.485 21.455 22.850 1.00 28.12 435 SER A CA 1
ATOM 3227 C C . SER A 1 435 ? 49.471 20.517 24.072 1.00 28.12 435 SER A C 1
ATOM 3229 O O . SER A 1 435 ? 49.475 21.019 25.187 1.00 28.12 435 SER A O 1
ATOM 3231 N N . THR A 1 436 ? 49.502 19.176 24.008 1.00 29.33 436 THR A N 1
ATOM 3232 C CA . THR A 1 436 ? 50.129 18.200 23.075 1.00 29.33 436 THR A CA 1
ATOM 3233 C C . THR A 1 436 ? 49.582 16.775 23.424 1.00 29.33 436 THR A C 1
ATOM 3235 O O . THR A 1 436 ? 48.892 16.645 24.434 1.00 29.33 436 THR A O 1
ATOM 3238 N N . PRO A 1 437 ? 49.838 15.711 22.626 1.00 35.97 437 PRO A N 1
ATOM 3239 C CA . PRO A 1 437 ? 49.063 14.462 22.574 1.00 35.97 437 PRO A CA 1
ATOM 3240 C C . PRO A 1 437 ? 49.702 13.281 23.332 1.00 35.97 437 PRO A C 1
ATOM 3242 O O . PRO A 1 437 ? 50.890 13.308 23.635 1.00 35.97 437 PRO A O 1
ATOM 3245 N N . CYS A 1 438 ? 48.948 12.191 23.528 1.00 23.83 438 CYS A N 1
ATOM 3246 C CA . CYS A 1 438 ? 49.502 10.883 23.898 1.00 23.83 438 CYS A CA 1
ATOM 3247 C C . CYS A 1 438 ? 48.937 9.768 23.008 1.00 23.83 438 CYS A C 1
ATOM 3249 O O . CYS A 1 438 ? 47.740 9.491 22.996 1.00 23.83 438 CYS A O 1
ATOM 3251 N N . SER A 1 439 ? 49.841 9.130 22.274 1.00 27.67 439 SER A N 1
ATOM 3252 C CA . SER A 1 439 ? 49.667 7.908 21.495 1.00 27.67 439 SER A CA 1
ATOM 3253 C C . SER A 1 439 ? 50.284 6.717 22.235 1.00 27.67 439 SER A C 1
ATOM 3255 O O . SER A 1 439 ? 51.367 6.867 22.793 1.00 27.67 439 SER A O 1
ATOM 3257 N N . GLY A 1 440 ? 49.692 5.525 22.100 1.00 25.70 440 GLY A N 1
ATOM 3258 C CA . GLY A 1 440 ? 50.478 4.285 22.000 1.00 25.70 440 GLY A CA 1
ATOM 3259 C C . GLY A 1 440 ? 50.332 3.227 23.104 1.00 25.70 440 GLY A C 1
ATOM 3260 O O . GLY A 1 440 ? 51.024 3.272 24.107 1.00 25.70 440 GLY A O 1
ATOM 3261 N N . ALA A 1 441 ? 49.536 2.204 22.771 1.00 26.55 441 ALA A N 1
ATOM 3262 C CA . ALA A 1 441 ? 49.893 0.776 22.770 1.00 26.55 441 ALA A CA 1
ATOM 3263 C C . ALA A 1 441 ? 49.959 -0.085 24.065 1.00 26.55 441 ALA A C 1
ATOM 3265 O O . ALA A 1 441 ? 50.805 0.088 24.929 1.00 26.55 441 ALA A O 1
ATOM 3266 N N . TRP A 1 442 ? 49.147 -1.158 23.994 1.00 22.48 442 TRP A N 1
ATOM 3267 C CA . TRP A 1 442 ? 49.411 -2.581 24.311 1.00 22.48 442 TRP A CA 1
ATOM 3268 C C . TRP A 1 442 ? 49.356 -3.102 25.772 1.00 22.48 442 TRP A C 1
ATOM 3270 O O . TRP A 1 442 ? 50.090 -2.692 26.660 1.00 22.48 442 TRP A O 1
ATOM 3280 N N . ALA A 1 443 ? 48.465 -4.090 25.956 1.00 26.00 443 ALA A N 1
ATOM 3281 C CA . ALA A 1 443 ? 48.263 -4.999 27.105 1.00 26.00 443 ALA A CA 1
ATOM 3282 C C . ALA A 1 443 ? 49.340 -6.135 27.130 1.00 26.00 443 ALA A C 1
ATOM 3284 O O . ALA A 1 443 ? 50.249 -6.033 26.305 1.00 26.00 443 ALA A O 1
ATOM 3285 N N . PRO A 1 444 ? 49.271 -7.269 27.899 1.00 42.66 444 PRO A N 1
ATOM 3286 C CA . PRO A 1 444 ? 48.294 -7.761 28.906 1.00 42.66 444 PRO A CA 1
ATOM 3287 C C . PRO A 1 444 ? 48.888 -8.555 30.133 1.00 42.66 444 PRO A C 1
ATOM 3289 O O . PRO A 1 444 ? 50.092 -8.742 30.253 1.00 42.66 444 PRO A O 1
ATOM 3292 N N . THR A 1 445 ? 48.001 -9.148 30.968 1.00 26.83 445 THR A N 1
ATOM 3293 C CA . THR A 1 445 ? 48.198 -10.263 31.961 1.00 26.83 445 THR A CA 1
ATOM 3294 C C . THR A 1 445 ? 48.923 -9.925 33.293 1.00 26.83 445 THR A C 1
ATOM 3296 O O . THR A 1 445 ? 49.761 -9.046 33.313 1.00 26.83 445 THR A O 1
ATOM 3299 N N . ALA A 1 446 ? 48.675 -10.508 34.483 1.00 26.64 446 ALA A N 1
ATOM 3300 C CA . ALA A 1 446 ? 48.007 -11.741 34.910 1.00 26.64 446 ALA A CA 1
ATOM 3301 C C . ALA A 1 446 ? 47.521 -11.697 36.396 1.00 26.64 446 ALA A C 1
ATOM 3303 O O . ALA A 1 446 ? 48.063 -10.991 37.236 1.00 26.64 446 ALA A O 1
ATOM 3304 N N . ARG A 1 447 ? 46.500 -12.529 36.660 1.00 26.58 447 ARG A N 1
ATOM 3305 C CA . ARG A 1 447 ? 45.984 -13.202 37.885 1.00 26.58 447 ARG A CA 1
ATOM 3306 C C . ARG A 1 447 ? 46.764 -13.103 39.218 1.00 26.58 447 ARG A C 1
ATOM 3308 O O . ARG A 1 447 ? 47.945 -13.410 39.237 1.00 26.58 447 ARG A O 1
ATOM 3315 N N . CYS A 1 448 ? 46.028 -12.982 40.343 1.00 24.45 448 CYS A N 1
ATOM 3316 C CA . CYS A 1 448 ? 45.967 -14.005 41.421 1.00 24.45 448 CYS A CA 1
ATOM 3317 C C . CYS A 1 448 ? 45.003 -13.665 42.594 1.00 24.45 448 CYS A C 1
ATOM 3319 O O . CYS A 1 448 ? 45.295 -12.784 43.385 1.00 24.45 448 CYS A O 1
ATOM 3321 N N . ARG A 1 449 ? 43.892 -14.427 42.679 1.00 27.09 449 ARG A N 1
ATOM 3322 C CA . ARG A 1 449 ? 43.271 -15.160 43.825 1.00 27.09 449 ARG A CA 1
ATOM 3323 C C . ARG A 1 449 ? 43.060 -14.530 45.243 1.00 27.09 449 ARG A C 1
ATOM 3325 O O . ARG A 1 449 ? 43.615 -13.496 45.566 1.00 27.09 449 ARG A O 1
ATOM 3332 N N . PRO A 1 450 ? 42.167 -15.130 46.075 1.00 34.34 450 PRO A N 1
ATOM 3333 C CA . PRO A 1 450 ? 41.159 -14.412 46.859 1.00 34.34 450 PRO A CA 1
ATOM 3334 C C . PRO A 1 450 ? 41.419 -14.407 48.374 1.00 34.34 450 PRO A C 1
ATOM 3336 O O . PRO A 1 450 ? 42.080 -15.298 48.906 1.00 34.34 450 PRO A O 1
ATOM 3339 N N . THR A 1 451 ? 40.770 -13.489 49.091 1.00 27.20 451 THR A N 1
ATOM 3340 C CA . THR A 1 451 ? 40.632 -13.543 50.553 1.00 27.20 451 THR A CA 1
ATOM 3341 C C . THR A 1 451 ? 39.175 -13.372 50.992 1.00 27.20 451 THR A C 1
ATOM 3343 O O . THR A 1 451 ? 38.375 -12.659 50.393 1.00 27.20 451 THR A O 1
ATOM 3346 N N . ARG A 1 452 ? 38.840 -14.152 52.022 1.00 26.41 452 ARG A N 1
ATOM 3347 C CA . ARG A 1 452 ? 37.535 -14.394 52.648 1.00 26.41 452 ARG A CA 1
ATOM 3348 C C . ARG A 1 452 ? 36.993 -13.174 53.424 1.00 26.41 452 ARG A C 1
ATOM 3350 O O . ARG A 1 452 ? 37.738 -12.591 54.196 1.00 26.41 452 ARG A O 1
ATOM 3357 N N . THR A 1 453 ? 35.692 -12.897 53.233 1.00 29.62 453 THR A N 1
ATOM 3358 C CA . THR A 1 453 ? 34.590 -12.533 54.184 1.00 29.62 453 THR A CA 1
ATOM 3359 C C . THR A 1 453 ? 34.901 -11.835 55.530 1.00 29.62 453 THR A C 1
ATOM 3361 O O . THR A 1 453 ? 35.814 -12.272 56.222 1.00 29.62 453 THR A O 1
ATOM 3364 N N . PRO A 1 454 ? 34.050 -10.883 56.008 1.00 33.31 454 PRO A N 1
ATOM 3365 C CA . PRO A 1 454 ? 32.678 -11.233 56.415 1.00 33.31 454 PRO A CA 1
ATOM 3366 C C . PRO A 1 454 ? 31.534 -10.232 56.148 1.00 33.31 454 PRO A C 1
ATOM 3368 O O . PRO A 1 454 ? 31.685 -9.020 56.034 1.00 33.31 454 PRO A O 1
ATOM 3371 N N . SER A 1 455 ? 30.357 -10.857 56.101 1.00 28.52 455 SER A N 1
ATOM 3372 C CA . SER A 1 455 ? 28.975 -10.387 56.227 1.00 28.52 455 SER A CA 1
ATOM 3373 C C . SER A 1 455 ? 28.719 -9.018 56.874 1.00 28.52 455 SER A C 1
ATOM 3375 O O . SER A 1 455 ? 29.071 -8.789 58.031 1.00 28.52 455 SER A O 1
ATOM 3377 N N . ARG A 1 456 ? 27.892 -8.204 56.203 1.00 27.17 456 ARG A N 1
ATOM 3378 C CA . ARG A 1 456 ? 26.955 -7.284 56.862 1.00 27.17 456 ARG A CA 1
ATOM 3379 C C . ARG A 1 456 ? 25.541 -7.504 56.333 1.00 27.17 456 ARG A C 1
ATOM 3381 O O . ARG A 1 456 ? 25.243 -7.283 55.165 1.00 27.17 456 ARG A O 1
ATOM 3388 N N . SER A 1 457 ? 24.706 -7.972 57.249 1.00 27.66 457 SER A N 1
ATOM 3389 C CA . SER A 1 457 ? 23.253 -8.039 57.197 1.00 27.66 457 SER A CA 1
ATOM 3390 C C . SER A 1 457 ? 22.636 -6.673 56.896 1.00 27.66 457 SER A C 1
ATOM 3392 O O . SER A 1 457 ? 22.922 -5.709 57.606 1.00 27.66 457 SER A O 1
ATOM 3394 N N . TRP A 1 458 ? 21.729 -6.611 55.924 1.00 28.48 458 TRP A N 1
ATOM 3395 C CA . TRP A 1 458 ? 20.734 -5.544 55.847 1.00 28.48 458 TRP A CA 1
ATOM 3396 C C . TRP A 1 458 ? 19.395 -6.104 56.315 1.00 28.48 458 TRP A C 1
ATOM 3398 O O . TRP A 1 458 ? 18.820 -7.004 55.705 1.00 28.48 458 TRP A O 1
ATOM 3408 N N . ALA A 1 459 ? 18.967 -5.609 57.473 1.00 31.80 459 ALA A N 1
ATOM 3409 C CA . ALA A 1 459 ? 17.701 -5.923 58.104 1.00 31.80 459 ALA A CA 1
ATOM 3410 C C . ALA A 1 459 ? 16.545 -5.222 57.374 1.00 31.80 459 ALA A C 1
ATOM 3412 O O . ALA A 1 459 ? 16.671 -4.089 56.910 1.00 31.80 459 ALA A O 1
ATOM 3413 N N . ARG A 1 460 ? 15.412 -5.926 57.301 1.00 32.09 460 ARG A N 1
ATOM 3414 C CA . ARG A 1 460 ? 14.111 -5.439 56.827 1.00 32.09 460 ARG A CA 1
ATOM 3415 C C . ARG A 1 460 ? 13.628 -4.230 57.647 1.00 32.09 460 ARG A C 1
ATOM 3417 O O . ARG A 1 460 ? 13.743 -4.278 58.872 1.00 32.09 460 ARG A O 1
ATOM 3424 N N . PRO A 1 461 ? 12.981 -3.225 57.033 1.00 37.69 461 PRO A N 1
ATOM 3425 C CA . PRO A 1 461 ? 12.115 -2.305 57.757 1.00 37.69 461 PRO A CA 1
ATOM 3426 C C . PRO A 1 461 ? 10.713 -2.917 57.983 1.00 37.69 461 PRO A C 1
ATOM 3428 O O . PRO A 1 461 ? 10.287 -3.788 57.217 1.00 37.69 461 PRO A O 1
ATOM 3431 N N . PRO A 1 462 ? 10.004 -2.510 59.053 1.00 40.66 462 PRO A N 1
ATOM 3432 C CA . PRO A 1 462 ? 8.806 -3.186 59.537 1.00 40.66 462 PRO A CA 1
ATOM 3433 C C . PRO A 1 462 ? 7.534 -2.802 58.770 1.00 40.66 462 PRO A C 1
ATOM 3435 O O . PRO A 1 462 ? 7.332 -1.666 58.353 1.00 40.66 462 PRO A O 1
ATOM 3438 N N . THR A 1 463 ? 6.649 -3.787 58.662 1.00 33.53 463 THR A N 1
ATOM 3439 C CA . THR A 1 463 ? 5.252 -3.685 58.240 1.00 33.53 463 THR A CA 1
ATOM 3440 C C . THR A 1 463 ? 4.422 -2.905 59.260 1.00 33.53 463 THR A C 1
ATOM 3442 O O . THR A 1 463 ? 4.327 -3.325 60.414 1.00 33.53 463 THR A O 1
ATOM 3445 N N . SER A 1 464 ? 3.753 -1.835 58.830 1.00 31.69 464 SER A N 1
ATOM 3446 C CA . SER A 1 464 ? 2.652 -1.207 59.565 1.00 31.69 464 SER A CA 1
ATOM 3447 C C . SER A 1 464 ? 1.348 -1.329 58.769 1.00 31.69 464 SER A C 1
ATOM 3449 O O . SER A 1 464 ? 1.100 -0.654 57.776 1.00 31.69 464 SER A O 1
ATOM 3451 N N . THR A 1 465 ? 0.506 -2.246 59.229 1.00 33.44 465 THR A N 1
ATOM 3452 C CA . THR A 1 465 ? -0.919 -2.365 58.904 1.00 33.44 465 THR A CA 1
ATOM 3453 C C . THR A 1 465 ? -1.717 -1.202 59.504 1.00 33.44 465 THR A C 1
ATOM 3455 O O . THR A 1 465 ? -1.606 -0.976 60.714 1.00 33.44 465 THR A O 1
ATOM 3458 N N . PRO A 1 466 ? -2.604 -0.533 58.751 1.00 38.53 466 PRO A N 1
ATOM 3459 C CA . PRO A 1 466 ? -3.697 0.235 59.332 1.00 38.53 466 PRO A CA 1
ATOM 3460 C C . PRO A 1 466 ? -4.847 -0.698 59.733 1.00 38.53 466 PRO A C 1
ATOM 3462 O O . PRO A 1 466 ? -5.287 -1.549 58.961 1.00 38.53 466 PRO A O 1
ATOM 3465 N N . LYS A 1 467 ? -5.315 -0.529 60.971 1.00 31.45 467 LYS A N 1
ATOM 3466 C CA . LYS A 1 467 ? -6.451 -1.229 61.577 1.00 31.45 467 LYS A CA 1
ATOM 3467 C C . LYS A 1 467 ? -7.739 -1.010 60.776 1.00 31.45 467 LYS A C 1
ATOM 3469 O O . LYS A 1 467 ? -8.155 0.125 60.565 1.00 31.45 467 LYS A O 1
ATOM 3474 N N . ALA A 1 468 ? -8.397 -2.116 60.441 1.00 30.42 468 ALA A N 1
ATOM 3475 C CA . ALA A 1 468 ? -9.811 -2.158 60.107 1.00 30.42 468 ALA A CA 1
ATOM 3476 C C . ALA A 1 468 ? -10.642 -1.804 61.353 1.00 30.42 468 ALA A C 1
ATOM 3478 O O . ALA A 1 468 ? -10.459 -2.398 62.417 1.00 30.42 468 ALA A O 1
ATOM 3479 N N . ILE A 1 469 ? -11.551 -0.840 61.217 1.00 32.41 469 ILE A N 1
ATOM 3480 C CA . ILE A 1 469 ? -12.642 -0.625 62.166 1.00 32.41 469 ILE A CA 1
ATOM 3481 C C . ILE A 1 469 ? -13.803 -1.498 61.694 1.00 32.41 469 ILE A C 1
ATOM 3483 O O . ILE A 1 469 ? -14.314 -1.339 60.588 1.00 32.41 469 ILE A O 1
ATOM 3487 N N . SER A 1 470 ? -14.166 -2.453 62.542 1.00 29.84 470 SER A N 1
ATOM 3488 C CA . SER A 1 470 ? -15.302 -3.352 62.400 1.00 29.84 470 SER A CA 1
ATOM 3489 C C . SER A 1 470 ? -16.621 -2.592 62.547 1.00 29.84 470 SER A C 1
ATOM 3491 O O . SER A 1 470 ? -16.891 -2.030 63.610 1.00 29.84 470 SER A O 1
ATOM 3493 N N . SER A 1 471 ? -17.467 -2.629 61.521 1.00 30.38 471 SER A N 1
ATOM 3494 C CA . SER A 1 471 ? -18.897 -2.354 61.637 1.00 30.38 471 SER A CA 1
ATOM 3495 C C . SER A 1 471 ? -19.626 -3.659 61.968 1.00 30.38 471 SER A C 1
ATOM 3497 O O . SER A 1 471 ? -19.747 -4.566 61.148 1.00 30.38 471 SER A O 1
ATOM 3499 N N . THR A 1 472 ? -20.098 -3.772 63.205 1.00 33.53 472 THR A N 1
ATOM 3500 C CA . THR A 1 472 ? -21.056 -4.792 63.633 1.00 33.53 472 THR A CA 1
ATOM 3501 C C . THR A 1 472 ? -22.474 -4.270 63.428 1.00 33.53 472 THR A C 1
ATOM 3503 O O . THR A 1 472 ? -22.916 -3.322 64.072 1.00 33.53 472 THR A O 1
ATOM 3506 N N . THR A 1 473 ? -23.194 -4.921 62.522 1.00 36.38 473 THR A N 1
ATOM 3507 C CA . THR A 1 473 ? -24.653 -4.885 62.373 1.00 36.38 473 THR A CA 1
ATOM 3508 C C . THR A 1 473 ? -25.341 -5.440 63.628 1.00 36.38 473 THR A C 1
ATOM 3510 O O . THR A 1 473 ? -24.834 -6.387 64.235 1.00 36.38 473 THR A O 1
ATOM 3513 N N . PRO A 1 474 ? -26.565 -4.983 63.936 1.00 45.50 474 PRO A N 1
ATOM 3514 C CA . PRO A 1 474 ? -27.648 -5.959 64.046 1.00 45.50 474 PRO A CA 1
ATOM 3515 C C . PRO A 1 474 ? -28.932 -5.564 63.294 1.00 45.50 474 PRO A C 1
ATOM 3517 O O . PRO A 1 474 ? -29.191 -4.412 62.966 1.00 45.50 474 PRO A O 1
ATOM 3520 N N . ARG A 1 475 ? -29.696 -6.616 62.990 1.00 33.53 475 ARG A N 1
ATOM 3521 C CA . ARG A 1 475 ? -30.909 -6.721 62.166 1.00 33.53 475 ARG A CA 1
ATOM 3522 C C . ARG A 1 475 ? -32.142 -5.981 62.730 1.00 33.53 475 ARG A C 1
ATOM 3524 O O . ARG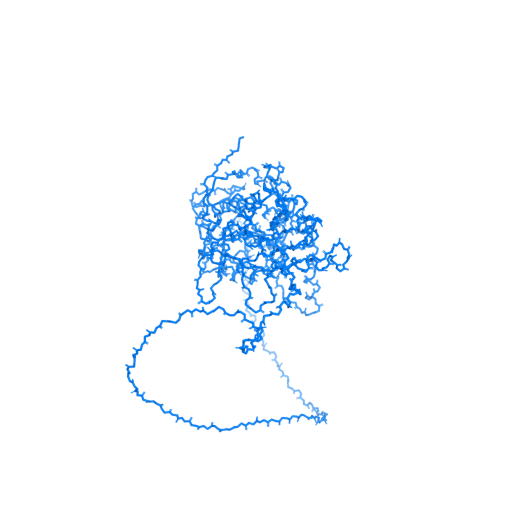 A 1 475 ? -32.323 -5.989 63.937 1.00 33.53 475 ARG A O 1
ATOM 3531 N N . SER A 1 476 ? -32.983 -5.489 61.799 1.00 35.59 476 SER A N 1
ATOM 3532 C CA . SER A 1 476 ? -34.469 -5.575 61.629 1.00 35.59 476 SER A CA 1
ATOM 3533 C C . SER A 1 476 ? -35.412 -5.570 62.863 1.00 35.59 476 SER A C 1
ATOM 3535 O O . SER A 1 476 ? -35.076 -6.177 63.875 1.00 35.59 476 SER A O 1
ATOM 3537 N N . PRO A 1 477 ? -36.646 -5.005 62.776 1.00 55.31 477 PRO A N 1
ATOM 3538 C CA . PRO A 1 477 ? -37.733 -5.655 62.018 1.00 55.31 477 PRO A CA 1
ATOM 3539 C C . PRO A 1 477 ? -38.679 -4.737 61.205 1.00 55.31 477 PRO A C 1
ATOM 3541 O O . PRO A 1 477 ? -38.965 -3.604 61.571 1.00 55.31 477 PRO A O 1
ATOM 3544 N N . ALA A 1 478 ? -39.171 -5.327 60.112 1.00 43.28 478 ALA A N 1
ATOM 3545 C CA . ALA A 1 478 ? -40.471 -5.204 59.436 1.00 43.28 478 ALA A CA 1
ATOM 3546 C C . ALA A 1 478 ? -41.455 -4.058 59.778 1.00 43.28 478 ALA A C 1
ATOM 3548 O O . ALA A 1 478 ? -41.926 -3.941 60.911 1.00 43.28 478 ALA A O 1
ATOM 3549 N N . ARG A 1 479 ? -41.949 -3.404 58.717 1.00 42.47 479 ARG A N 1
ATOM 3550 C CA . ARG A 1 479 ? -43.371 -3.378 58.327 1.00 42.47 479 ARG A CA 1
ATOM 3551 C C . ARG A 1 479 ? -43.510 -3.128 56.833 1.00 42.47 479 ARG A C 1
ATOM 3553 O O . ARG A 1 479 ? -42.621 -2.436 56.291 1.00 42.47 479 ARG A O 1
#

Radius of gyration: 30.46 Å; Cα contacts (8 Å, |Δi|>4): 829; chains: 1; bounding box: 94×67×103 Å

Sequence (479 aa):
MSTFLTIDGNEAAARMAYLCNEVIAIYPITPSSNMGEWADEWAAQGQPNLWGAVPRIIEMQSEGGAAGALHGALTSGALGTSFTASQGLLLFIPNLYKIAGELTPFVLHVAARALATHALSIFGDHSDVMACRATGCALLSSNSVQEAQDFALIAQAATLAGRIPVIHFFDGFRTSHEVAKIVAVEPDTARALLDAEAIAAHRARALSPEHPVIRGTSQNPDVFFQARERANPWYEAFPGVVQGAMDRFCDLTGRHYRLYEYEGAPDAERVVVLMGSGAETAGETVAHMTARGEKVGVLKVRLFRPFAADLLLGALPASTQAIAVLDRCKEPGADGEPLYKDVLTALARAAADGIRPMPRVIGGRYGLASKEFTPGMVQAVFAALLPLPQAGEGRGECGRGGQEAASPSAFRTTSPTCPWTGTPPSAPMPRTNSSTPCSGAWAPTARCRPTRTPSRSWARPPTSTPKAISSTTPRSPAR

Nearest PDB structures (foldseek):
  6cin-assembly1_A  TM=9.954E-01  e=1.065E-58  Moorella thermoacetica ATCC 39073
  6cip-assembly1_B  TM=9.953E-01  e=1.998E-58  Moorella thermoacetica ATCC 39073
  6cio-assembly2_D  TM=9.949E-01  e=2.659E-58  Moorella thermoacetica ATCC 39073
  6cio-assembly3_E  TM=9.955E-01  e=1.659E-57  Moorella thermoacetica ATCC 39073
  6cip-assembly2_C  TM=9.979E-01  e=3.113E-57  Moorella thermoacetica ATCC 39073